Protein AF-A0A969AFV9-F1 (afdb_monomer)

Radius of gyration: 37.33 Å; Cα contacts (8 Å, |Δi|>4): 653; chains: 1; bounding box: 80×84×104 Å

Solvent-accessible surface area (backbone atoms only — not comparable to full-atom values): 23397 Å² total; per-residue (Å²): 141,84,83,80,85,80,72,89,75,87,76,82,74,75,75,75,84,45,74,66,57,52,51,50,54,50,50,55,50,44,55,53,23,45,54,58,39,68,76,42,56,79,91,47,42,54,62,49,42,54,51,48,45,57,60,28,70,52,89,63,97,58,97,67,64,51,68,61,43,43,50,50,44,44,56,38,32,42,68,55,54,49,61,57,63,78,45,78,88,73,43,75,40,46,29,32,47,33,61,39,88,79,15,67,52,70,80,66,79,43,87,53,55,74,40,49,34,34,29,40,77,44,68,22,93,88,42,72,92,41,78,29,58,30,40,25,46,72,92,30,39,37,23,32,60,38,91,90,46,85,75,81,59,71,52,27,31,31,37,30,31,31,30,46,42,82,45,55,27,36,32,36,33,31,93,86,68,52,73,40,42,27,40,50,32,91,64,62,93,54,48,89,59,64,36,83,84,40,88,43,75,46,60,36,33,28,40,70,41,80,39,96,48,88,93,45,74,65,42,40,30,37,23,45,91,92,36,60,58,27,37,38,35,67,71,39,40,52,52,50,45,54,56,30,52,77,67,76,42,65,59,63,69,36,71,47,59,25,41,37,32,48,34,68,31,48,31,29,43,34,41,44,44,68,93,49,58,41,73,43,68,75,65,63,42,82,80,65,67,66,48,75,65,55,48,34,53,49,50,50,50,54,46,34,52,52,32,61,68,40,45,63,50,52,52,54,46,42,72,76,42,103,46,56,61,50,78,41,76,55,37,32,39,38,52,41,82,88,76,30,32,41,38,32,26,44,64,95,50,93,53,40,30,36,35,32,35,56,55,98,93,42,79,44,59,46,87,64,51,93,47,50,67,49,36,70,76,36,36,66,49,73,68,54,49,53,51,50,61,70,49,33,64,63,48,53,30,60,78,72,70,56,85,81,81,90,67,76,86,83,60,82,84,71,67

Sequence (415 aa):
SNWIELGKLDININPALNPSHEKAAFKLAYEYAAKIRENIPDKERLVTAAAMWNLSTKRVKEEYDMNKRAGAVFAIFGEEIKQQLHQLQFTELTVVGTHRDGCQHQGKVWKGETVPIRIELAPSYIDLSSQGRWLIADGKKLGMFSPSDAQMIVGTSGKATITSEASSGVIIITPKGNSIEVNKLKSGAFADVDWSKQNYQATVTISVQPSRNPQKPDIGVAMIKDKKLGELKPESFEKLTAVLKAHNIPVQGYTVKGSITASSPSAAKVVIDASTVEYPESWNQTQQSESSEDRFLLAQQIQANRTLEVAPIIHAFLSTQDKTTVEGKLNTVSWNPQTQEITLWTNGSSNPKMRVKYSDGEYQALPIGNTVEEIEANGLSEADVQHFQQIAPSIYARITGSQSVKIDNKIENSY

pLDDT: mean 78.38, std 16.93, range [29.19, 97.25]

Nearest PDB structures (foldseek):
  5hxv-assembly11_K  TM=1.402E-01  e=1.219E-01  Talaromyces pinophilus CF-2612
  2jen-assembly1_A  TM=1.766E-01  e=1.138E+00  Bacillus licheniformis
  3b5l-assembly1_B  TM=1.448E-01  e=1.346E+00  synthetic construct
  8tvu-assembly1_B  TM=1.048E-01  e=1.683E+00  Salmonella phage P22

Structure (mmCIF, N/CA/C/O backbone):
data_AF-A0A969AFV9-F1
#
_entry.id   AF-A0A969AFV9-F1
#
loop_
_atom_site.group_PDB
_atom_site.id
_atom_site.type_symbol
_atom_site.label_atom_id
_atom_site.label_alt_id
_atom_site.label_comp_id
_atom_site.label_asym_id
_atom_site.label_entity_id
_atom_site.label_seq_id
_atom_site.pdbx_PDB_ins_code
_atom_site.Cartn_x
_atom_site.Cartn_y
_atom_site.Cartn_z
_atom_site.occupancy
_atom_site.B_iso_or_equiv
_atom_site.auth_seq_id
_atom_site.auth_comp_id
_atom_site.auth_asym_id
_atom_site.auth_atom_id
_atom_site.pdbx_PDB_model_num
ATOM 1 N N . SER A 1 1 ? -14.524 65.639 27.724 1.00 37.31 1 SER A N 1
ATOM 2 C CA . SER A 1 1 ? -15.123 64.578 28.551 1.00 37.31 1 SER A CA 1
ATOM 3 C C . SER A 1 1 ? -16.134 63.829 27.708 1.00 37.31 1 SER A C 1
ATOM 5 O O . SER A 1 1 ? -17.271 64.255 27.661 1.00 37.31 1 SER A O 1
ATOM 7 N N . ASN A 1 2 ? -15.709 62.799 26.973 1.00 29.19 2 ASN A N 1
ATOM 8 C CA . ASN A 1 2 ? -16.585 61.984 26.125 1.00 29.19 2 ASN A CA 1
ATOM 9 C C . ASN A 1 2 ? -16.157 60.524 26.290 1.00 29.19 2 ASN A C 1
ATOM 11 O O . ASN A 1 2 ? -15.193 60.096 25.663 1.00 29.19 2 ASN A O 1
ATOM 15 N N . TRP A 1 3 ? -16.851 59.790 27.155 1.00 31.00 3 TRP A N 1
ATOM 16 C CA . TRP A 1 3 ? -16.832 58.331 27.143 1.00 31.00 3 TRP A CA 1
ATOM 17 C C . TRP A 1 3 ? -18.148 57.887 26.513 1.00 31.00 3 TRP A C 1
ATOM 19 O O . TRP A 1 3 ? -19.218 58.219 27.016 1.00 31.00 3 TRP A O 1
ATOM 29 N N . ILE A 1 4 ? -18.047 57.220 25.366 1.00 38.94 4 ILE A N 1
ATOM 30 C CA . ILE A 1 4 ? -19.164 56.586 24.669 1.00 38.94 4 ILE A CA 1
ATOM 31 C C . ILE A 1 4 ? -19.435 55.256 25.377 1.00 38.94 4 ILE A C 1
ATOM 33 O O . ILE A 1 4 ? -18.517 54.455 25.557 1.00 38.94 4 ILE A O 1
ATOM 37 N N . GLU A 1 5 ? -20.686 55.043 25.782 1.00 43.75 5 GLU A N 1
ATOM 38 C CA . GLU A 1 5 ? -21.202 53.760 26.255 1.00 43.75 5 GLU A CA 1
ATOM 39 C C . GLU A 1 5 ? -20.978 52.683 25.184 1.00 43.75 5 GLU A C 1
ATOM 41 O O . GLU A 1 5 ? -21.549 52.737 24.093 1.00 43.75 5 GLU A O 1
ATOM 46 N N . LEU A 1 6 ? -20.146 51.685 25.486 1.00 35.28 6 LEU A N 1
ATOM 47 C CA . LEU A 1 6 ? -20.097 50.454 24.706 1.00 35.28 6 LEU A CA 1
ATOM 48 C C . LEU A 1 6 ? -21.279 49.583 25.135 1.00 35.28 6 LEU A C 1
ATOM 50 O O . LEU A 1 6 ? -21.298 49.028 26.234 1.00 35.28 6 LEU A O 1
ATOM 54 N N . GLY A 1 7 ? -22.282 49.514 24.259 1.00 35.19 7 GLY A N 1
ATOM 55 C CA . GLY A 1 7 ? -23.435 48.633 24.393 1.00 35.19 7 GLY A CA 1
ATOM 56 C C . GLY A 1 7 ? -23.027 47.167 24.556 1.00 35.19 7 GLY A C 1
ATOM 57 O O . GLY A 1 7 ? -21.994 46.727 24.050 1.00 35.19 7 GLY A O 1
ATOM 58 N N . LYS A 1 8 ? -23.861 46.415 25.282 1.00 41.50 8 LYS A N 1
ATOM 59 C CA . LYS A 1 8 ? -23.742 44.964 25.463 1.00 41.50 8 LYS A CA 1
ATOM 60 C C . LYS A 1 8 ? -23.549 44.271 24.109 1.00 41.50 8 LYS A C 1
ATOM 62 O O . LYS A 1 8 ? -24.461 44.248 23.288 1.00 41.50 8 LYS A O 1
ATOM 67 N N . LEU A 1 9 ? -22.369 43.695 23.901 1.00 32.47 9 LEU A N 1
ATOM 68 C CA . LEU A 1 9 ? -22.133 42.683 22.878 1.00 32.47 9 LEU A CA 1
ATOM 69 C C . LEU A 1 9 ? -22.632 41.346 23.434 1.00 32.47 9 LEU A C 1
ATOM 71 O O . LEU A 1 9 ? -22.047 40.824 24.383 1.00 32.47 9 LEU A O 1
ATOM 75 N N . ASP A 1 10 ? -23.696 40.797 22.847 1.00 34.88 10 ASP A N 1
ATOM 76 C CA . ASP A 1 10 ? -24.065 39.390 23.026 1.00 34.88 10 ASP A CA 1
ATOM 77 C C . ASP A 1 10 ? -23.000 38.527 22.340 1.00 34.88 10 ASP A C 1
ATOM 79 O O . ASP A 1 10 ? -23.068 38.213 21.150 1.00 34.88 10 ASP A O 1
ATOM 83 N N . ILE A 1 11 ? -21.955 38.183 23.090 1.00 36.69 11 ILE A N 1
ATOM 84 C CA . ILE A 1 11 ? -20.949 37.224 22.649 1.00 36.69 11 ILE A CA 1
ATOM 85 C C . ILE A 1 11 ? -21.556 35.837 22.846 1.00 36.69 11 ILE A C 1
ATOM 87 O O . ILE A 1 11 ? -21.563 35.299 23.952 1.00 36.69 11 ILE A O 1
ATOM 91 N N . ASN A 1 12 ? -22.067 35.246 21.767 1.00 35.72 12 ASN A N 1
ATOM 92 C CA . ASN A 1 12 ? -22.411 33.831 21.759 1.00 35.72 12 ASN A CA 1
ATOM 93 C C . ASN A 1 12 ? -21.105 33.021 21.717 1.00 35.72 12 ASN A C 1
ATOM 95 O O . ASN A 1 12 ? -20.557 32.735 20.651 1.00 35.72 12 ASN A O 1
ATOM 99 N N . ILE A 1 13 ? -20.551 32.737 22.897 1.00 36.66 13 ILE A N 1
ATOM 100 C CA . ILE A 1 13 ? -19.393 31.859 23.053 1.00 36.66 13 ILE A CA 1
ATOM 101 C C . ILE A 1 13 ? -19.897 30.436 22.816 1.00 36.66 13 ILE A C 1
ATOM 103 O O . ILE A 1 13 ? -20.374 29.781 23.738 1.00 36.66 13 ILE A O 1
ATOM 107 N N . ASN A 1 14 ? -19.793 29.947 21.579 1.00 37.06 14 ASN A N 1
ATOM 108 C CA . ASN A 1 14 ? -19.868 28.509 21.346 1.00 37.06 14 ASN A CA 1
ATOM 109 C C . ASN A 1 14 ? -18.670 27.877 22.070 1.00 37.06 14 ASN A C 1
ATOM 111 O O . ASN A 1 14 ? -17.530 28.186 21.704 1.00 37.06 14 ASN A O 1
ATOM 115 N N . PRO A 1 15 ? -18.883 27.042 23.105 1.00 44.91 15 PRO A N 1
ATOM 116 C CA . PRO A 1 15 ? -17.777 26.403 23.793 1.00 44.91 15 PRO A CA 1
ATOM 117 C C . PRO A 1 15 ? -16.992 25.577 22.776 1.00 44.91 15 PRO A C 1
ATOM 119 O O . PRO A 1 15 ? -17.573 24.835 21.981 1.00 44.91 15 PRO A O 1
ATOM 122 N N . ALA A 1 16 ? -15.668 25.731 22.783 1.00 41.31 16 ALA A N 1
ATOM 123 C CA . ALA A 1 16 ? -14.795 24.892 21.980 1.00 41.31 16 ALA A CA 1
ATOM 124 C C . ALA A 1 16 ? -15.128 23.420 22.273 1.00 41.31 16 ALA A C 1
ATOM 126 O O . ALA A 1 16 ? -15.269 23.039 23.439 1.00 41.31 16 ALA A O 1
ATOM 127 N N . LEU A 1 17 ? -15.294 22.610 21.221 1.00 45.09 17 LEU A N 1
ATOM 128 C CA . LEU A 1 17 ? -15.436 21.159 21.340 1.00 45.09 17 LEU A CA 1
ATOM 129 C C . LEU A 1 17 ? -14.235 20.642 22.138 1.00 45.09 17 LEU A C 1
ATOM 131 O O . LEU A 1 17 ? -13.115 20.610 21.634 1.00 45.09 17 LEU A O 1
ATOM 135 N N . ASN A 1 18 ? -14.457 20.315 23.410 1.00 57.09 18 ASN A N 1
ATOM 136 C CA . ASN A 1 18 ? -13.441 19.674 24.225 1.00 57.09 18 ASN A CA 1
ATOM 137 C C . ASN A 1 18 ? -13.376 18.182 23.828 1.00 57.09 18 ASN A C 1
ATOM 139 O O . ASN A 1 18 ? -14.358 17.637 23.306 1.00 57.09 18 ASN A O 1
ATOM 143 N N . PRO A 1 19 ? -12.252 17.494 24.087 1.00 53.06 19 PRO A N 1
ATOM 144 C CA . PRO A 1 19 ? -12.111 16.072 23.765 1.00 53.06 19 PRO A CA 1
ATOM 145 C C . PRO A 1 19 ? -13.224 15.190 24.361 1.00 53.06 19 PRO A C 1
ATOM 147 O O . PRO A 1 19 ? -13.535 14.125 23.831 1.00 53.06 19 PRO A O 1
ATOM 150 N N . SER A 1 20 ? -13.853 15.630 25.452 1.00 51.59 20 SER A N 1
ATOM 151 C CA . SER A 1 20 ? -14.958 14.938 26.121 1.00 51.59 20 SER A CA 1
ATOM 152 C C . SER A 1 20 ? -16.267 15.001 25.320 1.00 51.59 20 SER A C 1
ATOM 154 O O . SER A 1 20 ? -16.957 13.992 25.198 1.00 51.59 20 SER A O 1
ATOM 156 N N . HIS A 1 21 ? -16.595 16.151 24.728 1.00 48.03 21 HIS A N 1
ATOM 157 C CA . HIS A 1 21 ? -17.753 16.345 23.853 1.00 48.03 21 HIS A CA 1
ATOM 158 C C . HIS A 1 21 ? -17.570 15.610 22.527 1.00 48.03 21 HIS A C 1
ATOM 160 O O . HIS A 1 21 ? -18.518 15.016 22.019 1.00 48.03 21 HIS A O 1
ATOM 166 N N . GLU A 1 22 ? -16.345 15.594 21.999 1.00 48.72 22 GLU A N 1
ATOM 167 C CA . GLU A 1 22 ? -15.996 14.803 20.822 1.00 48.72 22 GLU A CA 1
ATOM 168 C C . GLU A 1 22 ? -16.199 13.303 21.095 1.00 48.72 22 GLU A C 1
ATOM 170 O O . GLU A 1 22 ? -16.934 12.636 20.367 1.00 48.72 22 GLU A O 1
ATOM 175 N N . LYS A 1 23 ? -15.659 12.782 22.206 1.00 56.59 23 LYS A N 1
ATOM 176 C CA . LYS A 1 23 ? -15.869 11.385 22.624 1.00 56.59 23 LYS A CA 1
ATOM 177 C C . LYS A 1 23 ? -17.347 11.041 22.831 1.00 56.59 23 LYS A C 1
ATOM 179 O O . LYS A 1 23 ? -17.782 9.981 22.387 1.00 56.59 23 LYS A O 1
ATOM 184 N N . ALA A 1 24 ? -18.125 11.916 23.470 1.00 59.22 24 ALA A N 1
ATOM 185 C CA . ALA A 1 24 ? -19.558 11.702 23.678 1.00 59.22 24 ALA A CA 1
ATOM 186 C C . ALA A 1 24 ? -20.337 11.666 22.352 1.00 59.22 24 ALA A C 1
ATOM 188 O O . ALA A 1 24 ? -21.178 10.789 22.151 1.00 59.22 24 ALA A O 1
ATOM 189 N N . ALA A 1 25 ? -20.017 12.565 21.417 1.00 54.88 25 ALA A N 1
ATOM 190 C CA . ALA A 1 25 ? -20.618 12.577 20.088 1.00 54.88 25 ALA A CA 1
ATOM 191 C C . ALA A 1 25 ? -20.288 11.298 19.301 1.00 54.88 25 ALA A C 1
ATOM 193 O O . ALA A 1 25 ? -21.179 10.699 18.696 1.00 54.88 25 ALA A O 1
ATOM 194 N N . PHE A 1 26 ? -19.036 10.829 19.359 1.00 66.62 26 PHE A N 1
ATOM 195 C CA . PHE A 1 26 ? -18.654 9.552 18.756 1.00 66.62 26 PHE A CA 1
ATOM 196 C C . PHE A 1 26 ? -19.353 8.362 19.426 1.00 66.62 26 PHE A C 1
ATOM 198 O O . PHE A 1 26 ? -19.815 7.471 18.717 1.00 66.62 26 PHE A O 1
ATOM 205 N N . LYS A 1 27 ? -19.510 8.355 20.758 1.00 71.62 27 LYS A N 1
ATOM 206 C CA . LYS A 1 27 ? -20.251 7.305 21.480 1.00 71.62 27 LYS A CA 1
ATOM 207 C C . LYS A 1 27 ? -21.697 7.203 20.988 1.00 71.62 27 LYS A C 1
ATOM 209 O O . LYS A 1 27 ? -22.132 6.119 20.612 1.00 71.62 27 LYS A O 1
ATOM 214 N N . LEU A 1 28 ? -22.405 8.331 20.905 1.00 66.56 28 LEU A N 1
ATOM 215 C CA . LEU A 1 28 ? -23.776 8.380 20.383 1.00 66.56 28 LEU A CA 1
ATOM 216 C C . LEU A 1 28 ? -23.858 7.875 18.937 1.00 66.56 28 LEU A C 1
ATOM 218 O O . LEU A 1 28 ? -24.790 7.153 18.581 1.00 66.56 28 LEU A O 1
ATOM 222 N N . ALA A 1 29 ? -22.869 8.215 18.106 1.00 69.31 29 ALA A N 1
ATOM 223 C CA . ALA A 1 29 ? -22.795 7.725 16.734 1.00 69.31 29 ALA A CA 1
ATOM 224 C C . ALA A 1 29 ? -22.601 6.197 16.668 1.00 69.31 29 ALA A C 1
ATOM 226 O O . ALA A 1 29 ? -23.264 5.537 15.867 1.00 69.31 29 ALA A O 1
ATOM 227 N N . TYR A 1 30 ? -21.750 5.622 17.525 1.00 72.50 30 TYR A N 1
ATOM 228 C CA . TYR A 1 30 ? -21.545 4.170 17.599 1.00 72.50 30 TYR A CA 1
ATOM 229 C C . TYR A 1 30 ? -22.765 3.425 18.150 1.00 72.50 30 TYR A C 1
ATOM 231 O O . TYR A 1 30 ? -23.142 2.393 17.602 1.00 72.50 30 TYR A O 1
ATOM 239 N N . GLU A 1 31 ? -23.431 3.953 19.178 1.00 74.56 31 GLU A N 1
ATOM 240 C CA . GLU A 1 31 ? -24.673 3.373 19.711 1.00 74.56 31 GLU A CA 1
ATOM 241 C C . GLU A 1 31 ? -25.792 3.377 18.662 1.00 74.56 31 GLU A C 1
ATOM 243 O O . GLU A 1 31 ? -26.536 2.406 18.514 1.00 74.56 31 GLU A O 1
ATOM 248 N N . TYR A 1 32 ? -25.896 4.459 17.889 1.00 72.44 32 TYR A N 1
ATOM 249 C CA . TYR A 1 32 ? -26.833 4.539 16.775 1.00 72.44 32 TYR A CA 1
ATOM 250 C C . TYR A 1 32 ? -26.504 3.516 15.677 1.00 72.44 32 TYR A C 1
ATOM 252 O O . TYR A 1 32 ? -27.400 2.829 15.183 1.00 72.44 32 TYR A O 1
ATOM 260 N N . ALA A 1 33 ? -25.222 3.357 15.337 1.00 75.31 33 ALA A N 1
ATOM 261 C CA . ALA A 1 33 ? -24.771 2.357 14.375 1.00 75.31 33 ALA A CA 1
ATOM 262 C C . ALA A 1 33 ? -25.067 0.917 14.841 1.00 75.31 33 ALA A C 1
ATOM 264 O O . ALA A 1 33 ? -25.548 0.104 14.047 1.00 75.31 33 ALA A O 1
ATOM 265 N N . ALA A 1 34 ? -24.870 0.621 16.129 1.00 75.81 34 ALA A N 1
ATOM 266 C CA . ALA A 1 34 ? -25.192 -0.675 16.725 1.00 75.81 34 ALA A CA 1
ATOM 267 C C . ALA A 1 34 ? -26.693 -0.994 16.627 1.00 75.81 34 ALA A C 1
ATOM 269 O O . ALA A 1 34 ? -27.059 -2.079 16.180 1.00 75.81 34 ALA A O 1
ATOM 270 N N . LYS A 1 35 ? -27.568 -0.023 16.923 1.00 80.69 35 LYS A N 1
ATOM 271 C CA . LYS A 1 35 ? -29.025 -0.186 16.766 1.00 80.69 35 LYS A CA 1
ATOM 272 C C . LYS A 1 35 ? -29.432 -0.483 15.324 1.00 80.69 35 LYS A C 1
ATOM 274 O O . LYS A 1 35 ? -30.315 -1.304 15.089 1.00 80.69 35 LYS A O 1
ATOM 279 N N . ILE A 1 36 ? -28.805 0.169 14.340 1.00 80.69 36 ILE A N 1
ATOM 280 C CA . ILE A 1 36 ? -29.054 -0.137 12.921 1.00 80.69 36 ILE A CA 1
ATOM 281 C C . ILE A 1 36 ? -28.666 -1.587 12.621 1.00 80.69 36 ILE A C 1
ATOM 283 O O . ILE A 1 36 ? -29.440 -2.307 11.992 1.00 80.69 36 ILE A O 1
ATOM 287 N N . ARG A 1 37 ? -27.495 -2.024 13.094 1.00 82.56 37 ARG A N 1
ATOM 288 C CA . ARG A 1 37 ? -26.995 -3.388 12.894 1.00 82.56 37 ARG A CA 1
ATOM 289 C C . ARG A 1 37 ? -27.909 -4.443 13.526 1.00 82.56 37 ARG A C 1
ATOM 291 O O . ARG A 1 37 ? -28.175 -5.470 12.903 1.00 82.56 37 ARG A O 1
ATOM 298 N N . GLU A 1 38 ? -28.392 -4.202 14.742 1.00 84.56 38 GLU A N 1
ATOM 299 C CA . GLU A 1 38 ? -29.278 -5.116 15.478 1.00 84.56 38 GLU A CA 1
ATOM 300 C C . GLU A 1 38 ? -30.625 -5.331 14.778 1.00 84.56 38 GLU A C 1
ATOM 302 O O . GLU A 1 38 ? -31.152 -6.441 14.799 1.00 84.56 38 GLU A O 1
ATOM 307 N N . ASN A 1 39 ? -31.137 -4.310 14.083 1.00 86.75 39 ASN A N 1
ATOM 308 C CA . ASN A 1 39 ? -32.374 -4.402 13.302 1.00 86.75 39 ASN A CA 1
ATOM 309 C C . ASN A 1 39 ? -32.236 -5.222 12.006 1.00 86.75 39 ASN A C 1
ATOM 311 O O . ASN A 1 39 ? -33.237 -5.473 11.333 1.00 86.75 39 ASN A O 1
ATOM 315 N N . ILE A 1 40 ? -31.021 -5.638 11.639 1.00 84.12 40 ILE A N 1
ATOM 316 C CA . ILE A 1 40 ? -30.759 -6.467 10.460 1.00 84.12 40 ILE A CA 1
ATOM 317 C C . ILE A 1 40 ? -30.574 -7.923 10.914 1.00 84.12 40 ILE A C 1
ATOM 319 O O . ILE A 1 40 ? -29.727 -8.180 11.781 1.00 84.12 40 ILE A O 1
ATOM 323 N N . PRO A 1 41 ? -31.308 -8.891 10.327 1.00 87.44 41 PRO A N 1
ATOM 324 C CA . PRO A 1 41 ? -31.160 -10.306 10.657 1.00 87.44 41 PRO A CA 1
ATOM 325 C C . PRO A 1 41 ? -29.720 -10.797 10.472 1.00 87.44 41 PRO A C 1
ATOM 327 O O . PRO A 1 41 ? -29.108 -10.519 9.443 1.00 87.44 41 PRO A O 1
ATOM 330 N N . ASP A 1 42 ? -29.200 -11.598 11.411 1.00 79.00 42 ASP A N 1
ATOM 331 C CA . ASP A 1 42 ? -27.814 -12.112 11.393 1.00 79.00 42 ASP A CA 1
ATOM 332 C C . ASP A 1 42 ? -27.400 -12.690 10.028 1.00 79.00 42 ASP A C 1
ATOM 334 O O . ASP A 1 42 ? -26.316 -12.407 9.523 1.00 79.00 42 ASP A O 1
ATOM 338 N N . LYS A 1 43 ? -28.297 -13.461 9.398 1.00 80.62 43 LYS A N 1
ATOM 339 C CA . LYS A 1 43 ? -28.070 -14.120 8.099 1.00 80.62 43 LYS A CA 1
ATOM 340 C C . LYS A 1 43 ? -27.941 -13.141 6.926 1.00 80.62 43 LYS A C 1
ATOM 342 O O . LYS A 1 43 ? -27.382 -13.497 5.894 1.00 80.62 43 LYS A O 1
ATOM 347 N N . GLU A 1 44 ? -28.457 -11.926 7.077 1.00 78.19 44 GLU A N 1
ATOM 348 C CA . GLU A 1 44 ? -28.483 -10.885 6.047 1.00 78.19 44 GLU A CA 1
ATOM 349 C C . GLU A 1 44 ? -27.420 -9.808 6.276 1.00 78.19 44 GLU A C 1
ATOM 351 O O . GLU A 1 44 ? -27.138 -9.028 5.363 1.00 78.19 44 GLU A O 1
ATOM 356 N N . ARG A 1 45 ? -26.783 -9.772 7.456 1.00 81.44 45 ARG A N 1
ATOM 357 C CA . ARG A 1 45 ? -25.797 -8.740 7.810 1.00 81.44 45 ARG A CA 1
ATOM 358 C C . ARG A 1 45 ? -24.614 -8.701 6.857 1.00 81.44 45 ARG A C 1
ATOM 360 O O . ARG A 1 45 ? -24.254 -7.622 6.408 1.00 81.44 45 ARG A O 1
ATOM 367 N N . LEU A 1 46 ? -24.053 -9.851 6.482 1.00 74.38 46 LEU A N 1
ATOM 368 C CA . LEU A 1 46 ? -22.882 -9.900 5.597 1.00 74.38 46 LEU A CA 1
ATOM 369 C C . LEU A 1 46 ? -23.215 -9.429 4.172 1.00 74.38 46 LEU A C 1
ATOM 371 O O . LEU A 1 46 ? -22.450 -8.682 3.561 1.00 74.38 46 LEU A O 1
ATOM 375 N N . VAL A 1 47 ? -24.387 -9.812 3.659 1.00 70.38 47 VAL A N 1
ATOM 376 C CA . VAL A 1 47 ? -24.870 -9.383 2.335 1.00 70.38 47 VAL A CA 1
ATOM 377 C C . VAL A 1 47 ? -25.194 -7.887 2.343 1.00 70.38 47 VAL A C 1
ATOM 379 O O . VAL A 1 47 ? -24.814 -7.161 1.424 1.00 70.38 47 VAL A O 1
ATOM 382 N N . THR A 1 48 ? -25.832 -7.408 3.410 1.00 77.31 48 THR A N 1
ATOM 383 C CA . THR A 1 48 ? -26.161 -5.990 3.600 1.00 77.31 48 THR A CA 1
ATOM 384 C C . THR A 1 48 ? -24.902 -5.137 3.752 1.00 77.31 48 THR A C 1
ATOM 386 O O . THR A 1 48 ? -24.795 -4.096 3.105 1.00 77.31 48 THR A O 1
ATOM 389 N N . ALA A 1 49 ? -23.905 -5.609 4.506 1.00 78.19 49 ALA A N 1
ATOM 390 C CA . ALA A 1 49 ? -22.604 -4.964 4.652 1.00 78.19 49 ALA A CA 1
ATOM 391 C C . ALA A 1 49 ? -21.908 -4.797 3.295 1.00 78.19 49 ALA A C 1
ATOM 393 O O . ALA A 1 49 ? -21.495 -3.693 2.943 1.00 78.19 49 ALA A O 1
ATOM 394 N N . ALA A 1 50 ? -21.848 -5.864 2.491 1.00 68.00 50 ALA A N 1
ATOM 395 C CA . ALA A 1 50 ? -21.247 -5.826 1.158 1.00 68.00 50 ALA A CA 1
ATOM 396 C C . ALA A 1 50 ? -21.991 -4.870 0.206 1.00 68.00 50 ALA A C 1
ATOM 398 O O . ALA A 1 50 ? -21.367 -4.118 -0.549 1.00 68.00 50 ALA A O 1
ATOM 399 N N . ALA A 1 51 ? -23.327 -4.862 0.250 1.00 71.62 51 ALA A N 1
ATOM 400 C CA . ALA A 1 51 ? -24.146 -3.955 -0.549 1.00 71.62 51 ALA A CA 1
ATOM 401 C C . ALA A 1 51 ? -23.930 -2.486 -0.150 1.00 71.62 51 ALA A C 1
ATOM 403 O O . ALA A 1 51 ? -23.713 -1.636 -1.017 1.00 71.62 51 ALA A O 1
ATOM 404 N N . MET A 1 52 ? -23.930 -2.187 1.152 1.00 74.06 52 MET A N 1
ATOM 405 C CA . MET A 1 52 ? -23.715 -0.836 1.676 1.00 74.06 52 MET A CA 1
ATOM 406 C C . MET A 1 52 ? -22.286 -0.352 1.432 1.00 74.06 52 MET A C 1
ATOM 408 O O . MET A 1 52 ? -22.095 0.801 1.043 1.00 74.06 52 MET A O 1
ATOM 412 N N . TRP A 1 53 ? -21.293 -1.236 1.545 1.00 76.19 53 TRP A N 1
ATOM 413 C CA . TRP A 1 53 ? -19.906 -0.945 1.191 1.00 76.19 53 TRP A CA 1
ATOM 414 C C . TRP A 1 53 ? -19.777 -0.549 -0.284 1.00 76.19 53 TRP A C 1
ATOM 416 O O . TRP A 1 53 ? -19.257 0.524 -0.602 1.00 76.19 53 TRP A O 1
ATOM 426 N N . ASN A 1 54 ? -20.347 -1.345 -1.193 1.00 69.06 54 ASN A N 1
ATOM 427 C CA . ASN A 1 54 ? -20.376 -1.034 -2.624 1.00 69.06 54 ASN A CA 1
ATOM 428 C C . ASN A 1 54 ? -21.117 0.274 -2.935 1.00 69.06 54 ASN A C 1
ATOM 430 O O . ASN A 1 54 ? -20.717 1.018 -3.828 1.00 69.06 54 ASN A O 1
ATOM 434 N N . LEU A 1 55 ? -22.200 0.578 -2.219 1.00 68.50 55 LEU A N 1
ATOM 435 C CA . LEU A 1 55 ? -22.926 1.834 -2.400 1.00 68.50 55 LEU A CA 1
ATOM 436 C C . LEU A 1 55 ? -22.106 3.040 -1.912 1.00 68.50 55 LEU A C 1
ATOM 438 O O . LEU A 1 55 ? -22.112 4.091 -2.549 1.00 68.50 55 LEU A O 1
ATOM 442 N N . SER A 1 56 ? -21.388 2.876 -0.798 1.00 66.12 56 SER A N 1
ATOM 443 C CA . SER A 1 56 ? -20.592 3.932 -0.162 1.00 66.12 56 SER A CA 1
ATOM 444 C C . SER A 1 56 ? -19.334 4.311 -0.944 1.00 66.12 56 SER A C 1
ATOM 446 O O . SER A 1 56 ? -18.884 5.451 -0.864 1.00 66.12 56 SER A O 1
ATOM 448 N N . THR A 1 57 ? -18.805 3.376 -1.736 1.00 64.94 57 THR A N 1
ATOM 449 C CA . THR A 1 57 ? -17.573 3.529 -2.526 1.00 64.94 57 THR A CA 1
ATOM 450 C C . THR A 1 57 ? -17.831 3.939 -3.981 1.00 64.94 57 THR A C 1
ATOM 452 O O . THR A 1 57 ? -16.892 4.263 -4.713 1.00 64.94 57 THR A O 1
ATOM 455 N N . LYS A 1 58 ? -19.098 3.991 -4.423 1.00 61.19 58 LYS A N 1
ATOM 456 C CA . LYS A 1 58 ? -19.461 4.538 -5.739 1.00 61.19 58 LYS A CA 1
ATOM 457 C C . LYS A 1 58 ? -19.245 6.052 -5.768 1.00 61.19 58 LYS A C 1
ATOM 459 O O . LYS A 1 58 ? -19.821 6.791 -4.971 1.00 61.19 58 LYS A O 1
ATOM 464 N N . ARG A 1 59 ? -18.476 6.525 -6.756 1.00 52.50 59 ARG A N 1
ATOM 465 C CA . ARG A 1 59 ? -18.327 7.958 -7.054 1.00 52.50 59 ARG A CA 1
ATOM 466 C C . ARG A 1 59 ? -19.683 8.553 -7.435 1.00 52.50 59 ARG A C 1
ATOM 468 O O . ARG A 1 59 ? -20.181 8.301 -8.531 1.00 52.50 59 ARG A O 1
ATOM 475 N N . VAL A 1 60 ? -20.261 9.361 -6.552 1.00 54.03 60 VAL A N 1
ATOM 476 C CA . VAL A 1 60 ? -21.411 10.215 -6.877 1.00 54.03 60 VAL A CA 1
ATOM 477 C C . VAL A 1 60 ? -20.875 11.585 -7.297 1.00 54.03 60 VAL A C 1
ATOM 479 O O . VAL A 1 60 ? -19.884 12.052 -6.747 1.00 54.03 60 VAL A O 1
ATOM 482 N N . LYS A 1 61 ? -21.486 12.204 -8.316 1.00 50.03 61 LYS A N 1
ATOM 483 C CA . LYS A 1 61 ? -21.081 13.517 -8.861 1.00 50.03 61 LYS A CA 1
ATOM 484 C C . LYS A 1 61 ? -21.287 14.688 -7.888 1.00 50.03 61 LYS A C 1
ATOM 486 O O . LYS A 1 61 ? -20.798 15.777 -8.163 1.00 50.03 61 LYS A O 1
ATOM 491 N N . GLU A 1 62 ? -22.015 14.474 -6.799 1.00 51.84 62 GLU A N 1
ATOM 492 C CA . GLU A 1 62 ? -22.270 15.479 -5.770 1.00 51.84 62 GLU A CA 1
ATOM 493 C C . GLU A 1 62 ? -21.190 15.444 -4.691 1.00 51.84 62 GLU A C 1
ATOM 495 O O . GLU A 1 62 ? -20.675 14.383 -4.342 1.00 51.84 62 GLU A O 1
ATOM 500 N N . GLU A 1 63 ? -20.897 16.628 -4.160 1.00 49.50 63 GLU A N 1
ATOM 501 C CA . GLU A 1 63 ? -19.861 17.020 -3.193 1.00 49.50 63 GLU A CA 1
ATOM 502 C C . GLU A 1 63 ? -20.018 16.384 -1.790 1.00 49.50 63 GLU A C 1
ATOM 504 O O . GLU A 1 63 ? -19.720 16.986 -0.764 1.00 49.50 63 GLU A O 1
ATOM 509 N N . TYR A 1 64 ? -20.514 15.150 -1.712 1.00 51.25 64 TYR A N 1
ATOM 510 C CA . TYR A 1 64 ? -20.543 14.368 -0.484 1.00 51.25 64 TYR A CA 1
ATOM 511 C C . TYR A 1 64 ? -19.284 13.507 -0.387 1.00 51.25 64 TYR A C 1
ATOM 513 O O . TYR A 1 64 ? -19.068 12.580 -1.167 1.00 51.25 64 TYR A O 1
ATOM 521 N N . ASP A 1 65 ? -18.472 13.827 0.616 1.00 55.03 65 ASP A N 1
ATOM 522 C CA . ASP A 1 65 ? -17.202 13.187 0.943 1.00 55.03 65 ASP A CA 1
ATOM 523 C C . ASP A 1 65 ? -17.347 11.657 1.090 1.00 55.03 65 ASP A C 1
ATOM 525 O O . ASP A 1 65 ? -17.989 11.155 2.020 1.00 55.03 65 ASP A O 1
ATOM 529 N N . MET A 1 66 ? -16.755 10.908 0.152 1.00 53.47 66 MET A N 1
ATOM 530 C CA . MET A 1 66 ? -16.803 9.438 0.104 1.00 53.47 66 MET A CA 1
ATOM 531 C C . MET A 1 66 ? -16.287 8.796 1.402 1.00 53.47 66 MET A C 1
ATOM 533 O O . MET A 1 66 ? -16.784 7.743 1.808 1.00 53.47 66 MET A O 1
ATOM 537 N N . ASN A 1 67 ? -15.367 9.466 2.106 1.00 56.72 67 ASN A N 1
ATOM 538 C CA . ASN A 1 67 ? -14.807 8.988 3.369 1.00 56.72 67 ASN A CA 1
ATOM 539 C C . ASN A 1 67 ? -15.862 8.895 4.483 1.00 56.72 67 ASN A C 1
ATOM 541 O O . ASN A 1 67 ? -15.820 7.979 5.304 1.00 56.72 67 ASN A O 1
ATOM 545 N N . LYS A 1 68 ? -16.863 9.787 4.486 1.00 63.53 68 LYS A N 1
ATOM 546 C CA . LYS A 1 68 ? -17.918 9.816 5.515 1.00 63.53 68 LYS A CA 1
ATOM 547 C C . LYS A 1 68 ? -18.897 8.649 5.373 1.00 63.53 68 LYS A C 1
ATOM 549 O O . LYS A 1 68 ? -19.368 8.111 6.371 1.00 63.53 68 LYS A O 1
ATOM 554 N N . ARG A 1 69 ? -19.177 8.223 4.137 1.00 70.12 69 ARG A N 1
ATOM 555 C CA . ARG A 1 69 ? -20.077 7.090 3.858 1.00 70.12 69 ARG A CA 1
ATOM 556 C C . ARG A 1 69 ? -19.411 5.762 4.191 1.00 70.12 69 ARG A C 1
ATOM 558 O O . ARG A 1 69 ? -20.021 4.944 4.868 1.00 70.12 69 ARG A O 1
ATOM 565 N N . ALA A 1 70 ? -18.162 5.573 3.767 1.00 69.81 70 ALA A N 1
ATOM 566 C CA . ALA A 1 70 ? -17.400 4.371 4.096 1.00 69.81 70 ALA A CA 1
ATOM 567 C C . ALA A 1 70 ? -17.195 4.231 5.617 1.00 69.81 70 ALA A C 1
ATOM 569 O O . ALA A 1 70 ? -17.359 3.140 6.158 1.00 69.81 70 ALA A O 1
ATOM 570 N N . GLY A 1 71 ? -16.931 5.344 6.316 1.00 73.75 71 GLY A N 1
ATOM 571 C CA . GLY A 1 71 ? -16.8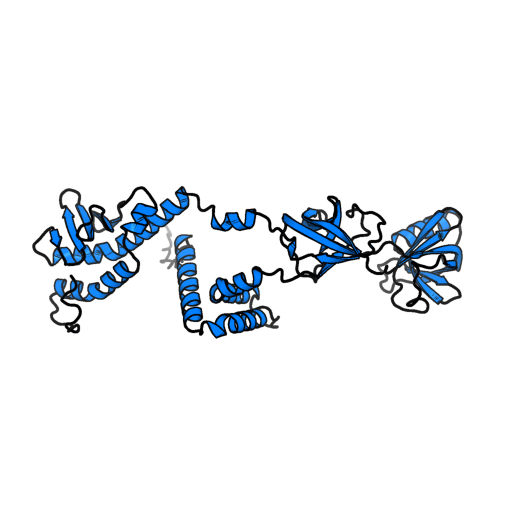45 5.373 7.779 1.00 73.75 71 GLY A CA 1
ATOM 572 C C . GLY A 1 71 ? -18.138 4.928 8.471 1.00 73.75 71 GLY A C 1
ATOM 573 O O . GLY A 1 71 ? -18.088 4.125 9.398 1.00 73.75 71 GLY A O 1
ATOM 574 N N . ALA A 1 72 ? -19.303 5.369 7.983 1.00 77.12 72 ALA A N 1
ATOM 575 C CA . ALA A 1 72 ? -20.595 4.934 8.519 1.00 77.12 72 ALA A CA 1
ATOM 576 C C . ALA A 1 72 ? -20.846 3.430 8.310 1.00 77.12 72 ALA A C 1
ATOM 578 O O . ALA A 1 72 ? -21.325 2.755 9.217 1.00 77.12 72 ALA A O 1
ATOM 579 N N . VAL A 1 73 ? -20.485 2.880 7.144 1.00 80.56 73 VAL A N 1
ATOM 580 C CA . VAL A 1 73 ? -20.611 1.434 6.891 1.00 80.56 73 VAL A CA 1
ATOM 581 C C . VAL A 1 73 ? -19.699 0.636 7.826 1.00 80.56 73 VAL A C 1
ATOM 583 O O . VAL A 1 73 ? -20.139 -0.371 8.374 1.00 80.56 73 VAL A O 1
ATOM 586 N N . PHE A 1 74 ? -18.471 1.105 8.073 1.00 80.31 74 PHE A N 1
ATOM 587 C CA . PHE A 1 74 ? -17.571 0.494 9.056 1.00 80.31 74 PHE A CA 1
ATOM 588 C C . PHE A 1 74 ? -18.112 0.553 10.487 1.00 80.31 74 PHE A C 1
ATOM 590 O O . PHE A 1 74 ? -17.975 -0.420 11.221 1.00 80.31 74 PHE A O 1
ATOM 597 N N . ALA A 1 75 ? -18.741 1.661 10.883 1.00 81.06 75 ALA A N 1
ATOM 598 C CA . ALA A 1 75 ? -19.347 1.780 12.206 1.00 81.06 75 ALA A CA 1
ATOM 599 C C . ALA A 1 75 ? -20.518 0.797 12.398 1.00 81.06 75 ALA A C 1
ATOM 601 O O . ALA A 1 75 ? -20.701 0.278 13.494 1.00 81.06 75 ALA A O 1
ATOM 602 N N . ILE A 1 76 ? -21.293 0.526 11.339 1.00 81.94 76 ILE A N 1
ATOM 603 C CA . ILE A 1 76 ? -22.468 -0.358 11.399 1.00 81.94 76 ILE A CA 1
ATOM 604 C C . ILE A 1 76 ? -22.086 -1.836 11.233 1.00 81.94 76 ILE A C 1
ATOM 606 O O . ILE A 1 76 ? -22.632 -2.670 11.940 1.00 81.94 76 ILE A O 1
ATOM 610 N N . PHE A 1 77 ? -21.165 -2.187 10.330 1.00 84.81 77 PHE A N 1
ATOM 611 C CA . PHE A 1 77 ? -20.838 -3.584 9.980 1.00 84.81 77 PHE A CA 1
ATOM 612 C C . PHE A 1 77 ? -19.367 -3.934 10.201 1.00 84.81 77 PHE A C 1
ATOM 614 O O . PHE A 1 77 ? -18.787 -4.731 9.460 1.00 84.81 77 PHE A O 1
ATOM 621 N N . GLY A 1 78 ? -18.730 -3.307 11.190 1.00 79.25 78 GLY A N 1
ATOM 622 C CA . GLY A 1 78 ? -17.303 -3.483 11.449 1.00 79.25 78 GLY A CA 1
ATOM 623 C C . GLY A 1 78 ? -16.905 -4.950 11.605 1.00 79.25 78 GLY A C 1
ATOM 624 O O . GLY A 1 78 ? -15.905 -5.366 11.031 1.00 79.25 78 GLY A O 1
ATOM 625 N N . GLU A 1 79 ? -17.709 -5.752 12.304 1.00 77.31 79 GLU A N 1
ATOM 626 C CA . GLU A 1 79 ? -17.432 -7.178 12.516 1.00 77.31 79 GLU A CA 1
ATOM 627 C C . GLU A 1 79 ? -17.592 -8.012 11.238 1.00 77.31 79 GLU A C 1
ATOM 629 O O . GLU A 1 79 ? -16.734 -8.836 10.930 1.00 77.31 79 GLU A O 1
ATOM 634 N N . GLU A 1 80 ? -18.631 -7.771 10.438 1.00 81.19 80 GLU A N 1
ATOM 635 C CA . GLU A 1 80 ? -18.830 -8.472 9.166 1.00 81.19 80 GLU A CA 1
ATOM 636 C C . GLU A 1 80 ? -17.756 -8.097 8.129 1.00 81.19 80 GLU A C 1
ATOM 638 O O . GLU A 1 80 ? -17.288 -8.954 7.378 1.00 81.19 80 GLU A O 1
ATOM 643 N N . ILE A 1 81 ? -17.317 -6.833 8.108 1.00 74.50 81 ILE A N 1
ATOM 644 C CA . ILE A 1 81 ? -16.212 -6.384 7.252 1.00 74.50 81 ILE A CA 1
ATOM 645 C C . ILE A 1 81 ? -14.883 -6.986 7.733 1.00 74.50 81 ILE A C 1
ATOM 647 O O . ILE A 1 81 ? -14.108 -7.477 6.912 1.00 74.50 81 ILE A O 1
ATOM 651 N N . LYS A 1 82 ? -14.627 -7.027 9.049 1.00 71.81 82 LYS A N 1
ATOM 652 C CA . LYS A 1 82 ? -13.463 -7.724 9.627 1.00 71.81 82 LYS A CA 1
ATOM 653 C C . LYS A 1 82 ? -13.455 -9.208 9.267 1.00 71.81 82 LYS A C 1
ATOM 655 O O . LYS A 1 82 ? -12.410 -9.721 8.883 1.00 71.81 82 LYS A O 1
ATOM 660 N N . GLN A 1 83 ? -14.610 -9.879 9.306 1.00 67.38 83 GLN A N 1
ATOM 661 C CA . GLN A 1 83 ? -14.743 -11.276 8.877 1.00 67.38 83 GLN A CA 1
ATOM 662 C C . GLN A 1 83 ? -14.265 -11.496 7.438 1.00 67.38 83 GLN A C 1
ATOM 664 O O . GLN A 1 83 ? -13.561 -12.468 7.168 1.00 67.38 83 GLN A O 1
ATOM 669 N N . GLN A 1 84 ? -14.568 -10.565 6.529 1.00 59.09 84 GLN A N 1
ATOM 670 C CA . GLN A 1 84 ? -14.064 -10.617 5.154 1.00 59.09 84 GLN A CA 1
ATOM 671 C C . GLN A 1 84 ? -12.550 -10.361 5.067 1.00 59.09 84 GLN A C 1
ATOM 673 O O . GLN A 1 84 ? -11.881 -10.941 4.215 1.00 59.09 84 GLN A O 1
ATOM 678 N N . LEU A 1 85 ? -11.977 -9.560 5.970 1.00 62.97 85 LEU A N 1
ATOM 679 C CA . LEU A 1 85 ? -10.534 -9.290 6.015 1.00 62.97 85 LEU A CA 1
ATOM 680 C C . LEU A 1 85 ? -9.684 -10.487 6.478 1.00 62.97 85 LEU A C 1
ATOM 682 O O . LEU A 1 85 ? -8.482 -10.485 6.223 1.00 62.97 85 LEU A O 1
ATOM 686 N N . HIS A 1 86 ? -10.266 -11.524 7.100 1.00 56.84 86 HIS A N 1
ATOM 687 C CA . HIS A 1 86 ? -9.519 -12.743 7.463 1.00 56.84 86 HIS A CA 1
ATOM 688 C C . HIS A 1 86 ? -9.049 -13.560 6.251 1.00 56.84 86 HIS A C 1
ATOM 690 O O . HIS A 1 86 ? -8.204 -14.442 6.394 1.00 56.84 86 HIS A O 1
ATOM 696 N N . GLN A 1 87 ? -9.581 -13.283 5.060 1.00 60.22 87 GLN A N 1
ATOM 697 C CA . GLN A 1 87 ? -9.092 -13.841 3.805 1.00 60.22 87 GLN A CA 1
ATOM 698 C C . GLN A 1 87 ? -8.414 -12.731 3.008 1.00 60.22 87 GLN A C 1
ATOM 700 O O . GLN A 1 87 ? -8.977 -11.645 2.854 1.00 60.22 87 GLN A O 1
ATOM 705 N N . LEU A 1 88 ? -7.211 -12.996 2.485 1.00 67.62 88 LEU A N 1
ATOM 706 C CA . LEU A 1 88 ? -6.518 -12.039 1.627 1.00 67.62 88 LEU A CA 1
ATOM 707 C C . LEU A 1 88 ? -7.390 -11.741 0.396 1.00 67.62 88 LEU A C 1
ATOM 709 O O . LEU A 1 88 ? -7.521 -12.570 -0.501 1.00 67.62 88 LEU A O 1
ATOM 713 N N . GLN A 1 89 ? -7.960 -10.538 0.354 1.00 65.19 89 GLN A N 1
ATOM 714 C CA . GLN A 1 89 ? -8.889 -10.109 -0.698 1.00 65.19 89 GLN A CA 1
ATOM 715 C C . GLN A 1 89 ? -8.191 -9.818 -2.038 1.00 65.19 89 GLN A C 1
ATOM 717 O O . GLN A 1 89 ? -8.837 -9.805 -3.083 1.00 65.19 89 GLN A O 1
ATOM 722 N N . PHE A 1 90 ? -6.872 -9.588 -2.024 1.00 74.88 90 PHE A N 1
ATOM 723 C CA . PHE A 1 90 ? -6.097 -9.207 -3.206 1.00 74.88 90 PHE A CA 1
ATOM 724 C C . PHE A 1 90 ? -4.814 -10.029 -3.290 1.00 74.88 90 PHE A C 1
ATOM 726 O O . PHE A 1 90 ? -3.849 -9.769 -2.573 1.00 74.88 90 PHE A O 1
ATOM 733 N N . THR A 1 91 ? -4.809 -11.026 -4.169 1.00 82.88 91 THR A N 1
ATOM 734 C CA . THR A 1 91 ? -3.637 -11.866 -4.445 1.00 82.88 91 THR A CA 1
ATOM 735 C C . THR A 1 91 ? -2.900 -11.434 -5.703 1.00 82.88 91 THR A C 1
ATOM 737 O O . THR A 1 91 ? -1.712 -11.705 -5.819 1.00 82.88 91 THR A O 1
ATOM 740 N N . GLU A 1 92 ? -3.556 -10.736 -6.629 1.00 88.88 92 GLU A N 1
ATOM 741 C CA . GLU A 1 92 ? -2.940 -10.254 -7.864 1.00 88.88 92 GLU A CA 1
ATOM 742 C C . GLU A 1 92 ? -2.719 -8.744 -7.813 1.00 88.88 92 GLU A C 1
ATOM 744 O O . GLU A 1 92 ? -3.674 -7.977 -7.720 1.00 88.88 92 GLU A O 1
ATOM 749 N N . LEU A 1 93 ? -1.457 -8.325 -7.894 1.00 90.00 93 LEU A N 1
ATOM 750 C CA . LEU A 1 93 ? -1.026 -6.932 -7.814 1.00 90.00 93 LEU A CA 1
ATOM 751 C C . LEU A 1 93 ? -0.064 -6.600 -8.957 1.00 90.00 93 LEU A C 1
ATOM 753 O O . LEU A 1 93 ? 0.649 -7.473 -9.456 1.00 90.00 93 LEU A O 1
ATOM 757 N N . THR A 1 94 ? 0.025 -5.325 -9.321 1.00 91.75 94 THR A N 1
ATOM 758 C CA . THR A 1 94 ? 0.999 -4.821 -10.294 1.00 91.75 94 THR A CA 1
ATOM 759 C C . THR A 1 94 ? 1.981 -3.882 -9.613 1.00 91.75 94 THR A C 1
ATOM 761 O O . THR A 1 94 ? 1.593 -2.932 -8.926 1.00 91.75 94 THR A O 1
ATOM 764 N N . VAL A 1 95 ? 3.273 -4.110 -9.845 1.00 91.62 95 VAL A N 1
ATOM 765 C CA . VAL A 1 95 ? 4.327 -3.160 -9.479 1.00 91.62 95 VAL A CA 1
ATOM 766 C C . VAL A 1 95 ? 4.870 -2.468 -10.717 1.00 91.62 95 VAL A C 1
ATOM 768 O O . VAL A 1 95 ? 5.070 -3.087 -11.758 1.00 91.62 95 VAL A O 1
ATOM 771 N N . VAL A 1 96 ? 5.122 -1.172 -10.596 1.00 90.38 96 VAL A N 1
ATOM 772 C CA . VAL A 1 96 ? 5.609 -0.279 -11.644 1.00 90.38 96 VAL A CA 1
ATOM 773 C C . VAL A 1 96 ? 6.972 0.298 -11.269 1.00 90.38 96 VAL A C 1
ATOM 775 O O . VAL A 1 96 ? 7.367 0.350 -10.102 1.00 90.38 96 VAL A O 1
ATOM 778 N N . GLY A 1 97 ? 7.716 0.735 -12.283 1.00 86.00 97 GLY A N 1
ATOM 779 C CA . GLY A 1 97 ? 9.044 1.318 -12.094 1.00 86.00 97 GLY A CA 1
ATOM 780 C C . GLY A 1 97 ? 10.165 0.285 -11.970 1.00 86.00 97 GLY A C 1
ATOM 781 O O . GLY A 1 97 ? 11.261 0.641 -11.555 1.00 86.00 97 GLY A O 1
ATOM 782 N N . THR A 1 98 ? 9.943 -0.960 -12.402 1.00 87.88 98 THR A N 1
ATOM 783 C CA . THR A 1 98 ? 10.939 -2.055 -12.358 1.00 87.88 98 THR A CA 1
ATOM 784 C C . THR A 1 98 ? 12.192 -1.804 -13.209 1.00 87.88 98 THR A C 1
ATOM 786 O O . THR A 1 98 ? 13.197 -2.488 -13.055 1.00 87.88 98 THR A O 1
ATOM 789 N N . HIS A 1 99 ? 12.140 -0.816 -14.104 1.00 84.25 99 HIS A N 1
ATOM 790 C CA . HIS A 1 99 ? 13.235 -0.382 -14.977 1.00 84.25 99 HIS A CA 1
ATOM 791 C C . HIS A 1 99 ? 13.984 0.855 -14.459 1.00 84.25 99 HIS A C 1
ATOM 793 O O . HIS A 1 99 ? 14.910 1.310 -15.123 1.00 84.25 99 HIS A O 1
ATOM 799 N N . ARG A 1 100 ? 13.539 1.459 -13.350 1.00 83.62 100 ARG A N 1
ATOM 800 C CA . ARG A 1 100 ? 14.114 2.703 -12.820 1.00 83.62 100 ARG A CA 1
ATOM 801 C C . ARG A 1 100 ? 15.238 2.415 -11.832 1.00 83.62 100 ARG A C 1
ATOM 803 O O . ARG A 1 100 ? 15.273 1.341 -11.244 1.00 83.62 100 ARG A O 1
ATOM 810 N N . ASP A 1 101 ? 16.072 3.417 -11.568 1.00 78.19 101 ASP A N 1
ATOM 811 C CA . ASP A 1 101 ? 17.249 3.306 -10.690 1.00 78.19 101 ASP A CA 1
ATOM 812 C C . ASP A 1 101 ? 16.927 2.866 -9.252 1.00 78.19 101 ASP A C 1
ATOM 814 O O . ASP A 1 101 ? 17.764 2.272 -8.578 1.00 78.19 101 ASP A O 1
ATOM 818 N N . GLY A 1 102 ? 15.698 3.106 -8.780 1.00 79.94 102 GLY A N 1
ATOM 819 C CA . GLY A 1 102 ? 15.237 2.622 -7.476 1.00 79.94 102 GLY A CA 1
ATOM 820 C C . GLY A 1 102 ? 14.968 1.109 -7.415 1.00 79.94 102 GLY A C 1
ATOM 821 O O . GLY A 1 102 ? 14.880 0.556 -6.318 1.00 79.94 102 GLY A O 1
ATOM 822 N N . CYS A 1 103 ? 14.855 0.430 -8.562 1.00 87.69 103 CYS A N 1
ATOM 823 C CA . CYS A 1 103 ? 14.797 -1.026 -8.644 1.00 87.69 103 CYS A CA 1
ATOM 824 C C . CYS A 1 103 ? 16.204 -1.615 -8.478 1.00 87.69 103 CYS A C 1
ATOM 826 O O . CYS A 1 103 ? 17.131 -1.309 -9.225 1.00 87.69 103 CYS A O 1
ATOM 828 N N . GLN A 1 104 ? 16.348 -2.521 -7.517 1.00 89.38 104 GLN A N 1
ATOM 829 C CA . GLN A 1 104 ? 17.599 -3.205 -7.1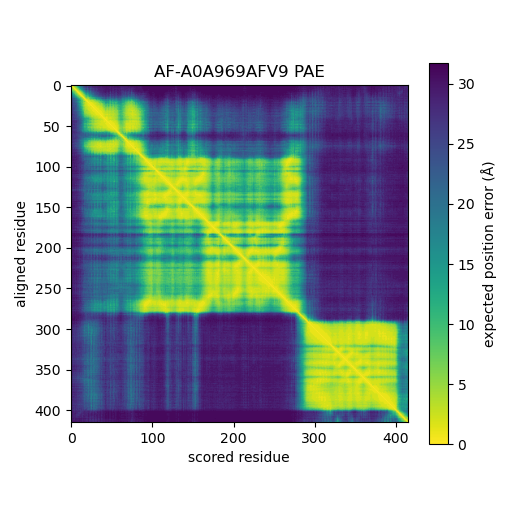85 1.00 89.38 104 GLN A CA 1
ATOM 830 C C . GLN A 1 104 ? 17.730 -4.578 -7.870 1.00 89.38 104 GLN A C 1
ATOM 832 O O . GLN A 1 104 ? 18.716 -5.284 -7.666 1.00 89.38 104 GLN A O 1
ATOM 837 N N . HIS A 1 105 ? 16.759 -4.946 -8.711 1.00 86.12 105 HIS A N 1
ATOM 838 C CA . HIS A 1 105 ? 16.774 -6.137 -9.573 1.00 86.12 105 HIS A CA 1
ATOM 839 C C . HIS A 1 105 ? 17.121 -5.779 -11.026 1.00 86.12 105 HIS A C 1
ATOM 841 O O . HIS A 1 105 ? 16.559 -6.346 -11.961 1.00 86.12 105 HIS A O 1
ATOM 847 N N . GLN A 1 106 ? 18.002 -4.794 -11.219 1.00 73.88 106 GLN A N 1
ATOM 848 C CA . GLN A 1 106 ? 18.283 -4.148 -12.507 1.00 73.88 106 GLN A CA 1
ATOM 849 C C . GLN A 1 106 ? 18.423 -5.143 -13.672 1.00 73.88 106 GLN A C 1
ATOM 851 O O . GLN A 1 106 ? 19.256 -6.046 -13.645 1.00 73.88 106 GLN A O 1
ATOM 856 N N . GLY A 1 107 ? 17.591 -4.971 -14.704 1.00 72.50 107 GLY A N 1
ATOM 857 C CA . GLY A 1 107 ? 17.619 -5.785 -15.926 1.00 72.50 107 GLY A CA 1
ATOM 858 C C . GLY A 1 107 ? 17.095 -7.220 -15.780 1.00 72.50 107 GLY A C 1
ATOM 859 O O . GLY A 1 107 ? 17.037 -7.940 -16.777 1.00 72.50 107 GLY A O 1
ATOM 860 N N . LYS A 1 108 ? 16.680 -7.650 -14.581 1.00 84.00 108 LYS A N 1
ATOM 861 C CA . LYS A 1 108 ? 16.091 -8.976 -14.377 1.00 84.00 108 LYS A CA 1
ATOM 862 C C . LYS A 1 108 ? 14.703 -9.044 -15.014 1.00 84.00 108 LYS A C 1
ATOM 864 O O . LYS A 1 108 ? 13.810 -8.266 -14.681 1.00 84.00 108 LYS A O 1
ATOM 869 N N . VAL A 1 109 ? 14.521 -10.025 -15.892 1.00 87.06 109 VAL A N 1
ATOM 870 C CA . VAL A 1 109 ? 13.214 -10.398 -16.443 1.00 87.06 109 VAL A CA 1
ATOM 871 C C . VAL A 1 109 ? 12.693 -11.585 -15.650 1.00 87.06 109 VAL A C 1
ATOM 873 O O . VAL A 1 109 ? 13.274 -12.667 -15.710 1.00 87.06 109 VAL A O 1
ATOM 876 N N . TRP A 1 110 ? 11.609 -11.369 -14.913 1.00 90.56 110 TRP A N 1
ATOM 877 C CA . TRP A 1 110 ? 10.974 -12.385 -14.084 1.00 90.56 110 TRP A CA 1
ATOM 878 C C . TRP A 1 110 ? 10.063 -13.270 -14.936 1.00 90.56 110 TRP A C 1
ATOM 880 O O . TRP A 1 110 ? 9.260 -12.764 -15.724 1.00 90.56 110 TRP A O 1
ATOM 890 N N . LYS A 1 111 ? 10.193 -14.587 -14.780 1.00 91.12 111 LYS A N 1
ATOM 891 C CA . LYS A 1 111 ? 9.507 -15.625 -15.569 1.00 91.12 111 LYS A CA 1
ATOM 892 C C . LYS A 1 111 ? 8.548 -16.475 -14.729 1.00 91.12 111 LYS A C 1
ATOM 894 O O . LYS A 1 111 ? 8.234 -17.596 -15.122 1.00 91.12 111 LYS A O 1
ATOM 899 N N . GLY A 1 112 ? 8.093 -15.957 -13.590 1.00 92.81 112 GLY A N 1
ATOM 900 C CA . GLY A 1 112 ? 7.229 -16.678 -12.657 1.00 92.81 112 GLY A CA 1
ATOM 901 C C . GLY A 1 112 ? 7.990 -17.280 -11.478 1.00 92.81 112 GLY A C 1
ATOM 902 O O . GLY A 1 112 ? 7.579 -18.307 -10.949 1.00 92.81 112 GLY A O 1
ATOM 903 N N . GLU A 1 113 ? 9.113 -16.692 -11.068 1.00 94.75 113 GLU A N 1
ATOM 904 C CA . GLU A 1 113 ? 9.818 -17.134 -9.870 1.00 94.75 113 GLU A CA 1
ATOM 905 C C . GLU A 1 113 ? 9.020 -16.777 -8.613 1.00 94.75 113 GLU A C 1
ATOM 907 O O . GLU A 1 113 ? 8.551 -15.645 -8.458 1.00 94.75 113 GLU A O 1
ATOM 912 N N . THR A 1 114 ? 8.912 -17.734 -7.692 1.00 96.69 114 THR A N 1
ATOM 913 C CA . THR A 1 114 ? 8.365 -17.511 -6.353 1.00 96.69 114 THR A CA 1
ATOM 914 C C . THR A 1 114 ? 9.474 -17.069 -5.407 1.00 96.69 114 THR A C 1
ATOM 916 O O . THR A 1 114 ? 10.468 -17.772 -5.232 1.00 96.69 114 THR A O 1
ATOM 919 N N . VAL A 1 115 ? 9.298 -15.910 -4.777 1.00 96.56 115 VAL A N 1
ATOM 920 C CA . VAL A 1 115 ? 10.286 -15.307 -3.873 1.00 96.56 115 VAL A CA 1
ATOM 921 C C . VAL A 1 115 ? 9.626 -14.778 -2.604 1.00 96.56 115 VAL A C 1
ATOM 923 O O . VAL A 1 115 ? 8.431 -14.459 -2.624 1.00 96.56 115 VAL A O 1
ATOM 926 N N . PRO A 1 116 ? 10.379 -14.670 -1.494 1.00 96.69 116 PRO A N 1
ATOM 927 C CA . PRO A 1 116 ? 9.899 -13.949 -0.329 1.00 96.69 116 PRO A CA 1
ATOM 928 C C . PRO A 1 116 ? 9.698 -12.474 -0.682 1.00 96.69 116 PRO A C 1
ATOM 930 O O . PRO A 1 116 ? 10.525 -11.864 -1.370 1.00 96.69 116 PRO A O 1
ATOM 933 N N . ILE A 1 117 ? 8.602 -11.910 -0.192 1.00 95.69 117 ILE A N 1
ATOM 934 C CA . ILE A 1 117 ? 8.244 -10.513 -0.371 1.00 95.69 117 ILE A CA 1
ATOM 935 C C . ILE A 1 117 ? 7.998 -9.815 0.962 1.00 95.69 117 ILE A C 1
ATOM 937 O O . ILE A 1 117 ? 7.606 -10.434 1.951 1.00 95.69 117 ILE A O 1
ATOM 941 N N . ARG A 1 118 ? 8.191 -8.498 0.962 1.00 93.56 118 ARG A N 1
ATOM 942 C CA . ARG A 1 118 ? 7.790 -7.594 2.040 1.00 93.56 118 ARG A CA 1
ATOM 943 C C . ARG A 1 118 ? 7.354 -6.254 1.462 1.00 93.56 118 ARG A C 1
ATOM 945 O O . ARG A 1 118 ? 7.867 -5.833 0.428 1.00 93.56 118 ARG A O 1
ATOM 952 N N . ILE A 1 119 ? 6.433 -5.570 2.127 1.00 90.31 119 ILE A N 1
ATOM 953 C CA . ILE A 1 119 ? 6.069 -4.193 1.787 1.00 90.31 119 ILE A CA 1
ATOM 954 C C . ILE A 1 119 ? 6.788 -3.220 2.707 1.00 90.31 119 ILE A C 1
ATOM 956 O O . ILE A 1 119 ? 6.677 -3.321 3.926 1.00 90.31 119 ILE A O 1
ATOM 960 N N . GLU A 1 120 ? 7.464 -2.234 2.130 1.00 87.62 120 GLU A N 1
ATOM 961 C CA . GLU A 1 120 ? 8.190 -1.207 2.878 1.00 87.62 120 GLU A CA 1
ATOM 962 C C . GLU A 1 120 ? 7.871 0.196 2.351 1.00 87.62 120 GLU A C 1
ATOM 964 O O . GLU A 1 120 ? 7.493 0.376 1.190 1.00 87.62 120 GLU A O 1
ATOM 969 N N . LEU A 1 121 ? 8.023 1.206 3.211 1.00 85.44 121 LEU A N 1
ATOM 970 C CA . LEU A 1 121 ? 8.053 2.603 2.781 1.00 85.44 121 LEU A CA 1
ATOM 971 C C . LEU A 1 121 ? 9.484 2.990 2.436 1.00 85.44 121 LEU A C 1
ATOM 973 O O . LEU A 1 121 ? 10.410 2.738 3.203 1.00 85.44 121 LEU A O 1
ATOM 977 N N . ALA A 1 122 ? 9.653 3.623 1.285 1.00 82.50 122 ALA A N 1
ATOM 978 C CA . ALA A 1 122 ? 10.908 4.251 0.906 1.00 82.50 122 ALA A CA 1
ATOM 979 C C . ALA A 1 122 ? 10.636 5.425 -0.047 1.00 82.50 122 ALA A C 1
ATOM 981 O O . ALA A 1 122 ? 9.552 5.477 -0.635 1.00 82.50 122 ALA A O 1
ATOM 982 N N . PRO A 1 123 ? 11.602 6.340 -0.259 1.00 82.62 123 PRO A N 1
ATOM 983 C CA . PRO A 1 123 ? 11.419 7.477 -1.156 1.00 82.62 123 PRO A CA 1
ATOM 984 C C . PRO A 1 123 ? 10.869 7.067 -2.526 1.00 82.62 123 PRO A C 1
ATOM 986 O O . PRO A 1 123 ? 11.299 6.070 -3.116 1.00 82.62 123 PRO A O 1
ATOM 989 N N . SER A 1 124 ? 9.880 7.813 -3.009 1.00 80.56 124 SER A N 1
ATOM 990 C CA . SER A 1 124 ? 9.255 7.582 -4.308 1.00 80.56 124 SER A CA 1
ATOM 991 C C . SER A 1 124 ? 10.202 7.981 -5.437 1.00 80.56 124 SER A C 1
ATOM 993 O O . SER A 1 124 ? 10.879 9.003 -5.367 1.00 80.56 124 SER A O 1
ATOM 995 N N . TYR A 1 125 ? 10.218 7.209 -6.527 1.00 78.62 125 TYR A N 1
ATOM 996 C CA . TYR A 1 125 ? 10.972 7.586 -7.730 1.00 78.62 125 TYR A CA 1
ATOM 997 C C . TYR A 1 125 ? 10.290 8.699 -8.545 1.00 78.62 125 TYR A C 1
ATOM 999 O O . TYR A 1 125 ? 10.860 9.176 -9.527 1.00 78.62 125 TYR A O 1
ATOM 1007 N N . ILE A 1 126 ? 9.034 9.032 -8.225 1.00 77.88 126 ILE A N 1
ATOM 1008 C CA . ILE A 1 126 ? 8.271 10.103 -8.883 1.00 77.88 126 ILE A CA 1
ATOM 1009 C C . ILE A 1 126 ? 8.611 11.441 -8.228 1.00 77.88 126 ILE A C 1
ATOM 1011 O O . ILE A 1 126 ? 8.835 12.425 -8.925 1.00 77.88 126 ILE A O 1
ATOM 1015 N N . ASP A 1 127 ? 8.673 11.447 -6.899 1.00 77.88 127 ASP A N 1
ATOM 1016 C CA . ASP A 1 127 ? 9.012 12.603 -6.081 1.00 77.88 127 ASP A CA 1
ATOM 1017 C C . ASP A 1 127 ? 9.811 12.124 -4.867 1.00 77.88 127 ASP A C 1
ATOM 1019 O O . ASP A 1 127 ? 9.257 11.505 -3.956 1.00 77.88 127 ASP A O 1
ATOM 1023 N N . LEU A 1 128 ? 11.110 12.426 -4.864 1.00 78.12 128 LEU A N 1
ATOM 1024 C CA . LEU A 1 128 ? 12.053 12.000 -3.828 1.00 78.12 128 LEU A CA 1
ATOM 1025 C C . LEU A 1 128 ? 11.733 12.586 -2.444 1.00 78.12 128 LEU A C 1
ATOM 1027 O O . LEU A 1 128 ? 12.211 12.051 -1.445 1.00 78.12 128 LEU A O 1
ATOM 1031 N N . SER A 1 129 ? 10.936 13.658 -2.371 1.00 72.19 129 SER A N 1
ATOM 1032 C CA . SER A 1 129 ? 10.466 14.228 -1.103 1.00 72.19 129 SER A CA 1
ATOM 1033 C C . SER A 1 129 ? 9.283 13.457 -0.502 1.00 72.19 129 SER A C 1
ATOM 1035 O O . SER A 1 129 ? 8.992 13.589 0.687 1.00 72.19 129 SER A O 1
ATOM 1037 N N . SER A 1 130 ? 8.633 12.605 -1.301 1.00 74.56 130 SER A N 1
ATOM 1038 C CA . SER A 1 130 ? 7.490 11.783 -0.903 1.00 74.56 130 SER A CA 1
ATOM 1039 C C . SER A 1 130 ? 7.888 10.326 -0.637 1.00 74.56 130 SER A C 1
ATOM 1041 O O . SER A 1 130 ? 8.855 9.801 -1.196 1.00 74.56 130 SER A O 1
ATOM 1043 N N . GLN A 1 131 ? 7.116 9.636 0.204 1.00 76.94 131 GLN A N 1
ATOM 1044 C CA . GLN A 1 131 ? 7.274 8.199 0.443 1.00 76.94 131 GLN A CA 1
ATOM 1045 C C . GLN A 1 131 ? 6.389 7.397 -0.517 1.00 76.94 131 GLN A C 1
ATOM 1047 O O . GLN A 1 131 ? 5.206 7.682 -0.686 1.00 76.94 131 GLN A O 1
ATOM 1052 N N . GLY A 1 132 ? 6.962 6.364 -1.125 1.00 79.44 132 GLY A N 1
ATOM 1053 C CA . GLY A 1 132 ? 6.259 5.354 -1.904 1.00 79.44 132 GLY A CA 1
ATOM 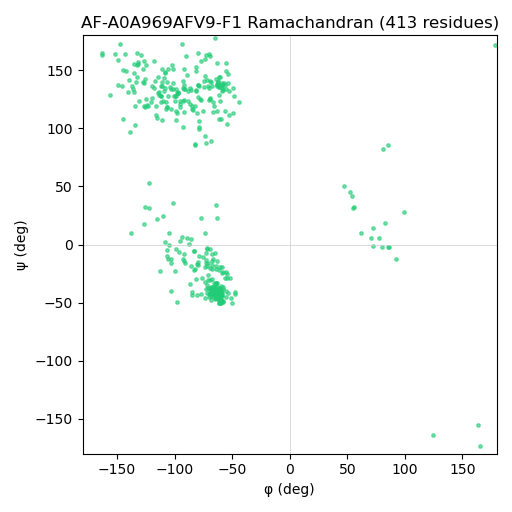1054 C C . GLY A 1 132 ? 6.156 4.033 -1.145 1.00 79.44 132 GLY A C 1
ATOM 1055 O O . GLY A 1 132 ? 7.035 3.699 -0.351 1.00 79.44 132 GLY A O 1
ATOM 1056 N N . ARG A 1 133 ? 5.104 3.249 -1.411 1.00 87.25 133 ARG A N 1
ATOM 1057 C CA . ARG A 1 133 ? 5.045 1.843 -0.983 1.00 87.25 133 ARG A CA 1
ATOM 1058 C C . ARG A 1 133 ? 5.762 0.973 -2.000 1.00 87.25 133 ARG A C 1
ATOM 1060 O O . ARG A 1 133 ? 5.329 0.874 -3.149 1.00 87.25 133 ARG A O 1
ATOM 1067 N N . TRP A 1 134 ? 6.844 0.353 -1.557 1.00 91.00 134 TRP A N 1
ATOM 1068 C CA . TRP A 1 134 ? 7.685 -0.526 -2.351 1.00 91.00 134 TRP A CA 1
ATOM 1069 C C . TRP A 1 134 ? 7.382 -1.983 -2.038 1.00 91.00 134 TRP A C 1
ATOM 1071 O O . TRP A 1 134 ? 7.247 -2.363 -0.875 1.00 91.00 134 TRP A O 1
ATOM 1081 N N . LEU A 1 135 ? 7.346 -2.803 -3.085 1.00 93.81 135 LEU A N 1
ATOM 1082 C CA . LEU A 1 135 ? 7.480 -4.242 -2.947 1.00 93.81 135 LEU A CA 1
ATOM 1083 C C . LEU A 1 135 ? 8.969 -4.588 -2.911 1.00 93.81 135 LEU A C 1
ATOM 1085 O O . LEU A 1 135 ? 9.719 -4.330 -3.861 1.00 93.81 135 LEU A O 1
ATOM 1089 N N . ILE A 1 136 ? 9.385 -5.181 -1.803 1.00 95.25 136 ILE A N 1
ATOM 1090 C CA . ILE A 1 136 ? 10.690 -5.795 -1.620 1.00 95.25 136 ILE A CA 1
ATOM 1091 C C . ILE A 1 136 ? 10.542 -7.259 -2.007 1.00 95.25 136 ILE A C 1
ATOM 1093 O O . ILE A 1 136 ? 9.692 -7.951 -1.461 1.00 95.25 136 ILE A O 1
ATOM 1097 N N . ALA A 1 137 ? 11.353 -7.721 -2.947 1.00 94.81 137 ALA A N 1
ATOM 1098 C CA . ALA A 1 137 ? 11.417 -9.109 -3.378 1.00 94.81 137 ALA A CA 1
ATOM 1099 C C . ALA A 1 137 ? 12.833 -9.622 -3.115 1.00 94.81 137 ALA A C 1
ATOM 1101 O O . ALA A 1 137 ? 13.795 -8.989 -3.552 1.00 94.81 137 ALA A O 1
ATOM 1102 N N . ASP A 1 138 ? 12.967 -10.734 -2.393 1.00 93.50 138 ASP A N 1
ATOM 1103 C CA . ASP A 1 138 ? 14.269 -11.318 -2.036 1.00 93.50 138 ASP A CA 1
ATOM 1104 C C . ASP A 1 138 ? 15.220 -10.301 -1.364 1.00 93.50 138 ASP A C 1
ATOM 1106 O O . ASP A 1 138 ? 16.375 -10.115 -1.746 1.00 93.50 138 ASP A O 1
ATOM 1110 N N . GLY A 1 139 ? 14.675 -9.528 -0.416 1.00 91.50 139 GLY A N 1
ATOM 1111 C CA . GLY A 1 139 ? 15.408 -8.492 0.324 1.00 91.50 139 GLY A CA 1
ATOM 1112 C C . GLY A 1 139 ? 15.793 -7.245 -0.485 1.00 91.50 139 GLY A C 1
ATOM 1113 O O . GLY A 1 139 ? 16.491 -6.377 0.034 1.00 91.50 139 GLY A O 1
ATOM 1114 N N . LYS A 1 140 ? 15.354 -7.127 -1.745 1.00 94.00 140 LYS A N 1
ATOM 1115 C CA . LYS A 1 140 ? 15.707 -6.026 -2.655 1.00 94.00 140 LYS A CA 1
ATOM 1116 C C . LYS A 1 140 ? 14.475 -5.337 -3.233 1.00 94.00 140 LYS A C 1
ATOM 1118 O O . LYS A 1 140 ? 13.493 -5.989 -3.586 1.00 94.00 140 LYS A O 1
ATOM 1123 N N . LYS A 1 141 ? 14.538 -4.014 -3.394 1.00 93.62 141 LYS A N 1
ATOM 1124 C CA . LYS A 1 141 ? 13.469 -3.202 -3.996 1.00 93.62 141 LYS A CA 1
ATOM 1125 C C . LYS A 1 141 ? 13.194 -3.640 -5.429 1.00 93.62 141 LYS A C 1
ATOM 1127 O O . LYS A 1 141 ? 14.092 -3.607 -6.268 1.00 93.62 141 LYS A O 1
ATOM 1132 N N . LEU A 1 142 ? 11.950 -4.006 -5.720 1.00 93.50 142 LEU A N 1
ATOM 1133 C CA . LEU A 1 142 ? 11.514 -4.354 -7.071 1.00 93.50 142 LEU A CA 1
ATOM 1134 C C . LEU A 1 142 ? 10.813 -3.191 -7.772 1.00 93.50 142 LEU A C 1
ATOM 1136 O O . LEU A 1 142 ? 11.135 -2.866 -8.911 1.00 93.50 142 LEU A O 1
ATOM 1140 N N . GLY A 1 143 ? 9.847 -2.569 -7.104 1.00 92.00 143 GLY A N 1
ATOM 1141 C CA . GLY A 1 143 ? 9.038 -1.503 -7.685 1.00 92.00 143 GLY A CA 1
ATOM 1142 C C . GLY A 1 143 ? 7.976 -1.004 -6.717 1.00 92.00 143 GLY A C 1
ATOM 1143 O O . GLY A 1 143 ? 7.778 -1.582 -5.647 1.00 92.00 143 GLY A O 1
ATOM 1144 N N . MET A 1 144 ? 7.302 0.077 -7.096 1.00 91.12 144 MET A N 1
ATOM 1145 C CA . MET A 1 144 ? 6.177 0.623 -6.335 1.00 91.12 144 MET A CA 1
ATOM 1146 C C . MET A 1 144 ? 4.864 0.025 -6.833 1.00 91.12 144 MET A C 1
ATOM 1148 O O . MET A 1 144 ? 4.759 -0.302 -8.010 1.00 91.12 144 MET A O 1
ATOM 1152 N N . PHE A 1 145 ? 3.851 -0.095 -5.977 1.00 88.81 145 PHE A N 1
ATOM 1153 C CA . PHE A 1 145 ? 2.526 -0.535 -6.428 1.00 88.81 145 PHE A CA 1
ATOM 1154 C C . PHE A 1 145 ? 1.922 0.438 -7.445 1.00 88.81 145 PHE A C 1
ATOM 1156 O O . PHE A 1 145 ? 2.092 1.656 -7.331 1.00 88.81 145 PHE A O 1
ATOM 1163 N N . SER A 1 146 ? 1.197 -0.099 -8.428 1.00 83.56 146 SER A N 1
ATOM 1164 C CA . SER A 1 146 ? 0.403 0.731 -9.332 1.00 83.56 146 SER A CA 1
ATOM 1165 C C . SER A 1 146 ? -0.618 1.552 -8.526 1.00 83.56 146 SER A C 1
ATOM 1167 O O . SER A 1 146 ? -1.285 0.996 -7.651 1.00 83.56 146 SER A O 1
ATOM 1169 N N . PRO A 1 147 ? -0.808 2.855 -8.813 1.00 73.19 147 PRO A N 1
ATOM 1170 C CA . PRO A 1 147 ? -1.836 3.667 -8.154 1.00 73.19 147 PRO A CA 1
ATOM 1171 C C . PRO A 1 147 ? -3.270 3.160 -8.371 1.00 73.19 147 PRO A C 1
ATOM 1173 O O . PRO A 1 147 ? -4.171 3.562 -7.642 1.00 73.19 147 PRO A O 1
ATOM 1176 N N . SER A 1 148 ? -3.487 2.331 -9.398 1.00 72.38 148 SER A N 1
ATOM 1177 C CA . SER A 1 148 ? -4.781 1.718 -9.719 1.00 72.38 148 SER A CA 1
ATOM 1178 C C . SER A 1 148 ? -5.114 0.488 -8.881 1.00 72.38 148 SER A C 1
ATOM 1180 O O . SER A 1 148 ? -6.271 0.073 -8.873 1.00 72.38 148 SER A O 1
ATOM 1182 N N . ASP A 1 149 ? -4.120 -0.108 -8.224 1.00 73.44 149 ASP A N 1
ATOM 1183 C CA . ASP A 1 149 ? -4.258 -1.417 -7.597 1.00 73.44 149 ASP A CA 1
ATOM 1184 C C . ASP A 1 149 ? -4.465 -1.267 -6.090 1.00 73.44 149 ASP A C 1
ATOM 1186 O O . ASP A 1 149 ? -3.978 -0.321 -5.461 1.00 73.44 149 ASP A O 1
ATOM 1190 N N . ALA A 1 150 ? -5.174 -2.228 -5.495 1.00 69.50 150 ALA A N 1
ATOM 1191 C CA . ALA A 1 150 ? -5.236 -2.340 -4.046 1.00 69.50 150 ALA A CA 1
ATOM 1192 C C . ALA A 1 150 ? -3.816 -2.523 -3.491 1.00 69.50 150 ALA A C 1
ATOM 1194 O O . ALA A 1 150 ? -3.011 -3.270 -4.037 1.00 69.50 150 ALA A O 1
ATOM 1195 N N . GLN A 1 151 ? -3.487 -1.833 -2.403 1.00 73.12 151 GLN A N 1
ATOM 1196 C CA . GLN A 1 151 ? -2.145 -1.880 -1.826 1.00 73.12 151 GLN A CA 1
ATOM 1197 C C . GLN A 1 151 ? -2.205 -2.592 -0.489 1.00 73.12 151 GLN A C 1
ATOM 1199 O O . GLN A 1 151 ? -2.981 -2.191 0.382 1.00 73.12 151 GLN A O 1
ATOM 1204 N N . MET A 1 152 ? -1.355 -3.600 -0.285 1.00 77.25 152 MET A N 1
ATOM 1205 C CA . MET A 1 152 ? -1.242 -4.175 1.051 1.00 77.25 152 MET A CA 1
ATOM 1206 C C . MET A 1 152 ? -0.492 -3.226 1.995 1.00 77.25 152 MET A C 1
ATOM 1208 O O . MET A 1 152 ? 0.133 -2.231 1.598 1.00 77.25 152 MET A O 1
ATOM 1212 N N . ILE A 1 153 ? -0.646 -3.502 3.283 1.00 76.44 153 ILE A N 1
ATOM 1213 C CA . ILE A 1 153 ? -0.156 -2.658 4.365 1.00 76.44 153 ILE A CA 1
ATOM 1214 C C . ILE A 1 153 ? 1.367 -2.799 4.467 1.00 76.44 153 ILE A C 1
ATOM 1216 O O . ILE A 1 153 ? 1.930 -3.871 4.240 1.00 76.44 153 ILE A O 1
ATOM 1220 N N . VAL A 1 154 ? 2.038 -1.706 4.815 1.00 80.44 154 VAL A N 1
ATOM 1221 C CA . VAL A 1 154 ? 3.483 -1.683 5.076 1.00 80.44 154 VAL A CA 1
ATOM 1222 C C . VAL A 1 154 ? 3.815 -2.645 6.212 1.00 80.44 154 VAL A C 1
ATOM 1224 O O . VAL A 1 154 ? 3.125 -2.648 7.220 1.00 80.44 154 VAL A O 1
ATOM 1227 N N . GLY A 1 155 ? 4.857 -3.456 6.046 1.00 80.44 155 GLY A N 1
ATOM 1228 C CA . GLY A 1 155 ? 5.245 -4.512 6.980 1.00 80.44 155 GLY A CA 1
ATOM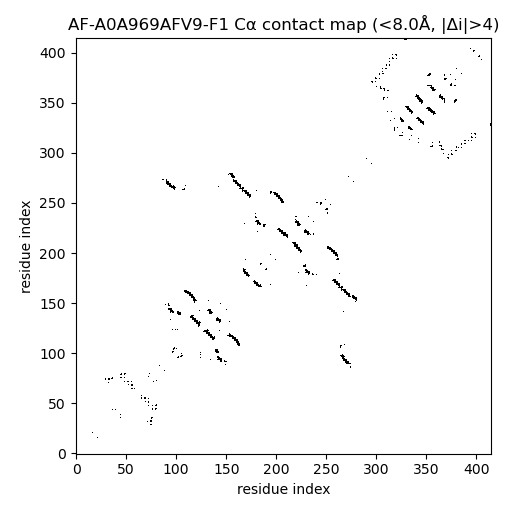 1229 C C . GLY A 1 155 ? 4.645 -5.882 6.659 1.00 80.44 155 GLY A C 1
ATOM 1230 O O . GLY A 1 155 ? 5.131 -6.874 7.189 1.00 80.44 155 GLY A O 1
ATOM 1231 N N . THR A 1 156 ? 3.659 -5.965 5.755 1.00 85.88 156 THR A N 1
ATOM 1232 C CA . THR A 1 156 ? 3.146 -7.262 5.286 1.00 85.88 156 THR A CA 1
ATOM 1233 C C . THR A 1 156 ? 4.264 -8.036 4.596 1.00 85.88 156 THR A C 1
ATOM 1235 O O . THR A 1 156 ? 4.996 -7.463 3.782 1.00 85.88 156 THR A O 1
ATOM 1238 N N . SER A 1 157 ? 4.387 -9.324 4.902 1.00 91.88 157 SER A N 1
ATOM 1239 C CA . SER A 1 157 ? 5.360 -10.228 4.292 1.00 91.88 157 SER A CA 1
ATOM 1240 C C . SER A 1 157 ? 4.717 -11.541 3.854 1.00 91.88 157 SER A C 1
ATOM 1242 O O . SER A 1 157 ? 3.573 -11.819 4.198 1.00 91.88 157 SER A O 1
ATOM 1244 N N . GLY A 1 158 ? 5.414 -12.310 3.023 1.00 93.00 158 GLY A N 1
ATOM 1245 C CA . GLY A 1 158 ? 4.947 -13.611 2.549 1.00 93.00 158 GLY A CA 1
ATOM 1246 C C . GLY A 1 158 ? 5.726 -14.075 1.328 1.00 93.00 158 GLY A C 1
ATOM 1247 O O . GLY A 1 158 ? 6.858 -13.642 1.111 1.00 93.00 158 GLY A O 1
ATOM 1248 N N . LYS A 1 159 ? 5.132 -14.937 0.504 1.00 95.94 159 LYS A N 1
ATOM 1249 C CA . LYS A 1 159 ? 5.699 -15.362 -0.782 1.00 95.94 159 LYS A CA 1
ATOM 1250 C C . LYS A 1 159 ? 4.832 -14.885 -1.938 1.00 95.94 159 LYS A C 1
ATOM 1252 O O . LYS A 1 159 ? 3.607 -14.875 -1.852 1.00 95.94 159 LYS A O 1
ATOM 1257 N N . ALA A 1 160 ? 5.474 -14.516 -3.041 1.00 95.75 160 ALA A N 1
ATOM 1258 C CA . ALA A 1 160 ? 4.773 -14.181 -4.270 1.00 95.75 160 ALA A CA 1
ATOM 1259 C C . ALA A 1 160 ? 5.518 -14.670 -5.505 1.00 95.75 160 ALA A C 1
ATOM 1261 O O . ALA A 1 160 ? 6.747 -14.722 -5.540 1.00 95.75 160 ALA A O 1
ATOM 1262 N N . THR A 1 161 ? 4.739 -14.993 -6.528 1.00 97.25 161 THR A N 1
ATOM 1263 C CA . THR A 1 161 ? 5.192 -15.335 -7.870 1.00 97.25 161 THR A CA 1
ATOM 1264 C C . THR A 1 161 ? 5.211 -14.077 -8.722 1.00 97.25 161 THR A C 1
ATOM 1266 O O . THR A 1 161 ? 4.193 -13.398 -8.856 1.00 97.25 161 THR A O 1
ATOM 1269 N N . ILE A 1 162 ? 6.366 -13.755 -9.298 1.00 96.12 162 ILE A N 1
ATOM 1270 C CA . ILE A 1 162 ? 6.575 -12.498 -10.021 1.00 96.12 162 ILE A CA 1
ATOM 1271 C C . ILE A 1 162 ? 6.785 -12.795 -11.500 1.00 96.12 162 ILE A C 1
ATOM 1273 O O . ILE A 1 162 ? 7.593 -13.644 -11.867 1.00 96.12 162 ILE A O 1
ATOM 1277 N N . THR A 1 163 ? 6.065 -12.085 -12.364 1.00 94.88 163 THR A N 1
ATOM 1278 C CA . THR A 1 163 ? 6.208 -12.182 -13.822 1.00 94.88 163 THR A CA 1
ATOM 1279 C C . THR A 1 163 ? 6.328 -10.787 -14.411 1.00 94.88 163 THR A C 1
ATOM 1281 O O . THR A 1 163 ? 5.462 -9.942 -14.196 1.00 94.88 163 THR A O 1
ATOM 1284 N N . SER A 1 164 ? 7.398 -10.519 -15.155 1.00 91.31 164 SER A N 1
ATOM 1285 C CA . SER A 1 164 ? 7.571 -9.227 -15.817 1.00 91.31 164 SER A CA 1
ATOM 1286 C C . SER A 1 164 ? 6.549 -9.040 -16.935 1.00 91.31 164 SER A C 1
ATOM 1288 O O . SER A 1 164 ? 6.282 -9.965 -17.702 1.00 91.31 164 SER A O 1
ATOM 1290 N N . GLU A 1 165 ? 6.008 -7.830 -17.063 1.00 87.00 165 GLU A N 1
ATOM 1291 C CA . GLU A 1 165 ? 5.166 -7.499 -18.209 1.00 87.00 165 GLU A CA 1
ATOM 1292 C C . GLU A 1 165 ? 5.982 -7.417 -19.506 1.00 87.00 165 GLU A C 1
ATOM 1294 O O . GLU A 1 165 ? 7.205 -7.247 -19.506 1.00 87.00 165 GLU A O 1
ATOM 1299 N N . ALA A 1 166 ? 5.286 -7.493 -20.640 1.00 79.88 166 ALA A N 1
ATOM 1300 C CA . ALA A 1 166 ? 5.901 -7.242 -21.932 1.00 79.88 166 ALA A CA 1
ATOM 1301 C C . ALA A 1 166 ? 6.438 -5.804 -22.004 1.00 79.88 166 ALA A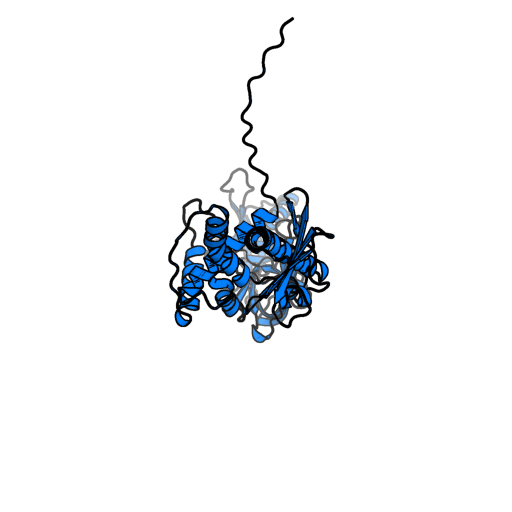 C 1
ATOM 1303 O O . ALA A 1 166 ? 5.765 -4.838 -21.634 1.00 79.88 166 ALA A O 1
ATOM 1304 N N . SER A 1 167 ? 7.654 -5.660 -22.527 1.00 78.38 167 SER A N 1
ATOM 1305 C CA . SER A 1 167 ? 8.265 -4.350 -22.715 1.00 78.38 167 SER A CA 1
ATOM 1306 C C . SER A 1 167 ? 7.465 -3.486 -23.687 1.00 78.38 167 SER A C 1
ATOM 1308 O O . SER A 1 167 ? 6.999 -3.949 -24.727 1.00 78.38 167 SER A O 1
ATOM 1310 N N . SER A 1 168 ? 7.335 -2.197 -23.378 1.00 76.94 168 SER A N 1
ATOM 1311 C CA . SER A 1 168 ? 6.680 -1.223 -24.256 1.00 76.94 168 SER A CA 1
ATOM 1312 C C . SER A 1 168 ? 7.625 -0.582 -25.280 1.00 76.94 168 SER A C 1
ATOM 1314 O O . SER A 1 168 ? 7.185 0.295 -26.030 1.00 76.94 168 SER A O 1
ATOM 1316 N N . GLY A 1 169 ? 8.906 -0.964 -25.288 1.00 84.88 169 GLY A N 1
ATOM 1317 C CA . GLY A 1 169 ? 9.956 -0.357 -26.105 1.00 84.88 169 GLY A CA 1
ATOM 1318 C C . GLY A 1 169 ? 11.039 -1.344 -26.541 1.00 84.88 169 GLY A C 1
ATOM 1319 O O . GLY A 1 169 ? 11.073 -2.498 -26.107 1.00 84.88 169 GLY A O 1
ATOM 1320 N N . VAL A 1 170 ? 11.924 -0.868 -27.413 1.00 88.69 170 VAL A N 1
ATOM 1321 C CA . VAL A 1 170 ? 13.112 -1.597 -27.874 1.00 88.69 170 VAL A CA 1
ATOM 1322 C C . VAL A 1 170 ? 14.374 -0.769 -27.689 1.00 88.69 170 VAL A C 1
ATOM 1324 O O . VAL A 1 170 ? 14.343 0.462 -27.637 1.00 88.69 170 VAL A O 1
ATOM 1327 N N . ILE A 1 171 ? 15.502 -1.464 -27.629 1.00 89.88 171 ILE A N 1
ATOM 1328 C CA . ILE A 1 171 ? 16.841 -0.893 -27.647 1.00 89.88 171 ILE A CA 1
ATOM 1329 C C . ILE A 1 171 ? 17.495 -1.293 -28.965 1.00 89.88 171 ILE A C 1
ATOM 1331 O O . ILE A 1 171 ? 17.527 -2.472 -29.317 1.00 89.88 171 ILE A O 1
ATOM 1335 N N . ILE A 1 172 ? 18.019 -0.307 -29.686 1.00 92.31 172 ILE A N 1
ATOM 1336 C CA . ILE A 1 172 ? 18.863 -0.523 -30.860 1.00 92.31 172 ILE A CA 1
ATOM 1337 C C . ILE A 1 172 ? 20.311 -0.463 -30.388 1.00 92.31 172 ILE A C 1
ATOM 1339 O O . ILE A 1 172 ? 20.754 0.577 -29.905 1.00 92.31 172 ILE A O 1
ATOM 1343 N N . ILE A 1 173 ? 21.049 -1.557 -30.539 1.00 92.12 173 ILE A N 1
ATOM 1344 C CA . ILE A 1 173 ? 22.460 -1.658 -30.164 1.00 92.12 173 ILE A CA 1
ATOM 1345 C C . ILE A 1 173 ? 23.298 -1.669 -31.441 1.00 92.12 173 ILE A C 1
ATOM 1347 O O . ILE A 1 173 ? 23.165 -2.542 -32.301 1.00 92.12 173 ILE A O 1
ATOM 1351 N N . THR A 1 174 ? 24.156 -0.667 -31.585 1.00 90.44 174 THR A N 1
ATOM 1352 C CA . THR A 1 174 ? 25.084 -0.551 -32.717 1.00 90.44 174 THR A CA 1
ATOM 1353 C C . THR A 1 174 ? 26.236 -1.559 -32.592 1.00 90.44 174 THR A C 1
ATOM 1355 O O . THR A 1 174 ? 26.569 -1.963 -31.478 1.00 90.44 174 THR A O 1
ATOM 1358 N N . PRO A 1 175 ? 26.944 -1.905 -33.687 1.00 87.25 175 PRO A N 1
ATOM 1359 C CA . PRO A 1 175 ? 28.122 -2.778 -33.636 1.00 87.25 175 PRO A CA 1
ATOM 1360 C C . PRO A 1 175 ? 29.230 -2.301 -32.689 1.00 87.25 175 PRO A C 1
ATOM 1362 O O . PRO A 1 175 ? 30.041 -3.100 -32.239 1.00 87.25 175 PRO A O 1
ATOM 1365 N N . LYS A 1 176 ? 29.272 -0.996 -32.391 1.00 86.94 176 LYS A N 1
ATOM 1366 C CA . LYS A 1 176 ? 30.229 -0.389 -31.456 1.00 86.94 176 LYS A CA 1
ATOM 1367 C C . LYS A 1 176 ? 29.733 -0.370 -30.001 1.00 86.94 176 LYS A C 1
ATOM 1369 O O . LYS A 1 176 ? 30.376 0.244 -29.162 1.00 86.94 176 LYS A O 1
ATOM 1374 N N . GLY A 1 177 ? 28.586 -0.983 -29.706 1.00 85.44 177 GLY A N 1
ATOM 1375 C CA . GLY A 1 177 ? 28.017 -1.071 -28.359 1.00 85.44 177 GLY A CA 1
ATOM 1376 C C . GLY A 1 177 ? 27.165 0.126 -27.921 1.00 85.44 177 GLY A C 1
ATOM 1377 O O . GLY A 1 177 ? 26.598 0.086 -26.836 1.00 85.44 177 GLY A O 1
ATOM 1378 N N . ASN A 1 178 ? 27.016 1.172 -28.743 1.00 89.62 178 ASN A N 1
ATOM 1379 C CA . ASN A 1 178 ? 26.122 2.291 -28.410 1.00 89.62 178 ASN A CA 1
ATOM 1380 C C . ASN A 1 178 ? 24.656 1.856 -28.470 1.00 89.62 178 ASN A C 1
ATOM 1382 O O . ASN A 1 178 ? 24.282 1.149 -29.410 1.00 89.62 178 ASN A O 1
ATOM 1386 N N . SER A 1 179 ? 23.840 2.329 -27.529 1.00 91.56 179 SER A N 1
ATOM 1387 C CA . SER A 1 179 ? 22.407 2.050 -27.453 1.00 91.56 179 SER A CA 1
ATOM 1388 C C . SER A 1 179 ? 21.556 3.277 -27.795 1.00 91.56 179 SER A C 1
ATOM 1390 O O . SER A 1 179 ? 21.893 4.410 -27.455 1.00 91.56 179 SER A O 1
ATOM 1392 N N . ILE A 1 180 ? 20.434 3.041 -28.473 1.00 92.56 180 ILE A N 1
ATOM 1393 C CA . ILE A 1 180 ? 19.387 4.035 -28.732 1.00 92.56 180 ILE A CA 1
ATOM 1394 C C . ILE A 1 180 ? 18.068 3.438 -28.249 1.00 92.56 180 ILE A C 1
ATOM 1396 O O . ILE A 1 180 ? 17.640 2.395 -28.749 1.00 92.56 180 ILE A O 1
ATOM 1400 N N . GLU A 1 181 ? 17.421 4.084 -27.282 1.00 91.31 181 GLU A N 1
ATOM 1401 C CA . GLU A 1 181 ? 16.158 3.605 -26.724 1.00 91.31 181 GLU A CA 1
ATOM 1402 C C . GLU A 1 181 ? 14.953 4.191 -27.459 1.00 91.31 181 GLU A C 1
ATOM 1404 O O . GLU A 1 181 ? 14.858 5.400 -27.690 1.00 91.31 181 GLU A O 1
ATOM 1409 N N . VAL A 1 182 ? 14.004 3.316 -27.788 1.00 89.75 182 VAL A N 1
ATOM 1410 C CA . VAL A 1 182 ? 12.797 3.640 -28.545 1.00 89.75 182 VAL A CA 1
ATOM 1411 C C . VAL A 1 182 ? 11.569 3.219 -27.741 1.00 89.75 182 VAL A C 1
ATOM 1413 O O . VAL A 1 182 ? 11.377 2.047 -27.420 1.00 89.75 182 VAL A O 1
ATOM 1416 N N . ASN A 1 183 ? 10.715 4.187 -27.429 1.00 85.44 183 ASN A N 1
ATOM 1417 C CA . ASN A 1 183 ? 9.407 3.983 -26.828 1.00 85.44 183 ASN A CA 1
ATOM 1418 C C . ASN A 1 183 ? 8.359 3.610 -27.888 1.00 85.44 183 ASN A C 1
ATOM 1420 O O . ASN A 1 183 ? 8.390 4.101 -29.019 1.00 85.44 183 ASN A O 1
ATOM 1424 N N . LYS A 1 184 ? 7.337 2.872 -27.433 1.00 64.44 184 LYS A N 1
ATOM 1425 C CA . LYS A 1 184 ? 6.017 2.705 -28.063 1.00 64.44 184 LYS A CA 1
ATOM 1426 C C . LYS A 1 184 ? 5.966 1.684 -29.203 1.00 64.44 184 LYS A C 1
ATOM 1428 O O . LYS A 1 184 ? 5.904 2.036 -30.374 1.00 64.44 184 LYS A O 1
ATOM 1433 N N . LEU A 1 185 ? 5.850 0.416 -28.813 1.00 63.06 185 LEU A N 1
ATOM 1434 C CA . LEU A 1 185 ? 5.600 -0.710 -29.723 1.00 63.06 185 LEU A CA 1
ATOM 1435 C C . LEU A 1 185 ? 4.113 -1.032 -29.945 1.00 63.06 185 LEU A C 1
ATOM 1437 O O . LEU A 1 185 ? 3.775 -1.722 -30.897 1.00 63.06 185 LEU A O 1
ATOM 1441 N N . LYS A 1 186 ? 3.201 -0.536 -29.093 1.00 57.28 186 LYS A N 1
ATOM 1442 C CA . LYS A 1 186 ? 1.793 -0.998 -29.040 1.00 57.28 186 LYS A CA 1
ATOM 1443 C C . LYS A 1 186 ? 0.895 -0.540 -30.209 1.00 57.28 186 LYS A C 1
ATOM 1445 O O . LYS A 1 186 ? -0.319 -0.690 -30.138 1.00 57.28 186 LYS A O 1
ATOM 1450 N N . SER A 1 187 ? 1.452 0.047 -31.268 1.00 60.12 187 SER A N 1
ATOM 1451 C CA . SER A 1 187 ? 0.694 0.449 -32.460 1.00 60.12 187 SER A CA 1
ATOM 1452 C C . SER A 1 187 ? 1.605 0.530 -33.685 1.00 60.12 187 SER A C 1
ATOM 1454 O O . SER A 1 187 ? 2.606 1.245 -33.639 1.00 60.12 187 SER A O 1
ATOM 1456 N N . GLY A 1 188 ? 1.238 -0.125 -34.790 1.00 73.06 188 GLY A N 1
ATOM 1457 C CA . GLY A 1 188 ? 1.943 -0.026 -36.072 1.00 73.06 188 GLY A CA 1
ATOM 1458 C C . GLY A 1 188 ? 2.397 -1.375 -36.628 1.00 73.06 188 GLY A C 1
ATOM 1459 O O . GLY A 1 188 ? 1.942 -2.427 -36.196 1.00 73.06 188 GLY A O 1
ATOM 1460 N N . ALA A 1 189 ? 3.311 -1.343 -37.599 1.00 82.62 189 ALA A N 1
ATOM 1461 C CA . ALA A 1 189 ? 3.706 -2.522 -38.375 1.00 82.62 189 ALA A CA 1
ATOM 1462 C C . ALA A 1 189 ? 4.559 -3.559 -37.617 1.00 82.62 189 ALA A C 1
ATOM 1464 O O . ALA A 1 189 ? 4.915 -4.583 -38.195 1.00 82.62 189 ALA A O 1
ATOM 1465 N N . PHE A 1 190 ? 4.908 -3.277 -36.361 1.00 83.19 190 PHE A N 1
ATOM 1466 C CA . PHE A 1 190 ? 5.744 -4.128 -35.514 1.00 83.19 190 PHE A CA 1
ATOM 1467 C C . PHE A 1 190 ? 5.090 -4.451 -34.161 1.00 83.19 190 PHE A C 1
ATOM 1469 O O . PHE A 1 190 ? 5.786 -4.846 -33.228 1.00 83.19 190 PHE A O 1
ATOM 1476 N N . ALA A 1 191 ? 3.770 -4.262 -34.041 1.00 75.69 191 ALA A N 1
ATOM 1477 C CA . ALA A 1 191 ? 3.045 -4.458 -32.785 1.00 75.69 191 ALA A CA 1
ATOM 1478 C C . ALA A 1 191 ? 3.065 -5.917 -32.294 1.00 75.69 191 ALA A C 1
ATOM 1480 O O . ALA A 1 191 ? 3.183 -6.145 -31.094 1.00 75.69 191 ALA A O 1
ATOM 1481 N N . ASP A 1 192 ? 3.028 -6.882 -33.218 1.00 78.19 192 ASP A N 1
ATOM 1482 C CA . ASP A 1 192 ? 2.983 -8.319 -32.906 1.00 78.19 192 ASP A CA 1
ATOM 1483 C C . ASP A 1 192 ? 4.373 -8.983 -32.873 1.00 78.19 192 ASP A C 1
ATOM 1485 O O . ASP A 1 192 ? 4.492 -10.206 -32.778 1.00 78.19 192 ASP A O 1
ATOM 1489 N N . VAL A 1 193 ? 5.452 -8.199 -32.985 1.00 78.94 193 VAL A N 1
ATOM 1490 C CA . VAL A 1 193 ? 6.818 -8.734 -32.963 1.00 78.94 193 VAL A CA 1
ATOM 1491 C C . VAL A 1 193 ? 7.266 -8.949 -31.519 1.00 78.94 193 VAL A C 1
ATOM 1493 O O . VAL A 1 193 ? 7.389 -8.003 -30.741 1.00 78.94 193 VAL A O 1
ATOM 1496 N N . ASP A 1 194 ? 7.577 -10.198 -31.174 1.00 76.75 194 ASP A N 1
ATOM 1497 C CA . ASP A 1 194 ? 8.175 -10.550 -29.887 1.00 76.75 194 ASP A CA 1
ATOM 1498 C C . ASP A 1 194 ? 9.697 -10.326 -29.908 1.00 76.75 194 ASP A C 1
ATOM 1500 O O . ASP A 1 194 ? 10.503 -11.228 -30.163 1.00 76.75 194 ASP A O 1
ATOM 1504 N N . TRP A 1 195 ? 10.094 -9.092 -29.602 1.00 79.44 195 TRP A N 1
ATOM 1505 C CA . TRP A 1 195 ? 11.492 -8.658 -29.522 1.00 79.44 195 TRP A CA 1
ATOM 1506 C C . TRP A 1 195 ? 12.307 -9.337 -28.409 1.00 79.44 195 TRP A C 1
ATOM 1508 O O . TRP A 1 195 ? 13.516 -9.123 -28.330 1.00 79.44 195 TRP A O 1
ATOM 1518 N N . SER A 1 196 ? 11.679 -10.129 -27.530 1.00 70.25 196 SER A N 1
ATOM 1519 C CA . SER A 1 196 ? 12.382 -10.878 -26.478 1.00 70.25 196 SER A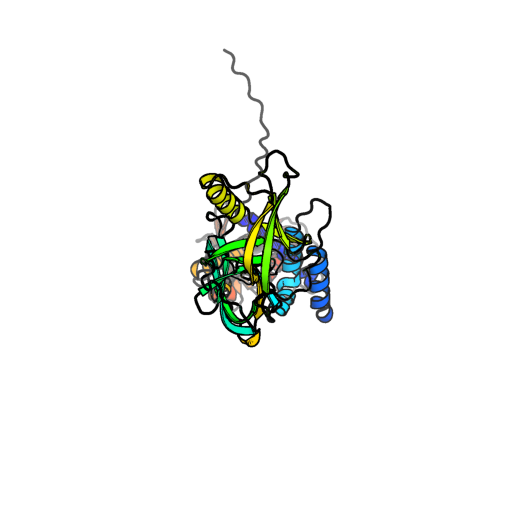 CA 1
ATOM 1520 C C . SER A 1 196 ? 12.959 -12.208 -26.976 1.00 70.25 196 SER A C 1
ATOM 1522 O O . SER A 1 196 ? 13.906 -12.728 -26.388 1.00 70.25 196 SER A O 1
ATOM 1524 N N . LYS A 1 197 ? 12.418 -12.752 -28.075 1.00 69.12 197 LYS A N 1
ATOM 1525 C CA . LYS A 1 197 ? 12.815 -14.054 -28.640 1.00 69.12 197 LYS A CA 1
ATOM 1526 C C . LYS A 1 197 ? 13.651 -13.944 -29.912 1.00 69.12 197 LYS A C 1
ATOM 1528 O O . LYS A 1 197 ? 14.212 -14.942 -30.357 1.00 69.12 197 LYS A O 1
ATOM 1533 N N . GLN A 1 198 ? 13.727 -12.757 -30.510 1.00 66.44 198 GLN A N 1
ATOM 1534 C CA . GLN A 1 198 ? 14.414 -12.531 -31.778 1.00 66.44 198 GLN A CA 1
ATOM 1535 C C . GLN A 1 198 ? 15.534 -11.506 -31.617 1.00 66.44 198 GLN A C 1
ATOM 1537 O O . GLN A 1 198 ? 15.293 -10.361 -31.247 1.00 66.44 198 GLN A O 1
ATOM 1542 N N . ASN A 1 199 ? 16.760 -11.903 -31.963 1.00 69.25 199 ASN A N 1
ATOM 1543 C CA . ASN A 1 199 ? 17.854 -10.960 -32.169 1.00 69.25 199 ASN A CA 1
ATOM 1544 C C . ASN A 1 199 ? 17.737 -10.393 -33.592 1.00 69.25 199 ASN A C 1
ATOM 1546 O O . ASN A 1 199 ? 18.273 -10.950 -34.552 1.00 69.25 199 ASN A O 1
ATOM 1550 N N . TYR A 1 200 ? 16.935 -9.342 -33.739 1.00 84.12 200 TYR A N 1
ATOM 1551 C CA . TYR A 1 200 ? 16.577 -8.796 -35.042 1.00 84.12 200 TYR A CA 1
ATOM 1552 C C . TYR A 1 200 ? 17.618 -7.775 -35.504 1.00 84.12 200 TYR A C 1
ATOM 1554 O O . TYR A 1 200 ? 17.854 -6.769 -34.842 1.00 84.12 200 TYR A O 1
ATOM 1562 N N . GLN A 1 201 ? 18.242 -8.01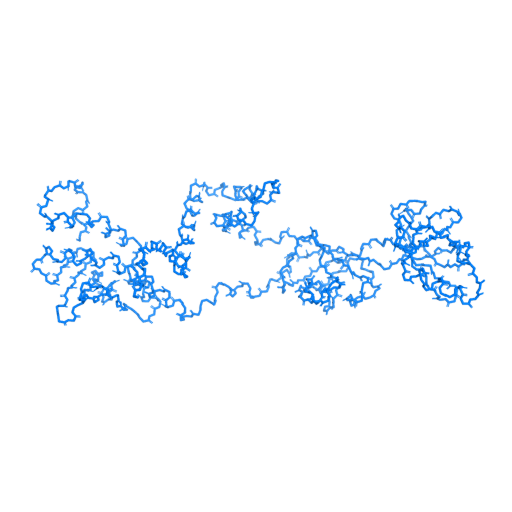6 -36.654 1.00 89.75 201 GLN A N 1
ATOM 1563 C CA . GLN A 1 201 ? 19.246 -7.123 -37.236 1.00 89.75 201 GLN A CA 1
ATOM 1564 C C . GLN A 1 201 ? 18.609 -6.265 -38.325 1.00 89.75 201 GLN A C 1
ATOM 1566 O O . GLN A 1 201 ? 18.073 -6.796 -39.300 1.00 89.75 201 GLN A O 1
ATOM 1571 N N . ALA A 1 202 ? 18.698 -4.942 -38.201 1.00 90.88 202 ALA A N 1
ATOM 1572 C CA . ALA A 1 202 ? 18.156 -4.038 -39.210 1.00 90.88 202 ALA A CA 1
ATOM 1573 C C . ALA A 1 202 ? 18.936 -2.732 -39.334 1.00 90.88 202 ALA A C 1
ATOM 1575 O O . ALA A 1 202 ? 19.647 -2.304 -38.426 1.00 90.88 202 ALA A O 1
ATOM 1576 N N . THR A 1 203 ? 18.764 -2.093 -40.490 1.00 94.88 203 THR A N 1
ATOM 1577 C CA . THR A 1 203 ? 19.112 -0.687 -40.689 1.00 94.88 203 THR A CA 1
ATOM 1578 C C . THR A 1 203 ? 17.934 0.160 -40.229 1.00 94.88 203 THR A C 1
ATOM 1580 O O . THR A 1 203 ? 16.843 0.074 -40.797 1.00 94.88 203 THR A O 1
ATOM 1583 N N . VAL A 1 204 ? 18.160 0.959 -39.193 1.00 94.12 204 VAL A N 1
ATOM 1584 C CA . VAL A 1 204 ? 17.201 1.912 -38.645 1.00 94.12 204 VAL A CA 1
ATOM 1585 C C . VAL A 1 204 ? 17.510 3.294 -39.201 1.00 94.12 204 VAL A C 1
ATOM 1587 O O . VAL A 1 204 ? 18.654 3.737 -39.147 1.00 94.12 204 VAL A O 1
ATOM 1590 N N . THR A 1 205 ? 16.492 3.974 -39.717 1.00 96.12 205 THR A N 1
ATOM 1591 C CA . THR A 1 205 ? 16.572 5.374 -40.154 1.00 96.12 205 THR A CA 1
ATOM 1592 C C . THR A 1 205 ? 15.903 6.267 -39.119 1.00 96.12 205 THR A C 1
ATOM 1594 O O . THR A 1 205 ? 14.817 5.942 -38.637 1.00 96.12 205 THR A O 1
ATOM 1597 N N . ILE A 1 206 ? 16.535 7.383 -38.774 1.00 95.69 206 ILE A N 1
ATOM 1598 C CA . ILE A 1 206 ? 16.007 8.374 -37.840 1.00 95.69 206 ILE A CA 1
ATOM 1599 C C . ILE A 1 206 ? 15.315 9.482 -38.629 1.00 95.69 206 ILE A C 1
ATOM 1601 O O . ILE A 1 206 ? 15.916 10.115 -39.492 1.00 95.69 206 ILE A O 1
ATOM 1605 N N . SER A 1 207 ? 14.043 9.721 -38.326 1.00 93.19 207 SER A N 1
ATOM 1606 C CA . SER A 1 207 ? 13.295 10.882 -38.804 1.00 93.19 207 SER A CA 1
ATOM 1607 C C . SER A 1 207 ? 13.019 11.814 -37.636 1.00 93.19 207 SER A C 1
ATOM 1609 O O . SER A 1 207 ? 12.661 11.366 -36.555 1.00 93.19 207 SER A O 1
ATOM 1611 N N . VAL A 1 208 ? 13.128 13.112 -37.860 1.00 93.25 208 VAL A N 1
ATOM 1612 C CA . VAL A 1 208 ? 12.736 14.160 -36.927 1.00 93.25 208 VAL A CA 1
ATOM 1613 C C . VAL A 1 208 ? 11.346 14.639 -37.313 1.00 93.25 208 VAL A C 1
ATOM 1615 O O . VAL A 1 208 ? 11.066 14.895 -38.484 1.00 93.25 208 VAL A O 1
ATOM 1618 N N . GLN A 1 209 ? 10.454 14.709 -36.334 1.00 89.12 209 GLN A N 1
ATOM 1619 C CA . GLN A 1 209 ? 9.124 15.276 -36.493 1.00 89.12 209 GLN A CA 1
ATOM 1620 C C . GLN A 1 209 ? 8.984 16.484 -35.571 1.00 89.12 209 GLN A C 1
ATOM 1622 O O . GLN A 1 209 ? 9.344 16.378 -34.395 1.00 89.12 209 GLN A O 1
ATOM 1627 N N . PRO A 1 210 ? 8.433 17.605 -36.061 1.00 84.88 210 PRO A N 1
ATOM 1628 C CA . PRO A 1 210 ? 8.165 18.744 -35.206 1.00 84.88 210 PRO A CA 1
ATOM 1629 C C . PRO A 1 210 ? 7.183 18.346 -34.106 1.00 84.88 210 PRO A C 1
ATOM 1631 O O . PRO A 1 210 ? 6.196 17.636 -34.342 1.00 84.88 210 PRO A O 1
ATOM 1634 N N . SER A 1 211 ? 7.459 18.793 -32.885 1.00 81.44 211 SER A N 1
ATOM 1635 C CA . SER A 1 211 ? 6.546 18.562 -31.772 1.00 81.44 211 SER A CA 1
ATOM 1636 C C . SER A 1 211 ? 5.196 19.239 -32.029 1.00 81.44 211 SER A C 1
ATOM 1638 O O . SER A 1 211 ? 5.116 20.372 -32.498 1.00 81.44 211 SER A O 1
ATOM 1640 N N . ARG A 1 212 ? 4.103 18.563 -31.647 1.00 79.38 212 ARG A N 1
ATOM 1641 C CA . ARG A 1 212 ? 2.745 19.141 -31.692 1.00 79.38 212 ARG A CA 1
ATOM 1642 C C . ARG A 1 212 ? 2.574 20.338 -30.751 1.00 79.38 212 ARG A C 1
ATOM 1644 O O . ARG A 1 212 ? 1.646 21.117 -30.929 1.00 79.38 212 ARG A O 1
ATOM 1651 N N . ASN A 1 213 ? 3.433 20.458 -29.740 1.00 79.50 213 ASN A N 1
ATOM 1652 C CA . ASN A 1 213 ? 3.532 21.638 -28.891 1.00 79.50 213 ASN A CA 1
ATOM 1653 C C . ASN A 1 213 ? 4.831 22.389 -29.249 1.00 79.50 213 ASN A C 1
ATOM 1655 O O . ASN A 1 213 ? 5.899 21.827 -28.993 1.00 79.50 213 ASN A O 1
ATOM 1659 N N . PRO A 1 214 ? 4.762 23.633 -29.764 1.00 75.25 214 PRO A N 1
ATOM 1660 C CA . PRO A 1 214 ? 5.935 24.438 -30.124 1.00 75.25 214 PRO A CA 1
ATOM 1661 C C . PRO A 1 214 ? 6.908 24.710 -28.968 1.00 75.25 214 PRO A C 1
ATOM 1663 O O . PRO A 1 214 ? 8.061 25.049 -29.200 1.00 75.25 214 PRO A O 1
ATOM 1666 N N . GLN A 1 215 ? 6.456 24.572 -27.718 1.00 78.62 215 GLN A N 1
ATOM 1667 C CA . GLN A 1 215 ? 7.290 24.737 -26.522 1.00 78.62 215 GLN A CA 1
ATOM 1668 C C . GLN A 1 215 ? 8.082 23.471 -26.157 1.00 78.62 215 GLN A C 1
ATOM 1670 O O . GLN A 1 215 ? 8.858 23.486 -25.205 1.00 78.62 215 GLN A O 1
ATOM 1675 N N . LYS A 1 216 ? 7.864 22.355 -26.863 1.00 78.94 216 LYS A N 1
ATOM 1676 C CA . LYS A 1 216 ? 8.566 21.086 -26.640 1.00 78.94 216 LYS A CA 1
ATOM 1677 C C . LYS A 1 216 ? 9.541 20.807 -27.789 1.00 78.94 216 LYS A C 1
ATOM 1679 O O . LYS A 1 216 ? 9.232 21.171 -28.922 1.00 78.94 216 LYS A O 1
ATOM 1684 N N . PRO A 1 217 ? 10.679 20.145 -27.512 1.00 82.25 217 PRO A N 1
ATOM 1685 C CA . PRO A 1 217 ? 11.655 19.803 -28.539 1.00 82.25 217 PRO A CA 1
ATOM 1686 C C . PRO A 1 217 ? 11.063 18.846 -29.574 1.00 82.25 217 PRO A C 1
ATOM 1688 O O . PRO A 1 217 ? 10.124 18.099 -29.281 1.00 82.25 217 PRO A O 1
ATOM 1691 N N . ASP A 1 218 ? 11.645 18.858 -30.770 1.00 87.81 218 ASP A N 1
ATOM 1692 C CA . ASP A 1 218 ? 11.308 17.919 -31.835 1.00 87.81 218 ASP A CA 1
ATOM 1693 C C . ASP A 1 218 ? 11.457 16.462 -31.382 1.00 87.81 218 ASP A C 1
ATOM 1695 O O . ASP A 1 218 ? 12.203 16.126 -30.460 1.00 87.81 218 ASP A O 1
ATOM 1699 N N . ILE A 1 219 ? 10.728 15.577 -32.055 1.00 89.06 219 ILE A N 1
ATOM 1700 C CA . ILE A 1 219 ? 10.616 14.169 -31.696 1.00 89.06 219 ILE A CA 1
ATOM 1701 C C . ILE A 1 219 ? 11.390 13.334 -32.713 1.00 89.06 219 ILE A C 1
ATOM 1703 O O . ILE A 1 219 ? 11.087 13.350 -33.907 1.00 89.06 219 ILE A O 1
ATOM 1707 N N . GLY A 1 220 ? 12.359 12.555 -32.235 1.00 92.25 220 GLY A N 1
ATOM 1708 C CA . GLY A 1 220 ? 13.011 11.522 -33.035 1.00 92.25 220 GLY A CA 1
ATOM 1709 C C . GLY A 1 220 ? 12.109 10.300 -33.218 1.00 92.25 220 GLY A C 1
ATOM 1710 O O . GLY A 1 220 ? 11.516 9.798 -32.266 1.00 92.25 220 GLY A O 1
ATOM 1711 N N . VAL A 1 221 ? 12.039 9.774 -34.435 1.00 93.00 221 VAL A N 1
ATOM 1712 C CA . VAL A 1 221 ? 11.266 8.586 -34.810 1.00 93.00 221 VAL A CA 1
ATOM 1713 C C . VAL A 1 221 ? 12.194 7.579 -35.478 1.00 93.00 221 VAL A C 1
ATOM 1715 O O . VAL A 1 221 ? 12.861 7.898 -36.460 1.00 93.00 221 VAL A O 1
ATOM 1718 N N . ALA A 1 222 ? 12.221 6.355 -34.956 1.00 93.38 222 ALA A N 1
ATOM 1719 C CA . ALA A 1 222 ? 12.957 5.245 -35.546 1.00 93.38 222 ALA A CA 1
ATOM 1720 C C . ALA A 1 222 ? 12.104 4.550 -36.614 1.00 93.38 222 ALA A C 1
ATOM 1722 O O . ALA A 1 222 ? 10.942 4.210 -36.371 1.00 93.38 222 ALA A O 1
ATOM 1723 N N . MET A 1 223 ? 12.695 4.300 -37.781 1.00 93.31 223 MET A N 1
ATOM 1724 C CA . MET A 1 223 ? 12.041 3.696 -38.942 1.00 93.31 223 MET A CA 1
ATOM 1725 C C . MET A 1 223 ? 12.831 2.479 -39.438 1.00 93.31 223 MET A C 1
ATOM 1727 O O . MET A 1 223 ? 14.054 2.533 -39.540 1.00 93.31 223 MET A O 1
ATOM 1731 N N . ILE A 1 224 ? 12.140 1.400 -39.808 1.00 92.12 224 ILE A N 1
ATOM 1732 C CA . ILE A 1 224 ? 12.717 0.226 -40.482 1.00 92.12 224 ILE A CA 1
ATOM 1733 C C . ILE A 1 224 ? 11.965 0.035 -41.795 1.00 92.12 224 ILE A C 1
ATOM 1735 O O . ILE A 1 224 ? 10.760 -0.207 -41.767 1.00 92.12 224 ILE A O 1
ATOM 1739 N N . LYS A 1 225 ? 12.664 0.107 -42.937 1.00 89.69 225 LYS A N 1
ATOM 1740 C CA . LYS A 1 225 ? 12.051 -0.009 -44.280 1.00 89.69 225 LYS A CA 1
ATOM 1741 C C . LYS A 1 225 ? 10.798 0.879 -44.411 1.00 89.69 225 LYS A C 1
ATOM 1743 O O . LYS A 1 225 ? 9.714 0.380 -44.703 1.00 89.69 225 LYS A O 1
ATOM 1748 N N . ASP A 1 226 ? 10.940 2.155 -44.049 1.00 87.00 226 ASP A N 1
ATOM 1749 C CA . ASP A 1 226 ? 9.878 3.178 -44.067 1.00 87.00 226 ASP A CA 1
ATOM 1750 C C . ASP A 1 226 ? 8.663 2.914 -43.163 1.00 87.00 226 ASP A C 1
ATOM 1752 O O . ASP A 1 226 ? 7.677 3.651 -43.186 1.00 87.00 226 ASP A O 1
ATOM 1756 N N . LYS A 1 227 ? 8.741 1.911 -42.285 1.00 91.00 227 LYS A N 1
ATOM 1757 C CA . LYS A 1 227 ? 7.726 1.630 -41.268 1.00 91.00 227 LYS A CA 1
ATOM 1758 C C . LYS A 1 227 ? 8.197 2.119 -39.903 1.00 91.00 227 LYS A C 1
ATOM 1760 O O . LYS A 1 227 ? 9.331 1.856 -39.502 1.00 91.00 227 LYS A O 1
ATOM 1765 N N . LYS A 1 228 ? 7.317 2.805 -39.170 1.00 90.88 228 LYS A N 1
ATOM 1766 C CA . LYS A 1 228 ? 7.604 3.324 -37.824 1.00 90.88 228 LYS A CA 1
ATOM 1767 C C . LYS A 1 228 ? 7.827 2.180 -36.839 1.00 90.88 228 LYS A C 1
ATOM 1769 O O . LYS A 1 228 ? 6.915 1.393 -36.605 1.00 90.88 228 LYS A O 1
ATOM 1774 N N . LEU A 1 229 ? 9.024 2.138 -36.257 1.00 89.12 229 LEU A N 1
ATOM 1775 C CA . LEU A 1 229 ? 9.376 1.280 -35.126 1.00 89.12 229 LEU A CA 1
ATOM 1776 C C . LEU A 1 229 ? 8.882 1.891 -33.809 1.00 89.12 229 LEU A C 1
ATOM 1778 O O . LEU A 1 229 ? 8.331 1.184 -32.976 1.00 89.12 229 LEU A O 1
ATOM 1782 N N . GLY A 1 230 ? 9.061 3.204 -33.639 1.00 90.38 230 GLY A N 1
ATOM 1783 C CA . GLY A 1 230 ? 8.642 3.927 -32.439 1.00 90.38 230 GLY A CA 1
ATOM 1784 C C . GLY A 1 230 ? 9.272 5.315 -32.333 1.00 90.38 230 GLY A C 1
ATOM 1785 O O . GLY A 1 230 ? 9.925 5.790 -33.262 1.00 90.38 230 GLY A O 1
ATOM 1786 N N . GLU A 1 231 ? 9.049 5.980 -31.206 1.00 91.81 231 GLU A N 1
ATOM 1787 C CA . GLU A 1 231 ? 9.603 7.306 -30.895 1.00 91.81 231 GLU A CA 1
ATOM 1788 C C . GLU A 1 231 ? 10.834 7.144 -30.002 1.00 91.81 231 GLU A C 1
ATOM 1790 O O . GLU A 1 231 ? 10.801 6.378 -29.043 1.00 91.81 231 GLU A O 1
ATOM 1795 N N . LEU A 1 232 ? 11.930 7.841 -30.297 1.00 91.81 232 LEU A N 1
ATOM 1796 C CA . LEU A 1 232 ? 13.125 7.803 -29.456 1.00 91.81 232 LEU A CA 1
ATOM 1797 C C . LEU A 1 232 ? 12.800 8.390 -28.079 1.00 91.81 232 LEU A C 1
ATOM 1799 O O . LEU A 1 232 ? 12.065 9.374 -27.964 1.00 91.81 232 LEU A O 1
ATOM 1803 N N . LYS A 1 233 ? 13.376 7.810 -27.021 1.00 89.38 233 LYS A N 1
ATOM 1804 C CA . LYS A 1 233 ? 13.338 8.450 -25.702 1.00 89.38 233 LYS A CA 1
ATOM 1805 C C . LYS A 1 233 ? 14.036 9.815 -25.769 1.00 89.38 233 LYS A C 1
ATOM 1807 O O . LYS A 1 233 ? 15.065 9.900 -26.443 1.00 89.38 233 LYS A O 1
ATOM 1812 N N . PRO A 1 234 ? 13.553 10.843 -25.041 1.00 88.38 234 PRO A N 1
ATOM 1813 C CA . PRO A 1 234 ? 14.151 12.181 -25.058 1.00 88.38 234 PRO A CA 1
ATOM 1814 C C . PRO A 1 234 ? 15.667 12.163 -24.836 1.00 88.38 234 PRO A C 1
ATOM 1816 O O . PRO A 1 234 ? 16.414 12.643 -25.678 1.00 88.38 234 PRO A O 1
ATOM 1819 N N . GLU A 1 235 ? 16.134 11.471 -23.796 1.00 88.94 235 GLU A N 1
ATOM 1820 C CA . GLU A 1 235 ? 17.564 11.353 -23.477 1.00 88.94 235 GLU A CA 1
ATOM 1821 C C . GLU A 1 235 ? 18.379 10.671 -24.588 1.00 88.94 235 GLU A C 1
ATOM 1823 O O . GLU A 1 235 ? 19.506 11.069 -24.880 1.00 88.94 235 GLU A O 1
ATOM 1828 N N . SER A 1 236 ? 17.820 9.636 -25.227 1.00 90.94 236 SER A N 1
ATOM 1829 C CA . SER A 1 236 ? 18.469 8.965 -26.362 1.00 90.94 236 SER A CA 1
ATOM 1830 C C . SER A 1 236 ? 18.533 9.882 -27.582 1.00 90.94 236 SER A C 1
ATOM 1832 O O . SER A 1 236 ? 19.545 9.904 -28.280 1.00 90.94 236 SER A O 1
ATOM 1834 N N . PHE A 1 237 ? 17.475 10.655 -27.835 1.00 93.31 237 PHE A N 1
ATOM 1835 C CA . PHE A 1 237 ? 17.422 11.598 -28.946 1.00 93.31 237 PHE A CA 1
ATOM 1836 C C . PHE A 1 237 ? 18.377 12.781 -28.747 1.00 93.31 237 PHE A C 1
ATOM 1838 O O . PHE A 1 237 ? 19.098 13.142 -29.677 1.00 93.31 237 PHE A O 1
ATOM 1845 N N . GLU A 1 238 ? 18.450 13.332 -27.535 1.00 92.00 238 GLU A N 1
ATOM 1846 C CA . GLU A 1 238 ? 19.387 14.398 -27.168 1.00 92.00 238 GLU A CA 1
ATOM 1847 C C . GLU A 1 238 ? 20.842 13.946 -27.321 1.00 92.00 238 GLU A C 1
ATOM 1849 O O . GLU A 1 238 ? 21.623 14.609 -28.008 1.00 92.00 238 GLU A O 1
ATOM 1854 N N . LYS A 1 239 ? 21.199 12.779 -26.761 1.00 92.31 239 LYS A N 1
ATOM 1855 C CA . LYS A 1 239 ? 22.548 12.201 -26.887 1.00 92.31 239 LYS A CA 1
ATOM 1856 C C . LYS A 1 239 ? 22.921 11.952 -28.345 1.00 92.31 239 LYS A C 1
ATOM 1858 O O . LYS A 1 239 ? 24.004 12.345 -28.775 1.00 92.31 239 LYS A O 1
ATOM 1863 N N . LEU A 1 240 ? 22.023 11.335 -29.117 1.00 93.06 240 LEU A N 1
ATOM 1864 C CA . LEU A 1 240 ? 22.251 11.079 -30.537 1.00 93.06 240 LEU A CA 1
ATOM 1865 C C . LEU A 1 240 ? 22.475 12.388 -31.303 1.00 93.06 240 LEU A C 1
ATOM 1867 O O . LEU A 1 240 ? 23.448 12.511 -32.044 1.00 93.06 240 LEU A O 1
ATOM 1871 N N . THR A 1 241 ? 21.610 13.378 -31.092 1.00 92.75 241 THR A N 1
ATOM 1872 C CA . THR A 1 241 ? 21.695 14.677 -31.769 1.00 92.75 241 THR A CA 1
ATOM 1873 C C . THR A 1 241 ? 22.995 15.399 -31.426 1.00 92.75 241 THR A C 1
ATOM 1875 O O . THR A 1 241 ? 23.648 15.925 -32.325 1.00 92.75 241 THR A O 1
ATOM 1878 N N . ALA A 1 242 ? 23.416 15.386 -30.159 1.00 92.88 242 ALA A N 1
ATOM 1879 C CA . ALA A 1 242 ? 24.676 15.987 -29.730 1.00 92.88 242 ALA A CA 1
ATOM 1880 C C . ALA A 1 242 ? 25.889 15.338 -30.420 1.00 92.88 242 ALA A C 1
ATOM 1882 O O . ALA A 1 242 ? 26.751 16.045 -30.946 1.00 92.88 242 ALA A O 1
ATOM 1883 N N . VAL A 1 243 ? 25.928 14.001 -30.481 1.00 92.81 243 VAL A N 1
ATOM 1884 C CA . VAL A 1 243 ? 27.013 13.252 -31.135 1.00 92.81 243 VAL A CA 1
ATOM 1885 C C . VAL A 1 243 ? 27.056 13.525 -32.638 1.00 92.81 243 VAL A C 1
ATOM 1887 O O . VAL A 1 243 ? 28.130 13.788 -33.178 1.00 92.81 243 VAL A O 1
ATOM 1890 N N . LEU A 1 244 ? 25.909 13.494 -33.321 1.00 93.44 244 LEU A N 1
ATOM 1891 C CA . LEU A 1 244 ? 25.845 13.736 -34.765 1.00 93.44 244 LEU A CA 1
ATOM 1892 C C . LEU A 1 244 ? 26.201 15.184 -35.112 1.00 93.44 244 LEU A C 1
ATOM 1894 O O . LEU A 1 244 ? 26.980 15.417 -36.037 1.00 93.44 244 LEU A O 1
ATOM 1898 N N . LYS A 1 245 ? 25.727 16.151 -34.317 1.00 93.44 245 LYS A N 1
ATOM 1899 C CA . LYS A 1 245 ? 26.069 17.569 -34.472 1.00 93.44 245 LYS A CA 1
ATOM 1900 C C . LYS A 1 245 ? 27.569 17.813 -34.317 1.00 93.44 245 LYS A C 1
ATOM 1902 O O . LYS A 1 245 ? 28.136 18.545 -35.119 1.00 93.44 245 LYS A O 1
ATOM 1907 N N . ALA A 1 246 ? 28.223 17.165 -33.350 1.00 94.50 246 ALA A N 1
ATOM 1908 C CA . ALA A 1 246 ? 29.675 17.258 -33.172 1.00 94.50 246 ALA A CA 1
ATOM 1909 C C . ALA A 1 246 ? 30.473 16.748 -34.390 1.00 94.50 246 ALA A C 1
ATOM 1911 O O . ALA A 1 246 ? 31.618 17.145 -34.581 1.00 94.50 246 ALA A O 1
ATOM 1912 N N . HIS A 1 247 ? 29.862 15.906 -35.229 1.00 93.50 247 HIS A N 1
ATOM 1913 C CA . HIS A 1 247 ? 30.456 15.371 -36.456 1.00 93.50 247 HIS A CA 1
ATOM 1914 C C . HIS A 1 247 ? 29.897 16.019 -37.737 1.00 93.50 247 HIS A C 1
ATOM 1916 O O . HIS A 1 247 ? 30.180 15.530 -38.828 1.00 93.50 247 HIS A O 1
ATOM 1922 N N . ASN A 1 248 ? 29.108 17.098 -37.633 1.00 94.00 248 ASN A N 1
ATOM 1923 C CA . ASN A 1 248 ? 28.416 17.745 -38.758 1.00 94.00 248 ASN A CA 1
ATOM 1924 C C . ASN A 1 248 ? 27.511 16.796 -39.572 1.00 94.00 248 ASN A C 1
ATOM 1926 O O . ASN A 1 248 ? 27.338 16.968 -40.778 1.00 94.00 248 ASN A O 1
ATOM 1930 N N . ILE A 1 249 ? 26.917 15.797 -38.916 1.00 94.12 249 ILE A N 1
ATOM 1931 C CA . ILE A 1 249 ? 25.979 14.855 -39.533 1.00 94.12 249 ILE A CA 1
ATOM 1932 C C . ILE A 1 249 ? 24.546 15.292 -39.188 1.00 94.12 249 ILE A C 1
ATOM 1934 O O . ILE A 1 249 ? 24.240 15.484 -38.008 1.00 94.12 249 ILE A O 1
ATOM 1938 N N . PRO A 1 250 ? 23.640 15.444 -40.173 1.00 92.88 250 PRO A N 1
ATOM 1939 C CA . PRO A 1 250 ? 22.239 15.725 -39.887 1.00 92.88 250 PRO A CA 1
ATOM 1940 C C . PRO A 1 250 ? 21.574 14.518 -39.217 1.00 92.88 250 PRO A C 1
ATOM 1942 O O . PRO A 1 250 ? 21.737 13.378 -39.647 1.00 92.88 250 PRO A O 1
ATOM 1945 N N . VAL A 1 251 ? 20.784 14.772 -38.171 1.00 92.81 251 VAL A N 1
ATOM 1946 C CA . VAL A 1 251 ? 19.997 13.724 -37.498 1.00 92.81 251 VAL A CA 1
ATOM 1947 C C . VAL A 1 251 ? 18.823 13.244 -38.363 1.00 92.81 251 VAL A C 1
ATOM 1949 O O . VAL A 1 251 ? 18.460 12.070 -38.318 1.00 92.81 251 VAL A O 1
ATOM 1952 N N . GLN A 1 252 ? 18.264 14.127 -39.198 1.00 95.06 252 GLN A N 1
ATOM 1953 C CA . GLN A 1 252 ? 17.236 13.775 -40.175 1.00 95.06 252 GLN A CA 1
ATOM 1954 C C . GLN A 1 252 ? 17.823 12.852 -41.245 1.00 95.06 252 GLN A C 1
ATOM 1956 O O . GLN A 1 252 ? 18.766 13.219 -41.940 1.00 95.06 252 GLN A O 1
ATOM 1961 N N . GLY A 1 253 ? 17.229 11.672 -41.402 1.00 93.19 253 GLY A N 1
ATOM 1962 C CA . GLY A 1 253 ? 17.669 10.669 -42.369 1.00 93.19 253 GLY A CA 1
ATOM 1963 C C . GLY A 1 253 ? 18.909 9.889 -41.933 1.00 93.19 253 GLY A C 1
ATOM 1964 O O . GLY A 1 253 ? 19.404 9.080 -42.714 1.00 93.19 253 GLY A O 1
ATOM 1965 N N . TYR A 1 254 ? 19.412 10.087 -40.708 1.00 95.00 254 TYR A N 1
ATOM 1966 C CA . TYR A 1 254 ? 20.556 9.324 -40.216 1.00 95.00 254 TYR A CA 1
ATOM 1967 C C . TYR A 1 254 ? 20.222 7.831 -40.159 1.00 95.00 254 TYR A C 1
ATOM 1969 O O . TYR A 1 254 ? 19.217 7.434 -39.569 1.00 95.00 254 TYR A O 1
ATOM 1977 N N . THR A 1 255 ? 21.079 6.998 -40.747 1.00 94.88 255 THR A N 1
ATOM 1978 C CA . THR A 1 255 ? 20.902 5.544 -40.764 1.00 94.88 255 THR A CA 1
ATOM 1979 C C . THR A 1 255 ? 21.938 4.847 -39.903 1.00 94.88 255 THR A C 1
ATOM 1981 O O . THR A 1 255 ? 23.133 5.121 -40.013 1.00 94.88 255 THR A O 1
ATOM 1984 N N . VAL A 1 256 ? 21.498 3.865 -39.125 1.00 93.56 256 VAL A N 1
ATOM 1985 C CA . VAL A 1 256 ? 22.373 3.032 -38.308 1.00 93.56 256 VAL A CA 1
ATOM 1986 C C . VAL A 1 256 ? 21.967 1.570 -38.410 1.00 93.56 256 VAL A C 1
ATOM 1988 O O . VAL A 1 256 ? 20.792 1.226 -38.323 1.00 93.56 256 VAL A O 1
ATOM 1991 N N . LYS A 1 257 ? 22.946 0.686 -38.604 1.00 94.56 257 LYS A N 1
ATOM 1992 C CA . LYS A 1 257 ? 22.733 -0.760 -38.504 1.00 94.56 257 LYS A CA 1
ATOM 1993 C C . LYS A 1 257 ? 22.894 -1.181 -37.048 1.00 94.56 257 LYS A C 1
ATOM 1995 O O . LYS A 1 257 ? 23.862 -0.769 -36.412 1.00 94.56 257 LYS A O 1
ATOM 2000 N N . GLY A 1 258 ? 21.989 -2.007 -36.536 1.00 92.12 258 GLY A N 1
ATOM 2001 C CA . GLY A 1 258 ? 22.083 -2.520 -35.173 1.00 92.12 258 GLY A CA 1
ATOM 2002 C C . GLY A 1 258 ? 21.199 -3.733 -34.908 1.00 92.12 258 GLY A C 1
ATOM 2003 O O . GLY A 1 258 ? 20.283 -4.030 -35.682 1.00 92.12 258 GLY A O 1
ATOM 2004 N N . SER A 1 259 ? 21.482 -4.411 -33.795 1.00 92.19 259 SER A N 1
ATOM 2005 C CA . SER A 1 259 ? 20.579 -5.399 -33.206 1.00 92.19 259 SER A CA 1
ATOM 2006 C C . SER A 1 259 ? 19.477 -4.692 -32.437 1.00 92.19 259 SER A C 1
ATOM 2008 O O . SER A 1 259 ? 19.753 -3.768 -31.673 1.00 92.19 259 SER A O 1
ATOM 2010 N N . ILE A 1 260 ? 18.248 -5.153 -32.605 1.00 90.50 260 ILE A N 1
ATOM 2011 C CA . ILE A 1 260 ? 17.070 -4.635 -31.924 1.00 90.50 260 ILE A CA 1
ATOM 2012 C C . ILE A 1 260 ? 16.597 -5.691 -30.936 1.00 90.50 260 ILE A C 1
ATOM 2014 O O . ILE A 1 260 ? 16.323 -6.828 -31.322 1.00 90.50 260 ILE A O 1
ATOM 2018 N N . THR A 1 261 ? 16.503 -5.306 -29.669 1.00 88.12 261 THR A N 1
ATOM 2019 C CA . THR A 1 261 ? 16.053 -6.173 -28.574 1.00 88.12 261 THR A CA 1
ATOM 2020 C C . THR A 1 261 ? 15.012 -5.453 -27.729 1.00 88.12 261 THR A C 1
ATOM 2022 O O . THR A 1 261 ? 14.975 -4.222 -27.701 1.00 88.12 261 THR A O 1
ATOM 2025 N N . ALA A 1 262 ? 14.166 -6.195 -27.015 1.00 85.31 262 ALA A N 1
ATOM 2026 C CA . ALA A 1 262 ? 13.226 -5.598 -26.066 1.00 85.31 262 ALA A CA 1
ATOM 2027 C C . ALA A 1 262 ? 13.959 -4.751 -25.004 1.00 85.31 262 ALA A C 1
ATOM 2029 O O . ALA A 1 262 ? 15.008 -5.152 -24.498 1.00 85.31 262 ALA A O 1
ATOM 2030 N N . SER A 1 263 ? 13.404 -3.588 -24.649 1.00 84.62 263 SER A N 1
ATOM 2031 C CA . SER A 1 263 ? 13.861 -2.828 -23.478 1.00 84.62 263 SER A CA 1
ATOM 2032 C C . SER A 1 263 ? 13.475 -3.543 -22.183 1.00 84.62 263 SER A C 1
ATOM 2034 O O . SER A 1 263 ? 12.570 -4.378 -22.182 1.00 84.62 263 SER A O 1
ATOM 2036 N N . SER A 1 264 ? 14.084 -3.163 -21.060 1.00 82.75 264 SER A N 1
ATOM 2037 C CA . SER A 1 264 ? 13.678 -3.663 -19.744 1.00 82.75 264 SER A CA 1
ATOM 2038 C C . SER A 1 264 ? 12.180 -3.414 -19.479 1.00 82.75 264 SER A C 1
ATOM 2040 O O . SER A 1 264 ? 11.702 -2.300 -19.722 1.00 82.75 264 SER A O 1
ATOM 2042 N N . PRO A 1 265 ? 11.434 -4.416 -18.978 1.00 85.56 265 PRO A N 1
ATOM 2043 C CA . PRO A 1 265 ? 10.042 -4.263 -18.564 1.00 85.56 265 PRO A CA 1
ATOM 2044 C C . PRO A 1 265 ? 9.858 -3.130 -17.560 1.00 85.56 265 PRO A C 1
ATOM 2046 O O . PRO A 1 265 ? 10.665 -2.972 -16.640 1.00 85.56 265 PRO A O 1
ATOM 2049 N N . SER A 1 266 ? 8.783 -2.356 -17.715 1.00 87.62 266 SER A N 1
ATOM 2050 C CA . SER A 1 266 ? 8.486 -1.234 -16.823 1.00 87.62 266 SER A CA 1
ATOM 2051 C C . SER A 1 266 ? 7.589 -1.579 -15.640 1.00 87.62 266 SER A C 1
ATOM 2053 O O . SER A 1 266 ? 7.523 -0.782 -14.697 1.00 87.62 266 SER A O 1
ATOM 2055 N N . ALA A 1 267 ? 6.951 -2.746 -15.695 1.00 90.56 267 ALA A N 1
ATOM 2056 C CA . ALA A 1 267 ? 6.072 -3.281 -14.676 1.00 90.56 267 ALA A CA 1
ATOM 2057 C C . ALA A 1 267 ? 6.227 -4.806 -14.546 1.00 90.56 267 ALA A C 1
ATOM 2059 O O . ALA A 1 267 ? 6.772 -5.478 -15.432 1.00 90.56 267 ALA A O 1
ATOM 2060 N N . ALA A 1 268 ? 5.733 -5.350 -13.438 1.00 93.00 268 ALA A N 1
ATOM 2061 C CA . ALA A 1 268 ? 5.619 -6.782 -13.204 1.00 93.00 268 ALA A CA 1
ATOM 2062 C C . ALA A 1 268 ? 4.296 -7.113 -12.503 1.00 93.00 268 ALA A C 1
ATOM 2064 O O . ALA A 1 268 ? 3.867 -6.392 -11.599 1.00 93.00 268 ALA A O 1
ATOM 2065 N N . LYS A 1 269 ? 3.690 -8.234 -12.901 1.00 94.12 269 LYS A N 1
ATOM 2066 C CA . LYS A 1 269 ? 2.574 -8.865 -12.198 1.00 94.12 269 LYS A CA 1
ATOM 2067 C C . LYS A 1 269 ? 3.116 -9.656 -11.011 1.00 94.12 269 LYS A C 1
ATOM 2069 O O . LYS A 1 269 ? 4.114 -10.368 -11.131 1.00 94.12 269 LYS A O 1
ATOM 2074 N N . VAL A 1 270 ? 2.436 -9.546 -9.881 1.00 94.25 270 VAL A N 1
ATOM 2075 C CA . VAL A 1 270 ? 2.783 -10.175 -8.610 1.00 94.25 270 VAL A CA 1
ATOM 2076 C C . VAL A 1 270 ? 1.571 -10.966 -8.141 1.00 94.25 270 VAL A C 1
ATOM 2078 O O . VAL A 1 270 ? 0.507 -10.395 -7.928 1.00 94.25 270 VAL A O 1
ATOM 2081 N N . VAL A 1 271 ? 1.729 -12.280 -8.005 1.00 94.25 271 VAL A N 1
ATOM 2082 C CA . VAL A 1 271 ? 0.692 -13.185 -7.497 1.00 94.25 271 VAL A CA 1
ATOM 2083 C C . VAL A 1 271 ? 1.123 -13.701 -6.131 1.00 94.25 271 VAL A C 1
ATOM 2085 O O . VAL A 1 271 ? 2.057 -14.493 -6.031 1.00 94.25 271 VAL A O 1
ATOM 2088 N N . ILE A 1 272 ? 0.475 -13.220 -5.079 1.00 91.88 272 ILE A N 1
ATOM 2089 C CA . ILE A 1 272 ? 0.781 -13.527 -3.683 1.00 91.88 272 ILE A CA 1
ATOM 2090 C C . ILE A 1 272 ? 0.160 -14.866 -3.300 1.00 91.88 272 ILE A C 1
ATOM 2092 O O . ILE A 1 272 ? -1.023 -15.108 -3.544 1.00 91.88 272 ILE A O 1
ATOM 2096 N N . ASP A 1 273 ? 0.949 -15.711 -2.644 1.00 92.06 273 ASP A N 1
ATOM 2097 C CA . ASP A 1 273 ? 0.449 -16.914 -1.993 1.00 92.06 273 ASP A CA 1
ATOM 2098 C C . ASP A 1 273 ? -0.202 -16.533 -0.659 1.00 92.06 273 ASP A C 1
ATOM 2100 O O . ASP A 1 273 ? 0.481 -16.309 0.346 1.00 92.06 273 ASP A O 1
ATOM 2104 N N . ALA A 1 274 ? -1.535 -16.468 -0.661 1.00 86.56 274 ALA A N 1
ATOM 2105 C CA . ALA A 1 274 ? -2.346 -16.080 0.490 1.00 86.56 274 ALA A CA 1
ATOM 2106 C C . ALA A 1 274 ? -2.071 -16.913 1.753 1.00 86.56 274 ALA A C 1
ATOM 2108 O O . ALA A 1 274 ? -2.214 -16.392 2.855 1.00 86.56 274 ALA A O 1
ATOM 2109 N N . SER A 1 275 ? -1.650 -18.175 1.610 1.00 87.69 275 SER A N 1
ATOM 2110 C CA . SER A 1 275 ? -1.368 -19.059 2.750 1.00 87.69 275 SER A CA 1
ATOM 2111 C C . SER A 1 275 ? -0.080 -18.703 3.499 1.00 87.69 275 SER A C 1
ATOM 2113 O O . SER A 1 275 ? 0.146 -19.185 4.605 1.00 87.69 275 SER A O 1
ATOM 2115 N N . THR A 1 276 ? 0.760 -17.855 2.902 1.00 90.44 276 THR A N 1
ATOM 2116 C CA . THR A 1 276 ? 2.072 -17.460 3.439 1.00 90.44 276 THR A CA 1
ATOM 2117 C C . THR A 1 276 ? 2.104 -16.024 3.947 1.00 90.44 276 THR A C 1
ATOM 2119 O O . THR A 1 276 ? 3.169 -15.535 4.314 1.00 90.44 276 THR A O 1
ATOM 2122 N N . VAL A 1 277 ? 0.970 -15.324 3.899 1.00 88.19 277 VAL A N 1
ATOM 2123 C CA . VAL A 1 277 ? 0.904 -13.904 4.239 1.00 88.19 277 VAL A CA 1
ATOM 2124 C C . VAL A 1 277 ? 0.941 -13.723 5.746 1.00 88.19 277 VAL A C 1
ATOM 2126 O O . VAL A 1 277 ? 0.086 -14.223 6.471 1.00 88.19 277 VAL A O 1
ATOM 2129 N N . GLU A 1 278 ? 1.900 -12.925 6.190 1.00 85.31 278 GLU A N 1
ATOM 2130 C CA . GLU A 1 278 ? 2.047 -12.480 7.565 1.00 85.31 278 GLU A CA 1
ATOM 2131 C C . GLU A 1 278 ? 1.870 -10.961 7.603 1.00 85.31 278 GLU A C 1
ATOM 2133 O O . GLU A 1 278 ? 2.613 -10.206 6.965 1.00 85.31 278 GLU A O 1
ATOM 2138 N N . TYR A 1 279 ? 0.858 -10.502 8.337 1.00 81.12 279 TYR A N 1
ATOM 2139 C CA . TYR A 1 279 ? 0.633 -9.081 8.589 1.00 81.12 279 TYR A CA 1
ATOM 2140 C C . TYR A 1 279 ? 1.541 -8.590 9.730 1.00 81.12 279 TYR A C 1
ATOM 2142 O O . TYR A 1 279 ? 1.857 -9.365 10.632 1.00 81.12 279 TYR A O 1
ATOM 2150 N N . PRO A 1 280 ? 1.970 -7.314 9.722 1.00 71.06 280 PRO A N 1
ATOM 2151 C CA . PRO A 1 280 ? 2.833 -6.776 10.770 1.00 71.06 280 PRO A CA 1
ATOM 2152 C C . PRO A 1 280 ? 2.130 -6.795 12.136 1.00 71.06 280 PRO A C 1
ATOM 2154 O O . PRO A 1 280 ? 0.980 -6.371 12.260 1.00 71.06 280 PRO A O 1
ATOM 2157 N N . GLU A 1 281 ? 2.851 -7.214 13.179 1.00 53.91 281 GLU A N 1
ATOM 2158 C CA . GLU A 1 281 ? 2.338 -7.291 14.558 1.00 53.91 281 GLU A CA 1
ATOM 2159 C C . GLU A 1 281 ? 1.829 -5.943 15.099 1.00 53.91 281 GLU A C 1
ATOM 2161 O O . GLU A 1 281 ? 0.958 -5.910 15.966 1.00 53.91 281 GLU A O 1
ATOM 2166 N N . SER A 1 282 ? 2.298 -4.816 14.554 1.00 47.59 282 SER A N 1
ATOM 2167 C CA . SER A 1 282 ? 1.880 -3.471 14.968 1.00 47.59 282 SER A CA 1
ATOM 2168 C C . SER A 1 282 ? 0.432 -3.108 14.609 1.00 47.59 282 SER A C 1
ATOM 2170 O O . SER A 1 282 ? -0.046 -2.065 15.049 1.00 47.59 282 SER A O 1
ATOM 2172 N N . TRP A 1 283 ? -0.309 -3.965 13.891 1.00 45.62 283 TRP A N 1
ATOM 2173 C CA . TRP A 1 283 ? -1.773 -3.848 13.808 1.00 45.62 283 TRP A CA 1
ATOM 2174 C C . TRP A 1 283 ? -2.481 -4.470 15.022 1.00 45.62 283 TRP A C 1
ATOM 2176 O O . TRP A 1 283 ? -3.507 -3.958 15.467 1.00 45.62 283 TRP A O 1
ATOM 2186 N N . ASN A 1 284 ? -1.890 -5.500 15.637 1.00 38.34 284 ASN A N 1
ATOM 2187 C CA . ASN A 1 284 ? -2.392 -6.079 16.888 1.00 38.34 284 ASN A CA 1
ATOM 2188 C C . ASN A 1 284 ? -2.144 -5.152 18.094 1.00 38.34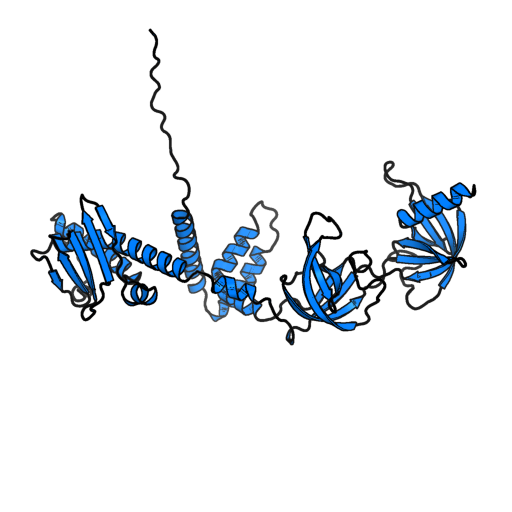 284 ASN A C 1
ATOM 2190 O O . ASN A 1 284 ? -2.828 -5.268 19.107 1.00 38.34 284 ASN A O 1
ATOM 2194 N N . GLN A 1 285 ? -1.225 -4.185 17.986 1.00 35.34 285 GLN A N 1
ATOM 2195 C CA . GLN A 1 285 ? -0.935 -3.239 19.070 1.00 35.34 285 GLN A CA 1
ATOM 2196 C C . GLN A 1 285 ? -1.899 -2.049 19.159 1.00 35.34 285 GLN A C 1
ATOM 2198 O O . GLN A 1 285 ? -2.066 -1.514 20.251 1.00 35.34 285 GLN A O 1
ATOM 2203 N N . THR A 1 286 ? -2.636 -1.679 18.102 1.00 33.56 286 THR A N 1
ATOM 2204 C CA . THR A 1 286 ? -3.698 -0.654 18.239 1.00 33.56 286 THR A CA 1
ATOM 2205 C C . THR A 1 286 ? -4.930 -1.176 19.003 1.00 33.56 286 THR A C 1
ATOM 2207 O O . THR A 1 286 ? -5.839 -0.413 19.309 1.00 33.56 286 THR A O 1
ATOM 2210 N N . GLN A 1 287 ? -4.955 -2.462 19.370 1.00 39.31 287 GLN A N 1
ATOM 2211 C CA . GLN A 1 287 ? -5.920 -3.044 20.313 1.00 39.31 287 GLN A CA 1
ATOM 2212 C C . GLN A 1 287 ? -5.308 -3.336 21.700 1.00 39.31 287 GLN A C 1
ATOM 2214 O O . GLN A 1 287 ? -6.023 -3.800 22.585 1.00 39.31 287 GLN A O 1
ATOM 2219 N N . GLN A 1 288 ? -4.013 -3.068 21.923 1.00 36.53 288 GLN A N 1
ATOM 2220 C CA . GLN A 1 288 ? -3.309 -3.482 23.149 1.00 36.53 288 GLN A CA 1
ATOM 2221 C C . GLN A 1 288 ? -2.364 -2.443 23.769 1.00 36.53 288 GLN A C 1
ATOM 2223 O O . GLN A 1 288 ? -1.650 -2.764 24.716 1.00 36.53 288 GLN A O 1
ATOM 2228 N N . SER A 1 289 ? -2.387 -1.192 23.307 1.00 37.22 289 SER A N 1
ATOM 2229 C CA . SER A 1 289 ? -1.748 -0.073 24.007 1.00 37.22 289 SER A CA 1
ATOM 2230 C C . SER A 1 289 ? -2.747 1.043 24.326 1.00 37.22 289 SER A C 1
ATOM 2232 O O . SER A 1 289 ? -2.520 2.204 24.000 1.00 37.22 289 SER A O 1
ATOM 2234 N N . GLU A 1 290 ? -3.866 0.713 24.969 1.00 47.59 290 GLU A N 1
ATOM 2235 C CA . GLU A 1 290 ? -4.280 1.593 26.063 1.00 47.59 290 GLU A CA 1
ATOM 2236 C C . GLU A 1 290 ? -3.317 1.236 27.191 1.00 47.59 290 GLU A C 1
ATOM 2238 O O . GLU A 1 290 ? -3.284 0.075 27.611 1.00 47.59 290 GLU A O 1
ATOM 2243 N N . SER A 1 291 ? -2.454 2.163 27.613 1.00 53.31 291 SER A N 1
ATOM 2244 C CA . SER A 1 291 ? -1.621 1.883 28.781 1.00 53.31 291 SER A CA 1
ATOM 2245 C C . SER A 1 291 ? -2.547 1.468 29.934 1.00 53.31 291 SER A C 1
ATOM 2247 O O . SER A 1 291 ? -3.693 1.919 30.015 1.00 53.31 291 SER A O 1
ATOM 2249 N N . SER A 1 292 ? -2.105 0.572 30.818 1.00 60.69 292 SER A N 1
ATOM 2250 C CA . SER A 1 292 ? -2.897 0.203 32.002 1.00 60.69 292 SER A CA 1
ATOM 2251 C C . SER A 1 292 ? -3.344 1.441 32.793 1.00 60.69 292 SER A C 1
ATOM 2253 O O . SER A 1 292 ? -4.416 1.438 33.390 1.00 60.69 292 SER A O 1
ATOM 2255 N N . GLU A 1 293 ? -2.555 2.518 32.727 1.00 66.81 293 GLU A N 1
ATOM 2256 C CA . GLU A 1 293 ? -2.876 3.838 33.268 1.00 66.81 293 GLU A CA 1
ATOM 2257 C C . GLU A 1 293 ? -4.025 4.530 32.513 1.00 66.81 293 GLU A C 1
ATOM 2259 O O . GLU A 1 293 ? -4.949 5.022 33.157 1.00 66.81 293 GLU A O 1
ATOM 2264 N N . ASP A 1 294 ? -4.039 4.514 31.176 1.00 70.19 294 ASP A N 1
ATOM 2265 C CA . ASP A 1 294 ? -5.126 5.092 30.370 1.00 70.19 294 ASP A CA 1
ATOM 2266 C C . ASP A 1 294 ? -6.454 4.358 30.582 1.00 70.19 294 ASP A C 1
ATOM 2268 O O . ASP A 1 294 ? -7.498 5.000 30.724 1.00 70.19 294 ASP A O 1
ATOM 2272 N N . ARG A 1 295 ? -6.430 3.018 30.649 1.00 72.50 295 ARG A N 1
ATOM 2273 C CA . ARG A 1 295 ? -7.629 2.215 30.956 1.00 72.50 295 ARG A CA 1
ATOM 2274 C C . ARG A 1 295 ? -8.168 2.519 32.338 1.00 72.50 295 ARG A C 1
ATOM 2276 O O . ARG A 1 295 ? -9.373 2.681 32.512 1.00 72.50 295 ARG A O 1
ATOM 2283 N N . PHE A 1 296 ? -7.274 2.609 33.313 1.00 79.12 296 PHE A N 1
ATOM 2284 C CA . PHE A 1 296 ? -7.636 2.931 34.682 1.00 79.12 296 PHE A CA 1
ATOM 2285 C C . PHE A 1 296 ? -8.231 4.335 34.799 1.00 79.12 296 PHE A C 1
ATOM 2287 O O . PHE A 1 296 ? -9.281 4.505 35.419 1.00 79.12 296 PHE A O 1
ATOM 2294 N N . LEU A 1 297 ? -7.625 5.328 34.143 1.00 76.00 297 LEU A N 1
ATOM 2295 C CA . LEU A 1 297 ? -8.138 6.694 34.118 1.00 76.00 297 LEU A CA 1
ATOM 2296 C C . LEU A 1 297 ? -9.496 6.778 33.404 1.00 76.00 297 LEU A C 1
ATOM 2298 O O . LEU A 1 297 ? -10.398 7.472 33.873 1.00 76.00 297 LEU A O 1
ATOM 2302 N N . LEU A 1 298 ? -9.674 6.039 32.305 1.00 74.50 298 LEU A N 1
ATOM 2303 C CA . LEU A 1 298 ? -10.947 5.960 31.593 1.00 74.50 298 LEU A CA 1
ATOM 2304 C C . LEU A 1 298 ? -12.038 5.298 32.443 1.00 74.50 298 LEU A C 1
ATOM 2306 O O . LEU A 1 298 ? -13.139 5.841 32.538 1.00 74.50 298 LEU A O 1
ATOM 2310 N N . ALA A 1 299 ? -11.738 4.169 33.089 1.00 78.75 299 ALA A N 1
ATOM 2311 C CA . ALA A 1 299 ? -12.660 3.479 33.986 1.00 78.75 299 ALA A CA 1
ATOM 2312 C C . ALA A 1 299 ? -13.071 4.381 35.161 1.00 78.75 299 ALA A C 1
ATOM 2314 O O . ALA A 1 299 ? -14.263 4.507 35.450 1.00 78.75 299 ALA A O 1
ATOM 2315 N N . GLN A 1 300 ? -12.115 5.089 35.777 1.00 81.62 300 GLN A N 1
ATOM 2316 C CA . GLN A 1 300 ? -12.418 6.085 36.806 1.00 81.62 300 GLN A CA 1
ATOM 2317 C C . GLN A 1 300 ? -13.314 7.209 36.286 1.00 81.62 300 GLN A C 1
ATOM 2319 O O . GLN A 1 300 ? -14.275 7.573 36.958 1.00 81.62 300 GLN A O 1
ATOM 2324 N N . GLN A 1 301 ? -13.040 7.749 35.096 1.00 79.31 301 GLN A N 1
ATOM 2325 C CA . GLN A 1 301 ? -13.833 8.844 34.540 1.00 79.31 301 GLN A CA 1
ATOM 2326 C C . GLN A 1 301 ? -15.265 8.411 34.208 1.00 79.31 301 GLN A C 1
ATOM 2328 O O . GLN A 1 301 ? -16.212 9.142 34.499 1.00 79.31 301 GLN A O 1
ATOM 2333 N N . ILE A 1 302 ? -15.439 7.225 33.615 1.00 76.56 302 ILE A N 1
ATOM 2334 C CA . ILE A 1 302 ? -16.765 6.652 33.345 1.00 76.56 302 ILE A CA 1
ATOM 2335 C C . ILE A 1 302 ? -17.528 6.512 34.660 1.00 76.56 302 ILE A C 1
ATOM 2337 O O . ILE A 1 302 ? -18.666 6.969 34.771 1.00 76.56 302 ILE A O 1
ATOM 2341 N N . GLN A 1 303 ? -16.885 5.938 35.673 1.00 89.56 303 GLN A N 1
ATOM 2342 C CA . GLN A 1 303 ? -17.502 5.730 36.971 1.00 89.56 303 GLN A CA 1
ATOM 2343 C C . GLN A 1 303 ? -17.826 7.047 37.693 1.00 89.56 303 GLN A C 1
ATOM 2345 O O . GLN A 1 303 ? -18.877 7.158 38.329 1.00 89.56 303 GLN A O 1
ATOM 2350 N N . ALA A 1 304 ? -16.972 8.064 37.559 1.00 81.94 304 ALA A N 1
ATOM 2351 C CA . ALA A 1 304 ? -17.220 9.403 38.077 1.00 81.94 304 ALA A CA 1
ATOM 2352 C C . ALA A 1 304 ? -18.450 10.038 37.415 1.00 81.94 304 ALA A C 1
ATOM 2354 O O . ALA A 1 304 ? -19.328 10.529 38.117 1.00 81.94 304 ALA A O 1
ATOM 2355 N N . ASN A 1 305 ? -18.575 9.958 36.087 1.00 78.69 305 ASN A N 1
ATOM 2356 C CA . ASN A 1 305 ? -19.733 10.495 35.369 1.00 78.69 305 ASN A CA 1
ATOM 2357 C C . ASN A 1 305 ? -21.036 9.810 35.806 1.00 78.69 305 ASN A C 1
ATOM 2359 O O . ASN A 1 305 ? -21.995 10.487 36.168 1.00 78.69 305 ASN A O 1
ATOM 2363 N N . ARG A 1 306 ? -21.046 8.472 35.870 1.00 87.12 306 ARG A N 1
ATOM 2364 C CA . ARG A 1 306 ? -22.211 7.706 36.347 1.00 87.12 306 ARG A CA 1
ATOM 2365 C C . ARG A 1 306 ? -22.592 8.074 37.778 1.00 87.12 306 ARG A C 1
ATOM 2367 O O . ARG A 1 306 ? -23.768 8.231 38.091 1.00 87.12 306 ARG A O 1
ATOM 2374 N N . THR A 1 307 ? -21.591 8.254 38.636 1.00 91.19 307 THR A N 1
ATOM 2375 C CA . THR A 1 307 ? -21.785 8.714 40.013 1.00 91.19 307 THR A CA 1
ATOM 2376 C C . THR A 1 307 ? -22.445 10.090 40.050 1.00 91.19 307 THR A C 1
ATOM 2378 O O . THR A 1 307 ? -23.390 10.279 40.805 1.00 91.19 307 THR A O 1
ATOM 2381 N N . LEU A 1 308 ? -21.999 11.041 39.226 1.00 86.50 308 LEU A N 1
ATOM 2382 C CA . LEU A 1 308 ? -22.563 12.394 39.186 1.00 86.50 308 LEU A CA 1
ATOM 2383 C C . LEU A 1 308 ? -23.997 12.435 38.642 1.00 86.50 308 LEU A C 1
ATOM 2385 O O . LEU A 1 308 ? -24.775 13.286 39.062 1.00 86.50 308 LEU A O 1
ATOM 2389 N N . GLU A 1 309 ? -24.371 11.509 37.760 1.00 85.31 309 GLU A N 1
ATOM 2390 C CA . GLU A 1 309 ? -25.755 11.378 37.289 1.00 85.31 309 GLU A CA 1
ATOM 2391 C C . GLU A 1 309 ? -26.685 10.786 38.358 1.00 85.31 309 GLU A C 1
ATOM 2393 O O . GLU A 1 309 ? -27.832 11.208 38.501 1.00 85.31 309 GLU A O 1
ATOM 2398 N N . VAL A 1 310 ? -26.194 9.812 39.127 1.00 91.00 310 VAL A N 1
ATOM 2399 C CA . VAL A 1 310 ? -26.998 9.067 40.105 1.00 91.00 310 VAL A CA 1
ATOM 2400 C C . VAL A 1 310 ? -27.049 9.760 41.473 1.00 91.00 310 VAL A C 1
ATOM 2402 O O . VAL A 1 310 ? -28.075 9.714 42.157 1.00 91.00 310 VAL A O 1
ATOM 2405 N N . ALA A 1 311 ? -25.975 10.438 41.882 1.00 92.38 311 ALA A N 1
ATOM 2406 C CA . ALA A 1 311 ? -25.838 11.037 43.208 1.00 92.38 311 ALA A CA 1
ATOM 2407 C C . ALA A 1 311 ? -26.973 12.005 43.592 1.00 92.38 311 ALA A C 1
ATOM 2409 O O . ALA A 1 311 ? -27.496 11.854 44.698 1.00 92.38 311 ALA A O 1
ATOM 2410 N N . PRO A 1 312 ? -27.434 12.934 42.728 1.00 90.44 312 PRO A N 1
ATOM 2411 C CA . PRO A 1 312 ? -28.537 13.831 43.071 1.00 90.44 312 PRO A CA 1
ATOM 2412 C C . PRO A 1 312 ? -29.857 13.097 43.309 1.00 90.44 312 PRO A C 1
ATOM 2414 O O . PRO A 1 312 ? -30.652 13.513 44.150 1.00 90.44 312 PRO A O 1
ATOM 2417 N N . ILE A 1 313 ? -30.090 11.998 42.586 1.00 90.44 313 ILE A N 1
ATOM 2418 C CA . ILE A 1 313 ? -31.300 11.176 42.707 1.00 90.44 313 ILE A CA 1
ATOM 2419 C C . ILE A 1 313 ? -31.275 10.432 44.041 1.00 90.44 313 ILE A C 1
ATOM 2421 O O . ILE A 1 313 ? -32.265 10.420 44.771 1.00 90.44 313 ILE A O 1
ATOM 2425 N N . ILE A 1 314 ? -30.127 9.848 44.387 1.00 90.44 314 ILE A N 1
ATOM 2426 C CA . ILE A 1 314 ? -29.930 9.150 45.658 1.00 90.44 314 ILE A CA 1
ATOM 2427 C C . ILE A 1 314 ? -30.006 10.119 46.839 1.00 90.44 314 ILE A C 1
ATOM 2429 O O . ILE A 1 314 ? -30.629 9.808 47.851 1.00 90.44 314 ILE A O 1
ATOM 2433 N N . HIS A 1 315 ? -29.404 11.300 46.719 1.00 89.25 315 HIS A N 1
ATOM 2434 C CA . HIS A 1 315 ? -29.455 12.309 47.768 1.00 89.25 315 HIS A CA 1
ATOM 2435 C C . HIS A 1 315 ? -30.891 12.796 48.003 1.00 89.25 315 HIS A C 1
ATOM 2437 O O . HIS A 1 315 ? -31.350 12.849 49.142 1.00 89.25 315 HIS A O 1
ATOM 2443 N N . ALA A 1 316 ? -31.633 13.051 46.922 1.00 86.06 316 ALA A N 1
ATOM 2444 C CA . ALA A 1 316 ? -33.058 13.356 46.967 1.00 86.06 316 ALA A CA 1
ATOM 2445 C C . ALA A 1 316 ? -33.870 12.210 47.593 1.00 86.06 316 ALA A C 1
ATOM 2447 O O . ALA A 1 316 ? -34.754 12.438 48.416 1.00 86.06 316 ALA A O 1
ATOM 2448 N N . PHE A 1 317 ? -33.555 10.957 47.262 1.00 86.94 317 PHE A N 1
ATOM 2449 C CA . PHE A 1 317 ? -34.191 9.807 47.893 1.00 86.94 317 PHE A CA 1
ATOM 2450 C C . PHE A 1 317 ? -33.940 9.794 49.401 1.00 86.94 317 PHE A C 1
ATOM 2452 O O . PHE A 1 317 ? -34.900 9.736 50.163 1.00 86.94 317 PHE A O 1
ATOM 2459 N N . LEU A 1 318 ? -32.688 9.927 49.841 1.00 86.31 318 LEU A N 1
ATOM 2460 C CA . LEU A 1 318 ? -32.334 9.986 51.259 1.00 86.31 318 LEU A CA 1
ATOM 2461 C C . LEU A 1 318 ? -33.033 11.137 51.989 1.00 86.31 318 LEU A C 1
ATOM 2463 O O . LEU A 1 318 ? -33.468 10.937 53.114 1.00 86.31 318 LEU A O 1
ATOM 2467 N N . SER A 1 319 ? -33.228 12.302 51.359 1.00 84.94 319 SER A N 1
ATOM 2468 C CA . SER A 1 319 ? -33.964 13.409 51.988 1.00 84.94 319 SER A CA 1
ATOM 2469 C C . SER A 1 319 ? -35.457 13.124 52.187 1.00 84.94 319 SER A C 1
ATOM 2471 O O . SER A 1 319 ? -36.108 13.814 52.963 1.00 84.94 319 SER A O 1
ATOM 2473 N N . THR A 1 320 ? -36.020 12.126 51.491 1.00 80.31 320 THR A N 1
ATOM 2474 C CA . THR A 1 320 ? -37.390 11.636 51.754 1.00 80.31 320 THR A CA 1
ATOM 2475 C C . THR A 1 320 ? -37.463 10.618 52.890 1.00 80.31 320 THR A C 1
ATOM 2477 O O . THR A 1 320 ? -38.556 10.178 53.238 1.00 80.31 320 THR A O 1
ATOM 2480 N N . GLN A 1 321 ? -36.318 10.195 53.426 1.00 82.31 321 GLN A N 1
ATOM 2481 C CA . GLN A 1 321 ? -36.220 9.174 54.459 1.00 82.31 321 GLN A CA 1
ATOM 2482 C C . GLN A 1 321 ? -35.738 9.820 55.760 1.00 82.31 321 GLN A C 1
ATOM 2484 O O . GLN A 1 321 ? -34.762 10.560 55.771 1.00 82.31 321 GLN A O 1
ATOM 2489 N N . ASP A 1 322 ? -36.339 9.462 56.893 1.00 78.56 322 ASP A N 1
ATOM 2490 C CA . ASP A 1 322 ? -35.887 9.929 58.218 1.00 78.56 322 ASP A CA 1
ATOM 2491 C C . ASP A 1 322 ? -34.626 9.186 58.715 1.00 78.56 322 ASP A C 1
ATOM 2493 O O . ASP A 1 322 ? -34.372 9.070 59.915 1.00 78.56 322 ASP A O 1
ATOM 2497 N N . LYS A 1 323 ? -33.845 8.601 57.798 1.00 81.19 323 LYS A N 1
ATOM 2498 C CA . LYS A 1 323 ? -32.701 7.736 58.097 1.00 81.19 323 LYS A CA 1
ATOM 2499 C C . LYS A 1 323 ? -31.499 8.127 57.254 1.00 81.19 323 LYS A C 1
ATOM 2501 O O . LYS A 1 323 ? -31.601 8.334 56.051 1.00 81.19 323 LYS A O 1
ATOM 2506 N N . THR A 1 324 ? -30.329 8.107 57.881 1.00 83.69 324 THR A N 1
ATOM 2507 C CA . THR A 1 324 ? -29.040 8.289 57.203 1.00 83.69 324 THR A CA 1
ATOM 2508 C C . THR A 1 324 ? -28.563 7.026 56.494 1.00 83.69 324 THR A C 1
ATOM 2510 O O . THR A 1 324 ? -27.581 7.072 55.772 1.00 83.69 324 THR A O 1
ATOM 2513 N N . THR A 1 325 ? -29.207 5.875 56.702 1.00 90.19 325 THR A N 1
ATOM 2514 C CA . THR A 1 325 ? -28.903 4.621 56.001 1.00 90.19 325 THR A CA 1
ATOM 2515 C C . THR A 1 325 ? -30.200 3.900 55.670 1.00 90.19 325 THR A C 1
ATOM 2517 O O . THR A 1 325 ? -31.072 3.756 56.531 1.00 90.19 325 THR A O 1
ATOM 2520 N N . VAL A 1 326 ? -30.331 3.479 54.415 1.00 87.62 326 VAL A N 1
ATOM 2521 C CA . VAL A 1 326 ? -31.537 2.860 53.866 1.00 87.62 326 VAL A CA 1
ATOM 2522 C C . VAL A 1 326 ? -31.125 1.632 53.066 1.00 87.62 326 VAL A C 1
ATOM 2524 O O . VAL A 1 326 ? -30.382 1.732 52.092 1.00 87.62 326 VAL A O 1
ATOM 2527 N N . GLU A 1 327 ? -31.612 0.476 53.495 1.00 88.31 327 GLU A N 1
ATOM 2528 C CA . GLU A 1 327 ? -31.427 -0.804 52.817 1.00 88.31 327 GLU A CA 1
ATOM 2529 C C . GLU A 1 327 ? -32.644 -1.080 51.925 1.00 88.31 327 GLU A C 1
ATOM 2531 O O . GLU A 1 327 ? -33.778 -1.111 52.408 1.00 88.31 327 GLU A O 1
ATOM 2536 N N . GLY A 1 328 ? -32.417 -1.248 50.621 1.00 81.12 328 GLY A N 1
ATOM 2537 C CA . GLY A 1 328 ? -33.338 -1.950 49.722 1.00 81.12 328 GLY A CA 1
ATOM 2538 C C . GLY A 1 328 ? -32.936 -3.427 49.597 1.00 81.12 328 GLY A C 1
ATOM 2539 O O . GLY A 1 328 ? -31.886 -3.809 50.076 1.00 81.12 328 GLY A O 1
ATOM 2540 N N . LYS A 1 329 ? -33.732 -4.271 48.948 1.00 78.81 329 LYS A N 1
ATOM 2541 C CA . LYS A 1 329 ? -33.469 -5.611 48.377 1.00 78.81 329 LYS A CA 1
ATOM 2542 C C . LYS A 1 329 ? -32.206 -5.719 47.532 1.00 78.81 329 LYS A C 1
ATOM 2544 O O . LYS A 1 329 ? -31.568 -6.764 47.616 1.00 78.81 329 LYS A O 1
ATOM 2549 N N . LEU A 1 330 ? -31.868 -4.740 46.688 1.00 79.62 330 LEU A N 1
ATOM 2550 C CA . LEU A 1 330 ? -30.686 -4.844 45.812 1.00 79.62 330 LEU A CA 1
ATOM 2551 C C . LEU A 1 330 ? -29.500 -4.025 46.302 1.00 79.62 330 LEU A C 1
ATOM 2553 O O . LEU A 1 330 ? -28.358 -4.481 46.197 1.00 79.62 330 LEU A O 1
ATOM 2557 N N . ASN A 1 331 ? -29.760 -2.824 46.811 1.00 88.50 331 ASN A N 1
ATOM 2558 C CA . ASN A 1 331 ? -28.705 -1.902 47.191 1.00 88.50 331 ASN A CA 1
ATOM 2559 C C . ASN A 1 331 ? -28.989 -1.260 48.549 1.00 88.50 331 ASN A C 1
ATOM 2561 O O . ASN A 1 331 ? -30.131 -0.947 48.882 1.00 88.50 331 ASN A O 1
ATOM 2565 N N . THR A 1 332 ? -27.917 -0.982 49.279 1.00 90.44 332 THR A N 1
ATOM 2566 C CA . THR A 1 332 ? -27.940 -0.178 50.499 1.00 90.44 332 THR A CA 1
ATOM 2567 C C . THR A 1 332 ? -27.297 1.166 50.208 1.00 90.44 332 THR A C 1
ATOM 2569 O O . THR A 1 332 ? -26.241 1.223 49.581 1.00 90.44 332 THR A O 1
ATOM 2572 N N . VAL A 1 333 ? -27.916 2.251 50.663 1.00 93.50 333 VAL A N 1
ATOM 2573 C CA . VAL A 1 333 ? -27.365 3.605 50.581 1.00 93.50 333 VAL A CA 1
ATOM 2574 C C . VAL A 1 333 ? -27.148 4.164 51.984 1.00 93.50 333 VAL A C 1
ATOM 2576 O O . VAL A 1 333 ? -27.980 3.979 52.870 1.00 93.50 333 VAL A O 1
ATOM 2579 N N . SER A 1 334 ? -26.045 4.880 52.185 1.00 93.12 334 SER A N 1
ATOM 2580 C CA . SER A 1 334 ? -25.754 5.608 53.417 1.00 93.12 334 SER A CA 1
ATOM 2581 C C . SER A 1 334 ? -25.278 7.030 53.128 1.00 93.12 334 SER A C 1
ATOM 2583 O O . SER A 1 334 ? -24.558 7.265 52.159 1.00 93.12 334 SER A O 1
ATOM 2585 N N . TRP A 1 335 ? -25.666 7.964 53.991 1.00 93.12 335 TRP A N 1
ATOM 2586 C CA . TRP A 1 335 ? -25.137 9.316 54.098 1.00 93.12 335 TRP A CA 1
ATOM 2587 C C . TRP A 1 335 ? -24.368 9.461 55.406 1.00 93.12 335 TRP A C 1
ATOM 2589 O O . TRP A 1 335 ? -24.926 9.296 56.495 1.00 93.12 335 TRP A O 1
ATOM 2599 N N . ASN A 1 336 ? -23.095 9.829 55.299 1.00 92.44 336 ASN A N 1
ATOM 2600 C CA . ASN A 1 336 ? -22.267 10.190 56.434 1.00 92.44 336 ASN A CA 1
ATOM 2601 C C . ASN A 1 336 ? -22.197 11.724 56.562 1.00 92.44 336 ASN A C 1
ATOM 2603 O O . ASN A 1 336 ? -21.486 12.366 55.785 1.00 92.44 336 ASN A O 1
ATOM 2607 N N . PRO A 1 337 ? -22.868 12.333 57.558 1.00 87.06 337 PRO A N 1
ATOM 2608 C CA . PRO A 1 337 ? -22.890 13.786 57.715 1.00 87.06 337 PRO A CA 1
ATOM 2609 C C . PRO A 1 337 ? -21.541 14.382 58.145 1.00 87.06 337 PRO A C 1
ATOM 2611 O O . PRO A 1 337 ? -21.325 15.574 57.947 1.00 87.06 337 PRO A O 1
ATOM 2614 N N . GLN A 1 338 ? -20.632 13.590 58.727 1.00 89.12 338 GLN A N 1
ATOM 2615 C CA . GLN A 1 338 ? -19.321 14.078 59.175 1.00 89.12 338 GLN A CA 1
ATOM 2616 C C . GLN A 1 338 ? -18.353 14.251 58.005 1.00 89.12 338 GLN A C 1
ATOM 2618 O O . GLN A 1 338 ? -17.628 15.240 57.938 1.00 89.12 338 GLN A O 1
ATOM 2623 N N . THR A 1 339 ? -18.341 13.290 57.080 1.00 90.19 339 THR A N 1
ATOM 2624 C CA . THR A 1 339 ? -17.498 13.336 55.875 1.00 90.19 339 THR A CA 1
ATOM 2625 C C . THR A 1 339 ? -18.209 13.970 54.684 1.00 90.19 339 THR A C 1
ATOM 2627 O O . THR A 1 339 ? -17.568 14.239 53.667 1.00 90.19 339 THR A O 1
ATOM 2630 N N . GLN A 1 340 ? -19.511 14.236 54.832 1.00 93.19 340 GLN A N 1
ATOM 2631 C CA . GLN A 1 340 ? -20.414 14.665 53.772 1.00 93.19 340 GLN A CA 1
ATOM 2632 C C . GLN A 1 340 ? -20.398 13.702 52.579 1.00 93.19 340 GLN A C 1
ATOM 2634 O O . GLN A 1 340 ? -20.352 14.116 51.423 1.00 93.19 340 GLN A O 1
ATOM 2639 N N . GLU A 1 341 ? -20.387 12.401 52.859 1.00 95.69 341 GLU A N 1
ATOM 2640 C CA . GLU A 1 341 ? -20.230 11.361 51.845 1.00 95.69 341 GLU A CA 1
ATOM 2641 C C . GLU A 1 341 ? -21.502 10.526 51.703 1.00 95.69 341 GLU A C 1
ATOM 2643 O O . GLU A 1 341 ? -22.017 9.994 52.687 1.00 95.69 341 GLU A O 1
ATOM 2648 N N . ILE A 1 342 ? -21.987 10.377 50.470 1.00 94.94 342 ILE A N 1
ATOM 2649 C CA . ILE A 1 342 ? -23.010 9.395 50.108 1.00 94.94 342 ILE A CA 1
ATOM 2650 C C . ILE A 1 342 ? -22.295 8.179 49.531 1.00 94.94 342 ILE A C 1
ATOM 2652 O O . ILE A 1 342 ? -21.465 8.299 48.626 1.00 94.94 342 ILE A O 1
ATOM 2656 N N . THR A 1 343 ? -22.642 6.999 50.031 1.00 95.81 343 THR A N 1
ATOM 2657 C CA . THR A 1 343 ? -22.128 5.731 49.516 1.00 95.81 343 THR A CA 1
ATOM 2658 C C . THR A 1 343 ? -23.272 4.776 49.197 1.00 95.81 343 THR A C 1
ATOM 2660 O O . THR A 1 343 ? -24.255 4.703 49.933 1.00 95.81 343 THR A O 1
ATOM 2663 N N . LEU A 1 344 ? -23.142 4.057 48.083 1.00 95.00 344 LEU A N 1
ATOM 2664 C CA . LEU A 1 344 ? -24.069 3.021 47.628 1.00 95.00 344 LEU A CA 1
ATOM 2665 C C . LEU A 1 344 ? -23.327 1.687 47.540 1.00 95.00 344 LEU A C 1
ATOM 2667 O O . LEU A 1 344 ? -22.241 1.635 46.966 1.00 95.00 344 LEU A O 1
ATOM 2671 N N . TRP A 1 345 ? -23.940 0.607 48.014 1.00 93.00 345 TRP A N 1
ATOM 2672 C CA . TRP A 1 345 ? -23.420 -0.759 47.916 1.00 93.00 345 TRP A CA 1
ATOM 2673 C C . TRP A 1 345 ? -24.451 -1.691 47.301 1.00 93.00 345 TRP A C 1
ATOM 2675 O O . TRP A 1 345 ? -25.648 -1.515 47.516 1.00 93.00 345 TRP A O 1
ATOM 2685 N N . THR A 1 346 ? -23.980 -2.734 46.621 1.00 90.06 346 THR A N 1
ATOM 2686 C CA . THR A 1 346 ? -24.787 -3.940 46.407 1.00 90.06 346 THR A CA 1
ATOM 2687 C C . THR A 1 346 ? -24.906 -4.670 47.735 1.00 90.06 346 THR A C 1
ATOM 2689 O O . THR A 1 346 ? -23.903 -4.836 48.433 1.00 90.06 346 THR A O 1
ATOM 2692 N N . ASN A 1 347 ? -26.093 -5.157 48.081 1.00 85.31 347 ASN A N 1
ATOM 2693 C CA . ASN A 1 347 ? -26.256 -5.936 49.305 1.00 85.31 347 ASN A CA 1
ATOM 2694 C C . ASN A 1 347 ? -25.346 -7.169 49.314 1.00 85.31 347 ASN A C 1
ATOM 2696 O O . ASN A 1 347 ? -25.267 -7.908 48.334 1.00 85.31 347 ASN A O 1
ATOM 2700 N N . GLY A 1 348 ? -24.652 -7.384 50.433 1.00 81.88 348 GLY A N 1
ATOM 2701 C CA . GLY A 1 348 ? -23.668 -8.459 50.576 1.00 81.88 348 GLY A CA 1
ATOM 2702 C C . GLY A 1 348 ? -22.294 -8.166 49.960 1.00 81.88 348 GLY A C 1
ATOM 2703 O O . GLY A 1 348 ? -21.393 -8.986 50.116 1.00 81.88 348 GLY A O 1
ATOM 2704 N N . SER A 1 349 ? -22.098 -7.013 49.309 1.00 85.94 349 SER A N 1
ATOM 2705 C CA . SER A 1 349 ? -20.780 -6.558 48.855 1.00 85.94 349 SER A CA 1
ATOM 2706 C C . SER A 1 349 ? -20.103 -5.686 49.910 1.00 85.94 349 SER A C 1
ATOM 2708 O O . SER A 1 349 ? -20.723 -4.789 50.481 1.00 85.94 349 SER A O 1
ATOM 2710 N N . SER A 1 350 ? -18.805 -5.901 50.127 1.00 86.25 350 SER A N 1
ATOM 2711 C CA . SER A 1 350 ? -17.955 -4.983 50.898 1.00 86.25 350 SER A CA 1
ATOM 2712 C C . SER A 1 350 ? -17.497 -3.772 50.080 1.00 86.25 350 SER A C 1
ATOM 2714 O O . SER A 1 350 ? -17.066 -2.774 50.655 1.00 86.25 350 SER A O 1
ATOM 2716 N N . ASN A 1 351 ? -17.587 -3.850 48.750 1.00 89.19 351 ASN A N 1
ATOM 2717 C CA . ASN A 1 351 ? -17.116 -2.813 47.841 1.00 89.19 351 ASN A CA 1
ATOM 2718 C C . ASN A 1 351 ? -18.278 -1.903 47.417 1.00 89.19 351 ASN A C 1
ATOM 2720 O O . ASN A 1 351 ? -19.333 -2.407 47.009 1.00 89.19 351 ASN A O 1
ATOM 2724 N N . PRO A 1 352 ? -18.109 -0.574 47.502 1.00 92.06 352 PRO A N 1
ATOM 2725 C CA . PRO A 1 352 ? -19.149 0.365 47.123 1.00 92.06 352 PRO A CA 1
ATOM 2726 C C . PRO A 1 352 ? -19.293 0.448 45.601 1.00 92.06 352 PRO A C 1
ATOM 2728 O O . PRO A 1 352 ? -18.307 0.507 44.871 1.00 92.06 352 PRO A O 1
ATOM 2731 N N . LYS A 1 353 ? -20.541 0.536 45.135 1.00 93.12 353 LYS A N 1
ATOM 2732 C CA . LYS A 1 353 ? -20.880 0.834 43.738 1.00 93.12 353 LYS A CA 1
ATOM 2733 C C . LYS A 1 353 ? -20.707 2.301 43.400 1.00 93.12 353 LYS A C 1
ATOM 2735 O O . LYS A 1 353 ? -20.473 2.644 42.250 1.00 93.12 353 LYS A O 1
ATOM 2740 N N . MET A 1 354 ? -20.874 3.177 44.385 1.00 95.44 354 MET A N 1
ATOM 2741 C CA . MET A 1 354 ? -20.811 4.624 44.217 1.00 95.44 354 MET A CA 1
ATOM 2742 C C . MET A 1 354 ? -20.291 5.251 45.501 1.00 95.44 354 MET A C 1
ATOM 2744 O O . MET A 1 354 ? -20.745 4.884 46.584 1.00 95.44 354 MET A O 1
ATOM 2748 N N . ARG A 1 355 ? -19.399 6.232 45.372 1.00 96.31 355 ARG A N 1
ATOM 2749 C CA . ARG A 1 355 ? -18.986 7.117 46.461 1.00 96.31 355 ARG A CA 1
ATOM 2750 C C . ARG A 1 355 ? -18.949 8.542 45.945 1.00 96.31 355 ARG A C 1
ATOM 2752 O O . ARG A 1 355 ? -18.365 8.809 44.898 1.00 96.31 355 ARG A O 1
ATOM 2759 N N . VAL A 1 356 ? -19.562 9.458 46.673 1.00 96.00 356 VAL A N 1
ATOM 2760 C CA . VAL A 1 356 ? -19.619 10.866 46.282 1.00 96.00 356 VAL A CA 1
ATOM 2761 C C . VAL A 1 356 ? -19.584 11.733 47.523 1.00 96.00 356 VAL A C 1
ATOM 2763 O O . VAL A 1 356 ? -20.261 11.450 48.509 1.00 96.00 356 VAL A O 1
ATOM 2766 N N . LYS A 1 357 ? -18.800 12.802 47.470 1.00 95.25 357 LYS A N 1
ATOM 2767 C CA . LYS A 1 357 ? -18.818 13.854 48.474 1.00 95.25 357 LYS A CA 1
ATOM 2768 C C . LYS A 1 357 ? -19.779 14.950 48.032 1.00 95.25 357 LYS A C 1
ATOM 2770 O O . LYS A 1 357 ? -19.747 15.349 46.870 1.00 95.25 357 LYS A O 1
ATOM 2775 N N . TYR A 1 358 ? -20.620 15.423 48.940 1.00 91.88 358 TYR A N 1
ATOM 2776 C CA . TYR A 1 358 ? -21.541 16.525 48.697 1.00 91.88 358 TYR A CA 1
ATOM 2777 C C . TYR A 1 358 ? -21.179 17.719 49.578 1.00 91.88 358 TYR A C 1
ATOM 2779 O O . TYR A 1 358 ? -21.396 17.688 50.786 1.00 91.88 358 TYR A O 1
ATOM 2787 N N . SER A 1 359 ? -20.646 18.777 48.979 1.00 87.56 359 SER A N 1
ATOM 2788 C CA . SER A 1 359 ? -20.254 19.999 49.687 1.00 87.56 359 SER A CA 1
ATOM 2789 C C . SER A 1 359 ? -20.695 21.220 48.895 1.00 87.56 359 SER A C 1
ATOM 2791 O O . SER A 1 359 ? -20.541 21.246 47.679 1.00 87.56 359 SER A O 1
ATOM 2793 N N . ASP A 1 360 ? -21.249 22.220 49.582 1.00 83.19 360 ASP A N 1
ATOM 2794 C CA . ASP A 1 360 ? -21.637 23.513 48.999 1.00 83.19 360 ASP A CA 1
ATOM 2795 C C . ASP A 1 360 ? -22.583 23.427 47.783 1.00 83.19 360 ASP A C 1
ATOM 2797 O O . ASP A 1 360 ? -22.565 24.276 46.898 1.00 83.19 360 ASP A O 1
ATOM 2801 N N . GLY A 1 361 ? -23.452 22.410 47.747 1.00 82.12 361 GLY A N 1
ATOM 2802 C CA . GLY A 1 361 ? -24.401 22.208 46.644 1.00 82.12 361 GLY A CA 1
ATOM 2803 C C . GLY A 1 361 ? -23.841 21.418 45.461 1.00 82.12 361 GLY A C 1
ATOM 2804 O O . GLY A 1 361 ? -24.587 21.119 44.530 1.00 82.12 361 GLY A O 1
ATOM 2805 N N . GLU A 1 362 ? -22.565 21.037 45.506 1.00 84.00 362 GLU A N 1
ATOM 2806 C CA . GLU A 1 362 ? -21.884 20.316 44.436 1.00 84.00 362 GLU A CA 1
ATOM 2807 C C . GLU A 1 362 ? -21.560 18.872 44.828 1.00 84.00 362 GLU A C 1
ATOM 2809 O O . GLU A 1 362 ? -21.345 18.539 45.996 1.00 84.00 362 GLU A O 1
ATOM 2814 N N . TYR A 1 363 ? -21.518 18.004 43.816 1.00 85.06 363 TYR A N 1
ATOM 2815 C CA . TYR A 1 363 ? -21.157 16.598 43.955 1.00 85.06 363 TYR A CA 1
ATOM 2816 C C . TYR A 1 363 ? -19.753 16.373 43.401 1.00 85.06 363 TYR A C 1
ATOM 2818 O O . TYR A 1 363 ? -19.472 16.694 42.248 1.00 85.06 363 TYR A O 1
ATOM 2826 N N . GLN A 1 364 ? -18.888 15.758 44.202 1.00 91.38 364 GLN A N 1
ATOM 2827 C CA . GLN A 1 364 ? -17.559 15.324 43.793 1.00 91.38 364 GLN A CA 1
ATOM 2828 C C . GLN A 1 364 ? -17.476 13.801 43.890 1.00 91.38 364 GLN A C 1
ATOM 2830 O O . GLN A 1 364 ? -17.510 13.235 44.985 1.00 91.38 364 GLN A O 1
ATOM 2835 N N . ALA A 1 365 ? -17.374 13.124 42.746 1.00 89.94 365 ALA A N 1
ATOM 2836 C CA . ALA A 1 365 ? -17.208 11.675 42.715 1.00 89.94 365 ALA A CA 1
ATOM 2837 C C . ALA A 1 365 ? -15.886 11.264 43.383 1.00 89.94 365 ALA A C 1
ATOM 2839 O O . ALA A 1 365 ? -14.846 11.888 43.164 1.00 89.94 365 ALA A O 1
ATOM 2840 N N . LEU A 1 366 ? -15.934 10.207 44.192 1.00 91.62 366 LEU A N 1
ATOM 2841 C CA . LEU A 1 366 ? -14.771 9.634 44.861 1.00 91.62 366 LEU A CA 1
ATOM 2842 C C . LEU A 1 366 ? -14.415 8.279 44.226 1.00 91.62 366 LEU A C 1
ATOM 2844 O O . LEU A 1 366 ? -15.317 7.554 43.795 1.00 91.62 366 LEU A O 1
ATOM 2848 N N . PRO A 1 367 ? -13.127 7.892 44.199 1.00 89.38 367 PRO A N 1
ATOM 2849 C CA . PRO A 1 367 ? -12.720 6.579 43.709 1.00 89.38 367 PRO A CA 1
ATOM 2850 C C . PRO A 1 367 ? -13.368 5.435 44.504 1.00 89.38 367 PRO A C 1
ATOM 2852 O O . PRO A 1 367 ? -13.447 5.479 45.738 1.00 89.38 367 PRO A O 1
ATOM 2855 N N . ILE A 1 368 ? -13.796 4.394 43.786 1.00 90.56 368 ILE A N 1
ATOM 2856 C CA . ILE A 1 368 ? -14.414 3.184 44.359 1.00 90.56 368 ILE A CA 1
ATOM 2857 C C . ILE A 1 368 ? -13.500 1.948 44.324 1.00 90.56 368 ILE A C 1
ATOM 2859 O O . ILE A 1 368 ? -13.830 0.940 44.938 1.00 90.56 368 ILE A O 1
ATOM 2863 N N . GLY A 1 369 ? -12.365 2.026 43.624 1.00 88.00 369 GLY A N 1
ATOM 2864 C CA . GLY A 1 369 ? -11.400 0.939 43.458 1.00 88.00 369 GLY A CA 1
ATOM 2865 C C . GLY A 1 369 ? -10.053 1.463 42.961 1.00 88.00 369 GLY A C 1
ATOM 2866 O O . GLY A 1 369 ? -9.967 2.592 42.469 1.00 88.00 369 GLY A O 1
ATOM 2867 N N . ASN A 1 370 ? -9.009 0.649 43.108 1.00 87.31 370 ASN A N 1
ATOM 2868 C CA . ASN A 1 370 ? -7.631 0.981 42.730 1.00 87.31 370 ASN A CA 1
ATOM 2869 C C . ASN A 1 370 ? -7.165 0.254 41.460 1.00 87.31 370 ASN A C 1
ATOM 2871 O O . ASN A 1 370 ? -6.065 0.522 40.979 1.00 87.31 370 ASN A O 1
ATOM 2875 N N . THR A 1 371 ? -7.990 -0.638 40.907 1.00 85.06 371 THR A N 1
ATOM 2876 C CA . THR A 1 371 ? -7.738 -1.319 39.629 1.00 85.06 371 THR A CA 1
ATOM 2877 C C . THR A 1 371 ? -8.942 -1.214 38.693 1.00 85.06 371 THR A C 1
ATOM 2879 O O . THR A 1 371 ? -10.054 -0.896 39.121 1.00 85.06 371 THR A O 1
ATOM 2882 N N . VAL A 1 372 ? -8.729 -1.476 37.399 1.00 81.56 372 VAL A N 1
ATOM 2883 C CA . VAL A 1 372 ? -9.811 -1.503 36.397 1.00 81.56 372 VAL A CA 1
ATOM 2884 C C . VAL A 1 372 ? -10.828 -2.585 36.752 1.00 81.56 372 VAL A C 1
ATOM 2886 O O . VAL A 1 372 ? -12.026 -2.329 36.744 1.00 81.56 372 VAL A O 1
ATOM 2889 N N . GLU A 1 373 ? -10.353 -3.763 37.149 1.00 87.50 373 GLU A N 1
ATOM 2890 C CA . GLU A 1 373 ? -11.185 -4.920 37.472 1.00 87.50 373 GLU A CA 1
ATOM 2891 C C . GLU A 1 373 ? -12.081 -4.647 38.686 1.00 87.50 373 GLU A C 1
ATOM 2893 O O . GLU A 1 373 ? -13.246 -5.037 38.697 1.00 87.50 373 GLU A O 1
ATOM 2898 N N . GLU A 1 374 ? -11.572 -3.937 39.699 1.00 85.81 374 GLU A N 1
ATOM 2899 C CA . GLU A 1 374 ? -12.367 -3.526 40.859 1.00 85.81 374 GLU A CA 1
ATOM 2900 C C . GLU A 1 374 ? -13.464 -2.527 40.475 1.00 85.81 374 GLU A C 1
ATOM 2902 O O . GLU A 1 374 ? -14.596 -2.652 40.950 1.00 85.81 374 GLU A O 1
ATOM 2907 N N . ILE A 1 375 ? -13.145 -1.555 39.612 1.00 85.94 375 ILE A N 1
ATOM 2908 C CA . ILE A 1 375 ? -14.101 -0.542 39.147 1.00 85.94 375 ILE A CA 1
ATOM 2909 C C . ILE A 1 375 ? -15.181 -1.187 38.274 1.00 85.94 375 ILE A C 1
ATOM 2911 O O . ILE A 1 375 ? -16.360 -0.904 38.465 1.00 85.94 375 ILE A O 1
ATOM 2915 N N . GLU A 1 376 ? -14.811 -2.069 37.347 1.00 84.88 376 GLU A N 1
ATOM 2916 C CA . GLU A 1 376 ? -15.756 -2.727 36.439 1.00 84.88 376 GLU A CA 1
ATOM 2917 C C . GLU A 1 376 ? -16.638 -3.759 37.149 1.00 84.88 376 GLU A C 1
ATOM 2919 O O . GLU A 1 376 ? -17.825 -3.861 36.840 1.00 84.88 376 GLU A O 1
ATOM 2924 N N . ALA A 1 377 ? -16.094 -4.501 38.119 1.00 87.31 377 ALA A N 1
ATOM 2925 C CA . ALA A 1 377 ? -16.853 -5.515 38.847 1.00 87.31 377 ALA A CA 1
ATOM 2926 C C . ALA A 1 377 ? -17.854 -4.917 39.845 1.00 87.31 377 ALA A C 1
ATOM 2928 O O . ALA A 1 377 ? -18.900 -5.517 40.094 1.00 87.31 377 ALA A O 1
ATOM 2929 N N . ASN A 1 378 ? -17.529 -3.765 40.443 1.00 90.06 378 ASN A N 1
ATOM 2930 C CA . ASN A 1 378 ? -18.316 -3.203 41.543 1.00 90.06 378 ASN A CA 1
ATOM 2931 C C . ASN A 1 378 ? -19.036 -1.903 41.186 1.00 90.06 378 ASN A C 1
ATOM 2933 O O . ASN A 1 378 ? -20.010 -1.579 41.854 1.00 90.06 378 ASN A O 1
ATOM 2937 N N . GLY A 1 379 ? -18.576 -1.155 40.184 1.00 90.06 379 GLY A N 1
ATOM 2938 C CA . GLY A 1 379 ? -19.093 0.168 39.848 1.00 90.06 379 GLY A CA 1
ATOM 2939 C C . GLY A 1 379 ? -20.538 0.190 39.361 1.00 90.06 379 GLY A C 1
ATOM 2940 O O . GLY A 1 379 ? -21.212 -0.829 39.210 1.00 90.06 379 GLY A O 1
ATOM 2941 N N . LEU A 1 380 ? -21.028 1.401 39.105 1.00 88.75 380 LEU A N 1
ATOM 2942 C CA . LEU A 1 380 ? -22.352 1.593 38.531 1.00 88.75 380 LEU A CA 1
ATOM 2943 C C . LEU A 1 380 ? -22.313 1.106 37.085 1.00 88.75 380 LEU A C 1
ATOM 2945 O O . LEU A 1 380 ? -21.500 1.577 36.287 1.00 88.75 380 LEU A O 1
ATOM 2949 N N . SER A 1 381 ? -23.205 0.187 36.729 1.00 87.19 381 SER A N 1
ATOM 2950 C CA . SER A 1 381 ? -23.420 -0.195 35.336 1.00 87.19 381 SER A CA 1
ATOM 2951 C C . SER A 1 381 ? -24.300 0.834 34.622 1.00 87.19 381 SER A C 1
ATOM 2953 O O . SER A 1 381 ? -24.989 1.641 35.245 1.00 87.19 381 SER A O 1
ATOM 2955 N N . GLU A 1 382 ? -24.325 0.786 33.291 1.00 80.69 382 GLU A N 1
ATOM 2956 C CA . GLU A 1 382 ? -25.253 1.612 32.508 1.00 80.69 382 GLU A CA 1
ATOM 2957 C C . GLU A 1 382 ? -26.721 1.316 32.856 1.00 80.69 382 GLU A C 1
ATOM 2959 O O . GLU A 1 382 ? -27.552 2.220 32.916 1.00 80.69 382 GLU A O 1
ATOM 2964 N N . ALA A 1 383 ? -27.032 0.047 33.137 1.00 82.75 383 ALA A N 1
ATOM 2965 C CA . ALA A 1 383 ? -28.367 -0.376 33.537 1.00 82.75 383 ALA A CA 1
ATOM 2966 C C . ALA A 1 383 ? -28.770 0.212 34.899 1.00 82.75 383 ALA A C 1
ATOM 2968 O O . ALA A 1 383 ? -29.923 0.606 35.067 1.00 82.75 383 ALA A O 1
ATOM 2969 N N . ASP A 1 384 ? -27.829 0.326 35.847 1.00 84.69 384 ASP A N 1
ATOM 2970 C CA . ASP A 1 384 ? -28.084 0.988 37.132 1.00 84.69 384 ASP A CA 1
ATOM 2971 C C . ASP A 1 384 ? -28.432 2.469 36.913 1.00 84.69 384 ASP A C 1
ATOM 2973 O O . ASP A 1 384 ? -29.428 2.953 37.449 1.00 84.69 384 ASP A O 1
ATOM 2977 N N . VAL A 1 385 ? -27.658 3.184 36.087 1.00 83.81 385 VAL A N 1
ATOM 2978 C CA . VAL A 1 385 ? -27.901 4.608 35.785 1.00 83.81 385 VAL A CA 1
ATOM 2979 C C . VAL A 1 385 ? -29.283 4.810 35.166 1.00 83.81 385 VAL A C 1
ATOM 2981 O O . VAL A 1 385 ? -30.060 5.633 35.651 1.00 83.81 385 VAL A O 1
ATOM 2984 N N . GLN A 1 386 ? -29.628 4.016 34.149 1.00 80.44 386 GLN A N 1
ATOM 2985 C CA . GLN A 1 386 ? -30.945 4.078 33.511 1.00 80.44 386 GLN A CA 1
ATOM 2986 C C . GLN A 1 386 ? -32.072 3.779 34.503 1.00 80.44 386 GLN A C 1
ATOM 2988 O O . GLN A 1 386 ? -33.099 4.457 34.492 1.00 80.44 386 GLN A O 1
ATOM 2993 N N . HIS A 1 387 ? -31.882 2.797 35.385 1.00 83.56 387 HIS A N 1
ATOM 2994 C CA . HIS A 1 387 ? -32.851 2.484 36.427 1.00 83.56 387 HIS A CA 1
ATOM 2995 C C . HIS A 1 387 ? -33.071 3.674 37.376 1.00 83.56 387 HIS A C 1
ATOM 2997 O O . HIS A 1 387 ? -34.217 4.062 37.613 1.00 83.56 387 HIS A O 1
ATOM 3003 N N . PHE A 1 388 ? -31.999 4.308 37.865 1.00 85.56 388 PHE A N 1
ATOM 3004 C CA . PHE A 1 388 ? -32.104 5.488 38.730 1.00 85.56 388 PHE A CA 1
ATOM 3005 C C . PHE A 1 388 ? -32.783 6.668 38.025 1.00 85.56 388 PHE A C 1
ATOM 3007 O O . PHE A 1 388 ? -33.654 7.317 38.607 1.00 85.56 388 PHE A O 1
ATOM 3014 N N . GLN A 1 389 ? -32.454 6.914 36.757 1.00 84.94 389 GLN A N 1
ATOM 3015 C CA . GLN A 1 389 ? -33.099 7.956 35.956 1.00 84.94 389 GLN A CA 1
ATOM 3016 C C . GLN A 1 389 ? -34.603 7.700 35.765 1.00 84.94 389 GLN A C 1
ATOM 3018 O O . GLN A 1 389 ? -35.393 8.640 35.828 1.00 84.94 389 GLN A O 1
ATOM 3023 N N . GLN A 1 390 ? -35.024 6.442 35.589 1.00 85.12 390 GLN A N 1
ATOM 3024 C CA . GLN A 1 390 ? -36.442 6.081 35.458 1.00 85.12 390 GLN A CA 1
ATOM 3025 C C . GLN A 1 390 ? -37.247 6.359 36.734 1.00 85.12 390 GLN A C 1
ATOM 3027 O O . GLN A 1 390 ? -38.400 6.784 36.651 1.00 85.12 390 GLN A O 1
ATOM 3032 N N . ILE A 1 391 ? -36.663 6.138 37.915 1.00 82.44 391 ILE A N 1
ATOM 3033 C CA . ILE A 1 391 ? -37.357 6.355 39.196 1.00 82.44 391 ILE A CA 1
ATOM 3034 C C . ILE A 1 391 ? -37.269 7.804 39.696 1.00 82.44 391 ILE A C 1
ATOM 3036 O O . ILE A 1 391 ? -38.093 8.214 40.519 1.00 82.44 391 ILE A O 1
ATOM 3040 N N . ALA A 1 392 ? -36.320 8.597 39.187 1.00 83.75 392 ALA A N 1
ATOM 3041 C CA . ALA A 1 392 ? -36.072 9.970 39.621 1.00 83.75 392 ALA A CA 1
ATOM 3042 C C . ALA A 1 392 ? -37.324 10.874 39.640 1.00 83.75 392 ALA A C 1
ATOM 3044 O O . ALA A 1 392 ? -37.551 11.524 40.665 1.00 83.75 392 ALA A O 1
ATOM 3045 N N . PRO A 1 393 ? -38.201 10.892 38.609 1.00 85.31 393 PRO A N 1
ATOM 3046 C CA . PRO A 1 393 ? -39.402 11.733 38.625 1.00 85.31 393 PRO A CA 1
ATOM 3047 C C . PRO A 1 393 ? -40.322 11.450 39.818 1.00 85.31 393 PRO A C 1
ATOM 3049 O O . PRO A 1 393 ? -40.866 12.374 40.417 1.00 85.31 393 PRO A O 1
ATOM 3052 N N . SER A 1 394 ? -40.455 10.179 40.206 1.00 78.69 394 SER A N 1
ATOM 3053 C CA . SER A 1 394 ? -41.293 9.770 41.340 1.00 78.69 394 SER A CA 1
ATOM 3054 C C . SER A 1 3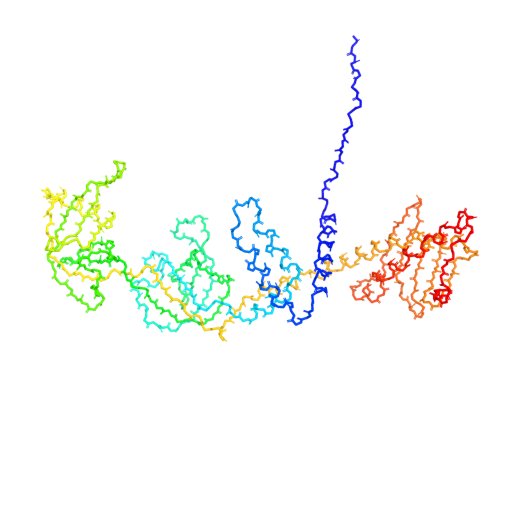94 ? -40.719 10.239 42.674 1.00 78.69 394 SER A C 1
ATOM 3056 O O . SER A 1 394 ? -41.467 10.616 43.575 1.00 78.69 394 SER A O 1
ATOM 3058 N N . ILE A 1 395 ? -39.392 10.237 42.802 1.00 79.94 395 ILE A N 1
ATOM 3059 C CA . ILE A 1 395 ? -38.692 10.712 44.000 1.00 79.94 395 ILE A CA 1
ATOM 3060 C C . ILE A 1 395 ? -38.864 12.230 44.129 1.00 79.94 395 ILE A C 1
ATOM 3062 O O . ILE A 1 395 ? -39.289 12.716 45.177 1.00 79.94 395 ILE A O 1
ATOM 3066 N N . TYR A 1 396 ? -38.640 12.984 43.050 1.00 82.81 396 TYR A N 1
ATOM 3067 C CA . TYR A 1 396 ? -38.813 14.441 43.059 1.00 82.81 396 TYR A CA 1
ATOM 3068 C C . TYR A 1 396 ? -40.275 14.875 43.259 1.00 82.81 396 TYR A C 1
ATOM 3070 O O . TYR A 1 396 ? -40.535 15.872 43.938 1.00 82.81 396 TYR A O 1
ATOM 3078 N N . ALA A 1 397 ? -41.246 14.108 42.752 1.00 76.06 397 ALA A N 1
ATOM 3079 C CA . ALA A 1 397 ? -42.667 14.343 43.019 1.00 76.06 397 ALA A CA 1
ATOM 3080 C C . ALA A 1 397 ? -43.010 14.218 44.517 1.00 76.06 397 ALA A C 1
ATOM 3082 O O . ALA A 1 397 ? -43.790 15.013 45.044 1.00 76.06 397 ALA A O 1
ATOM 3083 N N . ARG A 1 398 ? -42.384 13.265 45.227 1.00 77.12 398 ARG A N 1
ATOM 3084 C CA . ARG A 1 398 ? -42.561 13.096 46.682 1.00 77.12 398 ARG A CA 1
ATOM 3085 C C . ARG A 1 398 ? -42.003 14.280 47.468 1.00 77.12 398 ARG A C 1
ATOM 3087 O O . ARG A 1 398 ? -42.660 14.742 48.392 1.00 77.12 398 ARG A O 1
ATOM 3094 N N . ILE A 1 399 ? -40.841 14.800 47.074 1.00 77.25 399 ILE A N 1
ATOM 3095 C CA . ILE A 1 399 ? -40.214 15.968 47.722 1.00 77.25 399 ILE A CA 1
ATOM 3096 C C . ILE A 1 399 ? -41.062 17.234 47.534 1.00 77.25 399 ILE A C 1
ATOM 3098 O O . ILE A 1 399 ? -41.178 18.048 48.444 1.00 77.25 399 ILE A O 1
ATOM 3102 N N . THR A 1 400 ? -41.687 17.391 46.367 1.00 75.25 400 THR A N 1
ATOM 3103 C CA . THR A 1 400 ? -42.496 18.573 46.018 1.00 75.25 400 THR A CA 1
ATOM 3104 C C . THR A 1 400 ? -43.956 18.490 46.487 1.00 75.25 400 THR A C 1
ATOM 3106 O O . THR A 1 400 ? -44.742 19.389 46.195 1.00 75.25 400 THR A O 1
ATOM 3109 N N . GLY A 1 401 ? -44.343 17.440 47.227 1.00 63.25 401 GLY A N 1
ATOM 3110 C CA . GLY A 1 401 ? -45.685 17.298 47.809 1.00 63.25 401 GLY A CA 1
ATOM 3111 C C . GLY A 1 401 ? -46.807 16.990 46.807 1.00 63.25 401 GLY A C 1
ATOM 3112 O O . GLY A 1 401 ? -47.981 17.097 47.156 1.00 63.25 401 GLY A O 1
ATOM 3113 N N . SER A 1 402 ? -46.480 16.593 45.572 1.00 46.25 402 SER A N 1
ATOM 3114 C CA . SER A 1 402 ? -47.470 16.248 44.541 1.00 46.25 402 SER A CA 1
ATOM 3115 C C . SER A 1 402 ? -47.761 14.743 44.565 1.00 46.25 402 SER A C 1
ATOM 3117 O O . SER A 1 402 ? -46.971 13.941 44.069 1.00 46.25 402 SER A O 1
ATOM 3119 N N . GLN A 1 403 ? -48.885 14.321 45.156 1.00 40.75 403 GLN A N 1
ATOM 3120 C CA . GLN A 1 403 ? -49.273 12.905 45.177 1.00 40.75 403 GLN A CA 1
ATOM 3121 C C . GLN A 1 403 ? -49.928 12.421 43.867 1.00 40.75 403 GLN A C 1
ATOM 3123 O O . GLN A 1 403 ? -50.866 13.018 43.345 1.00 40.75 403 GLN A O 1
ATOM 3128 N N . SER A 1 404 ? -49.489 11.217 43.474 1.00 36.03 404 SER A N 1
ATOM 3129 C CA . SER A 1 404 ? -50.031 10.236 42.515 1.00 36.03 404 SER A CA 1
ATOM 3130 C C . SER A 1 404 ? -49.685 10.381 41.023 1.00 36.03 404 SER A C 1
ATOM 3132 O O . SER A 1 404 ? -50.482 10.820 40.202 1.00 36.03 404 SER A O 1
ATOM 3134 N N . VAL A 1 405 ? -48.535 9.814 40.640 1.00 36.25 405 VAL A N 1
ATOM 3135 C CA . VAL A 1 405 ? -48.423 9.090 39.363 1.00 36.25 405 VAL A CA 1
ATOM 3136 C C . VAL A 1 405 ? -48.568 7.606 39.693 1.00 36.25 405 VAL A C 1
ATOM 3138 O O . VAL A 1 405 ? -47.748 7.051 40.422 1.00 36.25 405 VAL A O 1
ATOM 3141 N N . LYS A 1 406 ? -49.643 6.969 39.213 1.00 34.91 406 LYS A N 1
ATOM 3142 C CA . LYS A 1 406 ? -49.786 5.508 39.257 1.00 34.91 406 LYS A CA 1
ATOM 3143 C C . LYS A 1 406 ? -48.725 4.898 38.342 1.00 34.91 406 LYS A C 1
ATOM 3145 O O . LYS A 1 406 ? -48.794 5.085 37.131 1.00 34.91 406 LYS A O 1
ATOM 3150 N N . ILE A 1 407 ? -47.781 4.168 38.921 1.00 39.25 407 ILE A N 1
ATOM 3151 C CA . ILE A 1 407 ? -46.912 3.239 38.197 1.00 39.25 407 ILE A CA 1
ATOM 3152 C C . ILE A 1 407 ? -47.473 1.843 38.462 1.00 39.25 407 ILE A C 1
ATOM 3154 O O . ILE A 1 407 ? -47.838 1.539 39.594 1.00 39.25 407 ILE A O 1
ATOM 3158 N N . ASP A 1 408 ? -47.599 1.022 37.419 1.00 34.25 408 ASP A N 1
ATOM 3159 C CA . ASP A 1 408 ? -48.066 -0.362 37.527 1.00 34.25 408 ASP A CA 1
ATOM 3160 C C . ASP A 1 408 ? -47.328 -1.114 38.650 1.00 34.25 408 ASP A C 1
ATOM 3162 O O . ASP A 1 408 ? -46.095 -1.172 38.678 1.00 34.25 408 ASP A O 1
ATOM 3166 N N . ASN A 1 409 ? -48.103 -1.738 39.546 1.00 32.72 409 ASN A N 1
ATOM 3167 C CA . ASN A 1 409 ? -47.692 -2.429 40.781 1.00 32.72 409 ASN A CA 1
ATOM 3168 C C . ASN A 1 409 ? -46.776 -3.663 40.581 1.00 32.72 409 ASN A C 1
ATOM 3170 O O . ASN A 1 409 ? -46.719 -4.549 41.432 1.00 32.72 409 ASN A O 1
ATOM 3174 N N . LYS A 1 410 ? -46.047 -3.767 39.466 1.00 36.72 410 LYS A N 1
ATOM 3175 C CA . LYS A 1 410 ? -44.994 -4.776 39.272 1.00 36.72 410 LYS A CA 1
ATOM 3176 C C . LYS A 1 410 ? -43.597 -4.296 39.668 1.00 36.72 410 LYS A C 1
ATOM 3178 O O . LYS A 1 410 ? -42.711 -5.137 39.786 1.00 36.72 410 LYS A O 1
ATOM 3183 N N . ILE A 1 411 ? -43.399 -2.997 39.902 1.00 43.41 411 ILE A N 1
ATOM 3184 C CA . ILE A 1 411 ? -42.070 -2.418 40.186 1.00 43.41 411 ILE A CA 1
ATOM 3185 C C . ILE A 1 411 ? -41.876 -2.098 41.684 1.00 43.41 411 ILE A C 1
ATOM 3187 O O . ILE A 1 411 ? -40.749 -2.000 42.155 1.00 43.41 411 ILE A O 1
ATOM 3191 N N . GLU A 1 412 ? -42.947 -2.044 42.486 1.00 33.75 412 GLU A N 1
ATOM 3192 C CA . GLU A 1 412 ? -42.868 -1.665 43.913 1.00 33.75 412 GLU A CA 1
ATOM 3193 C C . GLU A 1 412 ? -42.131 -2.666 44.824 1.00 33.75 412 GLU A C 1
ATOM 3195 O O . GLU A 1 412 ? -41.831 -2.338 45.966 1.00 33.75 412 GLU A O 1
ATOM 3200 N N . ASN A 1 413 ? -41.765 -3.851 44.327 1.00 30.98 413 ASN A N 1
ATOM 3201 C CA . ASN A 1 413 ? -41.066 -4.875 45.111 1.00 30.98 413 ASN A CA 1
ATOM 3202 C C . ASN A 1 413 ? -39.606 -5.096 44.687 1.00 30.98 413 ASN A C 1
ATOM 3204 O O . ASN A 1 413 ? -39.067 -6.189 44.889 1.00 30.98 413 ASN A O 1
ATOM 3208 N N . SER A 1 414 ? -38.953 -4.108 44.076 1.00 31.08 414 SER A N 1
ATOM 3209 C CA . SER A 1 414 ? -37.528 -4.183 43.719 1.00 31.08 414 SER A CA 1
ATOM 3210 C C . SER A 1 414 ? -36.688 -3.024 44.254 1.00 31.08 414 SER A C 1
ATOM 3212 O O . SER A 1 414 ? -35.721 -2.646 43.600 1.00 31.08 414 SER A O 1
ATOM 3214 N N . TYR A 1 415 ? -37.042 -2.477 45.419 1.00 38.38 415 TYR A N 1
ATOM 3215 C CA . TYR A 1 415 ? -36.033 -1.830 46.257 1.00 38.38 415 TYR A CA 1
ATOM 3216 C C . TYR A 1 415 ? -35.269 -2.881 46.932 1.00 38.38 415 TYR A C 1
ATOM 3218 O O . TYR A 1 415 ? -35.975 -3.591 47.687 1.00 38.38 415 TYR A O 1
#

Mean predicted aligned error: 19.17 Å

Foldseek 3Di:
DDDDDDDDDPPPPPDDCDVVNVVVVVVVLLVVLQVVLVVDDPVCLLVVLVVQCVVLCDDDPDPDDSVVSNVSSCSNNVPSVVVVVVFDPDQKFKFFQQCPPQFPCHLDFADFDKFKWFWAWAQDPVGSVDIFTFIQTNNTTRGGTDPPDDDDDHGKIFIKTKGFDFFQWKWWAAPVGDIWIFGGLCDWDRVPPQLAPDQDKFKWWWAWAQDPDVVDHIWIFIDGPNITRGTTDPVSLVVVCVVCVVVVHDSHGDIGIGTMHGDRGRMMMIGGDRVTIDDDCVVVVVVPPPPQVNLFVVLQVVLFVLQQLQVVLVVLLVVLDPDQWDDAPFKIWGADPVQQKIFIFGPPDPFTQFIWHDDPNDIGTDDRDDGSCRSVVTHQDPVNSVVSVVCSVVSVCSVVVNDDDDDPPPPPRGD

Secondary structure (DSSP, 8-state):
------------------HHHHHHHHHHHHHHHHHHHHTS-HHHHHHHHHHHHHHHHS--SSS--HHHHHHHHHHHHHHHHHHHHTS-S--EEEEE-TTSTT-SSTT---EEEEEEEEEEEEE-SS-TTSEEEEEEETTEEEEEEPTTS--PPTT-EEEEEEEEPPPSEEEEE-TTS-EEEEE--SSSTTTT--TTT--EEEEEEEEEE--SSTTS--EEEEEETTEEEEEEPHHHHHHHHHHHHHTT--STT-EEEEEEEEPPPSEEEEEEEEEEEE--GGGTGGGT-S-HHHHHHHHHHHHHHHHHHHHHHHHHHHHTSS-SEEE-SSEEEEEETTTTEEEEEETT-SSEEEEEEEETTEEEE----SSHHHHHHHS--HHHHHHHHHHHHHHHHHHTT-------TTSTT--